Protein AF-A0A9D1KKQ8-F1 (afdb_monomer)

Organism: NCBI:txid2840701

pLDDT: mean 94.86, std 5.89, range [64.44, 98.94]

Mean predicted aligned error: 9.29 Å

InterPro domains:
  IPR003159 Polysaccharide lyase family 8, central domain [PF02278] (30-224)
  IPR003159 Polysaccharide lyase family 8, central domain [PF02278] (348-469)
  IPR004103 Polysaccharide lyase family 8, C-terminal [PF02884] (476-536)
  IPR011013 Galactose mutarotase-like domain superfamily [SSF74650] (29-199)
  IPR011013 Galactose mutarotase-like domain superfamily [SSF74650] (357-481)
  IPR011071 Polysaccharide lyase family 8-like, C-terminal [G3DSA:2.60.220.10] (474-581)
  IPR011071 Polysaccharide lyase family 8-like, C-terminal [SSF49863] (474-580)
  IPR014718 Glycoside hydrolase-type carbohydrate-binding [G3DSA:2.70.98.10] (28-221)
  IPR014718 Glycoside hydrolase-type carbohydrate-binding [G3DSA:2.70.98.10] (343-470)
  IPR038970 Polysaccharide lyase 8 [PTHR38481] (14-179)

Structure (mmCIF, N/CA/C/O backbone):
data_AF-A0A9D1KKQ8-F1
#
_entry.id   AF-A0A9D1KKQ8-F1
#
loop_
_atom_site.group_PDB
_atom_site.id
_atom_site.type_symbol
_atom_site.label_atom_id
_atom_site.label_alt_id
_atom_site.label_comp_id
_atom_site.label_asym_id
_atom_site.label_entity_id
_atom_site.label_seq_id
_atom_site.pdbx_PDB_ins_code
_atom_site.Cartn_x
_atom_site.Cartn_y
_atom_site.Cartn_z
_atom_site.occupancy
_atom_site.B_iso_or_equiv
_atom_site.auth_seq_id
_atom_site.auth_comp_id
_atom_site.auth_asym_id
_atom_site.auth_atom_id
_atom_site.pdbx_PDB_model_num
ATOM 1 N N . ASP A 1 1 ? 33.345 -4.336 -8.951 1.00 66.44 1 ASP A N 1
ATOM 2 C CA . ASP A 1 1 ? 34.019 -5.590 -9.361 1.00 66.44 1 ASP A CA 1
ATOM 3 C C . ASP A 1 1 ? 33.610 -6.671 -8.363 1.00 66.44 1 ASP A C 1
ATOM 5 O O . ASP A 1 1 ? 33.661 -6.398 -7.174 1.00 66.44 1 ASP A O 1
ATOM 9 N N . ILE A 1 2 ? 33.168 -7.856 -8.805 1.00 72.00 2 ILE A N 1
ATOM 10 C CA . ILE A 1 2 ? 32.734 -8.961 -7.917 1.00 72.00 2 ILE A CA 1
ATOM 11 C C . ILE A 1 2 ? 33.847 -9.453 -6.972 1.00 72.00 2 ILE A C 1
ATOM 13 O O . ILE A 1 2 ? 33.576 -10.150 -5.991 1.00 72.00 2 ILE A O 1
ATOM 17 N N . LEU A 1 3 ? 35.102 -9.121 -7.283 1.00 83.00 3 LEU A N 1
ATOM 18 C CA . LEU A 1 3 ? 36.271 -9.447 -6.470 1.00 83.00 3 LEU A CA 1
ATOM 19 C C . LEU A 1 3 ? 36.610 -8.373 -5.431 1.00 83.00 3 LEU A C 1
ATOM 21 O O . LEU A 1 3 ? 37.434 -8.632 -4.551 1.00 83.00 3 LEU A O 1
ATOM 25 N N . ASP A 1 4 ? 35.990 -7.196 -5.507 1.00 81.12 4 ASP A N 1
ATOM 26 C CA . ASP A 1 4 ? 36.211 -6.137 -4.528 1.00 81.12 4 ASP A CA 1
ATOM 27 C C . ASP A 1 4 ? 35.635 -6.545 -3.162 1.00 81.12 4 ASP A C 1
ATOM 29 O O . ASP A 1 4 ? 34.526 -7.071 -3.064 1.00 81.12 4 ASP A O 1
ATOM 33 N N . GLY A 1 5 ? 36.436 -6.411 -2.103 1.00 82.56 5 GLY A N 1
ATOM 34 C CA . GLY A 1 5 ? 36.108 -6.912 -0.761 1.00 82.56 5 GLY A CA 1
ATOM 35 C C . GLY A 1 5 ? 36.030 -8.445 -0.607 1.00 82.56 5 GLY A C 1
ATOM 36 O O . GLY A 1 5 ? 35.746 -8.935 0.490 1.00 82.56 5 GLY A O 1
ATOM 37 N N . ALA A 1 6 ? 36.294 -9.236 -1.656 1.00 88.81 6 ALA A N 1
ATOM 38 C CA . ALA A 1 6 ? 36.223 -10.695 -1.587 1.00 88.81 6 ALA A CA 1
ATOM 39 C C . ALA A 1 6 ? 37.417 -11.310 -0.826 1.00 88.81 6 ALA A C 1
ATOM 41 O O . ALA A 1 6 ? 38.558 -10.852 -0.909 1.00 88.81 6 ALA A O 1
ATOM 42 N N . SER A 1 7 ? 37.174 -12.404 -0.092 1.00 93.44 7 SER A N 1
ATOM 43 C CA . SER A 1 7 ? 38.248 -13.155 0.572 1.00 93.44 7 SER A CA 1
ATOM 44 C C . SER A 1 7 ? 39.168 -13.836 -0.446 1.00 93.44 7 SER A C 1
ATOM 46 O O . SER A 1 7 ? 38.722 -14.217 -1.525 1.00 93.44 7 SER A O 1
ATOM 48 N N . ILE A 1 8 ? 40.429 -14.102 -0.074 1.00 94.31 8 ILE A N 1
ATOM 49 C CA . ILE A 1 8 ? 41.401 -14.805 -0.940 1.00 94.31 8 ILE A CA 1
ATOM 50 C C . ILE A 1 8 ? 40.823 -16.117 -1.495 1.00 94.31 8 ILE A C 1
ATOM 52 O O . ILE A 1 8 ? 41.008 -16.427 -2.669 1.00 94.31 8 ILE A O 1
ATOM 56 N N . VAL A 1 9 ? 40.094 -16.872 -0.664 1.00 95.31 9 VAL A N 1
ATOM 57 C CA . VAL A 1 9 ? 39.457 -18.134 -1.073 1.00 95.31 9 VAL A CA 1
ATOM 58 C C . VAL A 1 9 ? 38.380 -17.885 -2.128 1.00 95.31 9 VAL A C 1
ATOM 60 O O . VAL A 1 9 ? 38.359 -18.569 -3.147 1.00 95.31 9 VAL A O 1
ATOM 63 N N . ARG A 1 10 ? 37.507 -16.890 -1.919 1.00 93.62 10 ARG A N 1
ATOM 64 C CA . ARG A 1 10 ? 36.460 -16.546 -2.889 1.00 93.62 10 ARG A CA 1
ATOM 65 C C . ARG A 1 10 ? 37.068 -16.044 -4.196 1.00 93.62 10 ARG A C 1
ATOM 67 O O . ARG A 1 10 ? 36.639 -16.485 -5.255 1.00 93.62 10 ARG A O 1
ATOM 74 N N . THR A 1 11 ? 38.096 -15.204 -4.125 1.00 93.88 11 THR A N 1
ATOM 75 C CA . THR A 1 11 ? 38.820 -14.709 -5.299 1.00 93.88 11 THR A CA 1
ATOM 76 C C . THR A 1 11 ? 39.447 -15.846 -6.097 1.00 93.88 11 THR A C 1
ATOM 78 O O . THR A 1 11 ? 39.300 -15.875 -7.315 1.00 93.88 11 THR A O 1
ATOM 81 N N . ALA A 1 12 ? 40.084 -16.817 -5.434 1.00 94.62 12 ALA A N 1
ATOM 82 C CA . ALA A 1 12 ? 40.652 -17.985 -6.105 1.00 94.62 12 ALA A CA 1
ATOM 83 C C . ALA A 1 12 ? 39.576 -18.825 -6.816 1.00 94.62 12 ALA A C 1
ATOM 85 O O . ALA A 1 12 ? 39.750 -19.156 -7.986 1.00 94.62 12 ALA A O 1
ATOM 86 N N . LEU A 1 13 ? 38.450 -19.107 -6.147 1.00 95.06 13 LEU A N 1
ATOM 87 C CA . LEU A 1 13 ? 37.343 -19.886 -6.720 1.00 95.06 13 LEU A CA 1
ATOM 88 C C . LEU A 1 13 ? 36.659 -19.168 -7.893 1.00 95.06 13 LEU A C 1
ATOM 90 O O . LEU A 1 13 ? 36.357 -19.792 -8.907 1.00 95.06 13 LEU A O 1
ATOM 94 N N . VAL A 1 14 ? 36.424 -17.857 -7.779 1.00 93.44 14 VAL A N 1
ATOM 95 C CA . VAL A 1 14 ? 35.840 -17.060 -8.871 1.00 93.44 14 VAL A CA 1
ATOM 96 C C . VAL A 1 14 ? 36.805 -16.995 -10.049 1.00 93.44 14 VAL A C 1
ATOM 98 O O . VAL A 1 14 ? 36.381 -17.187 -11.183 1.00 93.44 14 VAL A O 1
ATOM 101 N N . HIS A 1 15 ? 38.100 -16.788 -9.803 1.00 91.81 15 HIS A N 1
ATOM 102 C CA . HIS A 1 15 ? 39.101 -16.801 -10.865 1.00 91.81 15 HIS A CA 1
ATOM 103 C C . HIS A 1 15 ? 39.165 -18.166 -11.563 1.00 91.81 15 HIS A C 1
ATOM 105 O O . HIS A 1 15 ? 39.200 -18.210 -12.788 1.00 91.81 15 HIS A O 1
ATOM 111 N N . GLU A 1 16 ? 39.150 -19.271 -10.811 1.00 94.94 16 GLU A N 1
ATOM 112 C CA . GLU A 1 16 ? 39.101 -20.630 -11.367 1.00 94.94 16 GLU A CA 1
ATOM 113 C C . GLU A 1 16 ? 37.875 -20.827 -12.269 1.00 94.94 16 GLU A C 1
ATOM 115 O O . GLU A 1 16 ? 38.018 -21.325 -13.383 1.00 94.94 16 GLU A O 1
ATOM 120 N N . LEU A 1 17 ? 36.694 -20.366 -11.841 1.00 93.62 17 LEU A N 1
ATOM 121 C CA . LEU A 1 17 ? 35.478 -20.422 -12.654 1.00 93.62 17 LEU A CA 1
ATOM 122 C C . LEU A 1 17 ? 35.586 -19.561 -13.924 1.00 93.62 17 LEU A C 1
ATOM 124 O O . LEU A 1 17 ? 35.238 -20.037 -15.002 1.00 93.62 17 LEU A O 1
ATOM 128 N N . LEU A 1 18 ? 36.096 -18.329 -13.819 1.00 91.06 18 LEU A N 1
ATOM 129 C CA . LEU A 1 18 ? 36.217 -17.391 -14.945 1.00 91.06 18 LEU A CA 1
ATOM 130 C C . LEU A 1 18 ? 37.192 -17.861 -16.034 1.00 91.06 18 LEU A C 1
ATOM 132 O O . LEU A 1 18 ? 37.031 -17.475 -17.189 1.00 91.06 18 LEU A O 1
ATOM 136 N N . VAL A 1 19 ? 38.196 -18.674 -15.685 1.00 93.56 19 VAL A N 1
ATOM 137 C CA . VAL A 1 19 ? 39.138 -19.269 -16.656 1.00 93.56 19 VAL A CA 1
ATOM 138 C C . VAL A 1 19 ? 38.778 -20.704 -17.053 1.00 93.56 19 VAL A C 1
ATOM 140 O O . VAL A 1 19 ? 39.506 -21.319 -17.834 1.00 93.56 19 VAL A O 1
ATOM 143 N N . SER A 1 20 ? 37.694 -21.256 -16.504 1.00 95.56 20 SER A N 1
ATOM 144 C CA . SER A 1 20 ? 37.212 -22.596 -16.841 1.00 95.56 20 SER A CA 1
ATOM 145 C C . SER A 1 20 ? 36.493 -22.624 -18.197 1.00 95.56 20 SER A C 1
ATOM 147 O O . SER A 1 20 ? 36.195 -21.592 -18.790 1.00 95.56 20 SER A O 1
ATOM 149 N N . GLU A 1 21 ? 36.170 -23.826 -18.678 1.00 96.56 21 GLU A N 1
ATOM 150 C CA . GLU A 1 21 ? 35.362 -24.025 -19.892 1.00 96.56 21 GLU A CA 1
ATOM 151 C C . GLU A 1 21 ? 33.842 -23.939 -19.629 1.00 96.56 21 GLU A C 1
ATOM 153 O O . GLU A 1 21 ? 33.043 -24.237 -20.515 1.00 96.56 21 GLU A O 1
ATOM 158 N N . VAL A 1 22 ? 33.416 -23.575 -18.411 1.00 95.81 22 VAL A N 1
ATOM 159 C CA . VAL A 1 22 ? 31.992 -23.492 -18.055 1.00 95.81 22 VAL A CA 1
ATOM 160 C C . VAL A 1 22 ? 31.351 -22.287 -18.739 1.00 95.81 22 VAL A C 1
ATOM 162 O O . VAL A 1 22 ? 31.723 -21.141 -18.495 1.00 95.81 22 VAL A O 1
ATOM 165 N N . GLU A 1 23 ? 30.340 -22.544 -19.566 1.00 94.31 23 GLU A N 1
ATOM 166 C CA . GLU A 1 23 ? 29.600 -21.484 -20.248 1.00 94.31 23 GLU A CA 1
ATOM 167 C C . GLU A 1 23 ? 28.716 -20.685 -19.268 1.00 94.31 23 GLU A C 1
ATOM 169 O O . GLU A 1 23 ? 27.993 -21.281 -18.457 1.00 94.31 23 GLU A O 1
ATOM 174 N N . PRO A 1 24 ? 28.711 -19.339 -19.350 1.00 91.44 24 PRO A N 1
ATOM 175 C CA . PRO A 1 24 ? 27.783 -18.513 -18.589 1.00 91.44 24 PRO A CA 1
ATOM 176 C C . PRO A 1 24 ? 26.331 -18.850 -18.933 1.00 91.44 24 PRO A C 1
ATOM 178 O O . PRO A 1 24 ? 25.929 -18.854 -20.098 1.00 91.44 24 PRO A O 1
ATOM 181 N N . ARG A 1 25 ? 25.515 -19.095 -17.906 1.00 91.44 25 ARG A N 1
ATOM 182 C CA . ARG A 1 25 ? 24.078 -19.311 -18.080 1.00 91.44 25 ARG A CA 1
ATOM 183 C C . ARG A 1 25 ? 23.376 -17.956 -18.244 1.00 91.44 25 ARG A C 1
ATOM 185 O O . ARG A 1 25 ? 23.517 -17.127 -17.348 1.00 91.44 25 ARG A O 1
ATOM 192 N N . PRO A 1 26 ? 22.595 -17.731 -19.317 1.00 87.81 26 PRO A N 1
ATOM 193 C CA . PRO A 1 26 ? 21.811 -16.510 -19.446 1.00 87.81 26 PRO A CA 1
ATOM 194 C C . PRO A 1 26 ? 20.701 -16.464 -18.393 1.00 87.81 26 PRO A C 1
ATOM 196 O O . PRO A 1 26 ? 20.139 -17.499 -18.011 1.00 87.81 26 PRO A O 1
ATOM 199 N N . ASP A 1 27 ? 20.356 -15.253 -17.968 1.00 89.19 27 ASP A N 1
ATOM 200 C CA . ASP A 1 27 ? 19.214 -15.031 -17.093 1.00 89.19 27 ASP A CA 1
ATOM 201 C C . ASP A 1 27 ? 17.912 -15.472 -17.770 1.00 89.19 27 ASP A C 1
ATOM 203 O O . ASP A 1 27 ? 17.694 -15.272 -18.967 1.00 89.19 27 ASP A O 1
ATOM 207 N N . ALA A 1 28 ? 17.036 -16.099 -16.985 1.00 91.75 28 ALA A N 1
ATOM 208 C CA . ALA A 1 28 ? 15.717 -16.495 -17.459 1.00 91.75 28 ALA A CA 1
ATOM 209 C C . ALA A 1 28 ? 14.818 -15.259 -17.589 1.00 91.75 28 ALA A C 1
ATOM 211 O O . ALA A 1 28 ? 14.621 -14.548 -16.604 1.00 91.75 28 ALA A O 1
ATOM 212 N N . THR A 1 29 ? 14.252 -15.045 -18.773 1.00 95.81 29 THR A N 1
ATOM 213 C CA . THR A 1 29 ? 13.292 -13.971 -19.050 1.00 95.81 29 THR A CA 1
ATOM 214 C C . THR A 1 29 ? 11.902 -14.313 -18.504 1.00 95.81 29 THR A C 1
ATOM 216 O O . THR A 1 29 ? 11.617 -15.462 -18.150 1.00 95.81 29 THR A O 1
ATOM 219 N N . GLY A 1 30 ? 11.025 -13.312 -18.437 1.00 96.81 30 GLY A N 1
ATOM 220 C CA . GLY A 1 30 ? 9.648 -13.457 -17.982 1.00 96.81 30 GLY A CA 1
ATOM 221 C C . GLY A 1 30 ? 9.477 -13.332 -16.463 1.00 96.81 30 GLY A C 1
ATOM 222 O O . GLY A 1 30 ? 10.354 -12.812 -15.758 1.00 96.81 30 GLY A O 1
ATOM 223 N N . PRO A 1 31 ? 8.313 -13.759 -15.948 1.00 97.75 31 PRO A N 1
ATOM 224 C CA . PRO A 1 31 ? 7.913 -13.480 -14.580 1.00 97.75 31 PRO A CA 1
ATOM 225 C C . PRO A 1 31 ? 8.389 -14.528 -13.568 1.00 97.75 31 PRO A C 1
ATOM 227 O O . PRO A 1 31 ? 8.478 -15.723 -13.847 1.00 97.75 31 PRO A O 1
ATOM 230 N N . ARG A 1 32 ? 8.608 -14.077 -12.334 1.00 97.69 32 ARG A N 1
ATOM 231 C CA . ARG A 1 32 ? 8.667 -14.897 -11.123 1.00 97.69 32 ARG A CA 1
ATOM 232 C C . ARG A 1 32 ? 7.861 -14.224 -10.025 1.00 97.69 32 ARG A C 1
ATOM 234 O O . ARG A 1 32 ? 8.233 -13.155 -9.544 1.00 97.69 32 ARG A O 1
ATOM 241 N N . LEU A 1 33 ? 6.772 -14.871 -9.632 1.00 98.00 33 LEU A N 1
ATOM 242 C CA . LEU A 1 33 ? 5.944 -14.445 -8.516 1.00 98.00 33 LEU A CA 1
ATOM 243 C C . LEU A 1 33 ? 6.370 -15.192 -7.248 1.00 98.00 33 LEU A C 1
ATOM 245 O O . LEU A 1 33 ? 6.412 -16.421 -7.227 1.00 98.00 33 LEU A O 1
ATOM 249 N N . PHE A 1 34 ? 6.678 -14.443 -6.197 1.00 98.19 34 PHE A N 1
ATOM 250 C CA . PHE A 1 34 ? 7.029 -14.954 -4.878 1.00 98.19 34 PHE A CA 1
ATOM 251 C C . PHE A 1 34 ? 5.902 -14.624 -3.895 1.00 98.19 34 PHE A C 1
ATOM 253 O O . PHE A 1 34 ? 6.041 -13.755 -3.035 1.00 98.19 34 PHE A O 1
ATOM 260 N N . SER A 1 35 ? 4.773 -15.320 -4.041 1.00 96.62 35 SER A N 1
ATOM 261 C CA . SER A 1 35 ? 3.543 -15.076 -3.271 1.00 96.62 35 SER A CA 1
ATOM 262 C C . SER A 1 35 ? 3.711 -15.242 -1.754 1.00 96.62 35 SER A C 1
ATOM 264 O O . SER A 1 35 ? 3.017 -14.588 -0.987 1.00 96.62 35 SER A O 1
ATOM 266 N N . GLY A 1 36 ? 4.665 -16.063 -1.300 1.00 96.62 36 GLY A N 1
ATOM 267 C CA . GLY A 1 36 ? 4.967 -16.230 0.129 1.00 96.62 36 GLY A CA 1
ATOM 268 C C . GLY A 1 36 ? 5.699 -15.047 0.777 1.00 96.62 36 GLY A C 1
ATOM 269 O O . GLY A 1 36 ? 5.887 -15.053 1.987 1.00 96.62 36 GLY A O 1
ATOM 270 N N . MET A 1 37 ? 6.140 -14.059 -0.008 1.00 97.50 37 MET A N 1
ATOM 271 C CA . MET A 1 37 ? 6.803 -12.847 0.494 1.00 97.50 37 MET A CA 1
ATOM 272 C C . MET A 1 37 ? 6.377 -11.575 -0.254 1.00 97.50 37 MET A C 1
ATOM 274 O O . MET A 1 37 ? 7.100 -10.583 -0.251 1.00 97.50 37 MET A O 1
ATOM 278 N N . ASP A 1 38 ? 5.228 -11.612 -0.936 1.00 98.56 38 ASP A N 1
ATOM 279 C CA . ASP A 1 38 ? 4.639 -10.472 -1.646 1.00 98.56 38 ASP A CA 1
ATOM 280 C C . ASP A 1 38 ? 5.627 -9.736 -2.580 1.00 98.56 38 ASP A C 1
ATOM 282 O O . ASP A 1 38 ? 5.761 -8.508 -2.562 1.00 98.56 38 ASP A O 1
ATOM 286 N N . ARG A 1 39 ? 6.366 -10.490 -3.407 1.00 98.75 39 ARG A N 1
ATOM 287 C CA . ARG A 1 39 ? 7.261 -9.933 -4.439 1.00 98.75 39 ARG A CA 1
ATOM 288 C C . ARG A 1 39 ? 6.913 -10.456 -5.826 1.00 98.75 39 ARG A C 1
ATOM 290 O O . ARG A 1 39 ? 6.706 -11.653 -6.014 1.00 98.75 39 ARG A O 1
ATOM 297 N N . LEU A 1 40 ? 6.949 -9.574 -6.820 1.00 98.62 40 LEU A N 1
ATOM 298 C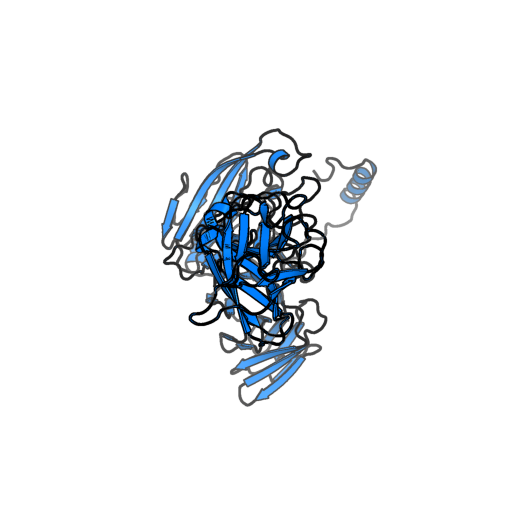 CA . LEU A 1 40 ? 6.977 -9.946 -8.237 1.00 98.62 40 LEU A CA 1
ATOM 299 C C . LEU A 1 40 ? 8.310 -9.499 -8.832 1.00 98.62 40 LEU A C 1
ATOM 301 O O . LEU A 1 40 ? 8.687 -8.348 -8.657 1.00 98.62 40 LEU A O 1
ATOM 305 N N . VAL A 1 41 ? 8.984 -10.374 -9.575 1.00 98.50 41 VAL A N 1
ATOM 306 C CA . VAL A 1 41 ? 10.111 -10.013 -10.446 1.00 98.50 41 VAL A CA 1
ATOM 307 C C . VAL A 1 41 ? 9.722 -10.316 -11.885 1.00 98.50 41 VAL A C 1
ATOM 309 O O . VAL A 1 41 ? 9.305 -11.432 -12.183 1.00 98.50 41 VAL A O 1
ATOM 312 N N . HIS A 1 42 ? 9.895 -9.362 -12.789 1.00 98.50 42 HIS A N 1
ATOM 313 C CA . HIS A 1 42 ? 9.683 -9.551 -14.220 1.00 98.50 42 HIS A CA 1
ATOM 314 C C . HIS A 1 42 ? 10.949 -9.170 -14.982 1.00 98.50 42 HIS A C 1
ATOM 316 O O . HIS A 1 42 ? 11.426 -8.046 -14.849 1.00 98.50 42 HIS A O 1
ATOM 322 N N . ARG A 1 43 ? 11.505 -10.093 -15.771 1.00 98.06 43 ARG A N 1
ATOM 323 C CA . ARG A 1 43 ? 12.643 -9.820 -16.661 1.00 98.06 43 ARG A CA 1
ATOM 324 C C . ARG A 1 43 ? 12.155 -9.669 -18.096 1.00 98.06 43 ARG A C 1
ATOM 326 O O . ARG A 1 43 ? 11.445 -10.542 -18.592 1.00 98.06 43 ARG A O 1
ATOM 333 N N . GLY A 1 44 ? 12.551 -8.583 -18.753 1.00 96.56 44 GLY A N 1
ATOM 334 C CA . GLY A 1 44 ? 12.205 -8.321 -20.148 1.00 96.56 44 GLY A CA 1
ATOM 335 C C . GLY A 1 44 ? 12.733 -9.391 -21.102 1.00 96.56 44 GLY A C 1
ATOM 336 O O . GLY A 1 44 ? 13.672 -10.122 -20.783 1.00 96.56 44 GLY A O 1
ATOM 337 N N . ARG A 1 45 ? 12.156 -9.474 -22.303 1.00 93.69 45 ARG A N 1
ATOM 338 C CA . ARG A 1 45 ? 12.490 -10.514 -23.300 1.00 93.69 45 ARG A CA 1
ATOM 339 C C . ARG A 1 45 ? 13.957 -10.539 -23.726 1.00 93.69 45 ARG A C 1
ATOM 341 O O . ARG A 1 45 ? 14.462 -11.590 -24.111 1.00 93.69 45 ARG A O 1
ATOM 348 N N . ASP A 1 46 ? 14.617 -9.393 -23.738 1.00 90.62 46 ASP A N 1
ATOM 349 C CA . ASP A 1 46 ? 15.995 -9.248 -24.200 1.00 90.62 46 ASP A CA 1
ATOM 350 C C . ASP A 1 46 ? 17.010 -9.202 -23.046 1.00 90.62 46 ASP A C 1
ATOM 352 O O . ASP A 1 46 ? 18.191 -8.968 -23.293 1.00 90.62 46 ASP A O 1
ATOM 356 N N . ASN A 1 47 ? 16.568 -9.450 -21.803 1.00 89.88 47 ASN A N 1
ATOM 357 C CA . ASN A 1 47 ? 17.367 -9.325 -20.577 1.00 89.88 47 ASN A CA 1
ATOM 358 C C . ASN A 1 47 ? 18.020 -7.944 -20.390 1.00 89.88 47 ASN A C 1
ATOM 360 O O . ASN A 1 47 ? 18.956 -7.802 -19.607 1.00 89.88 47 ASN A O 1
ATOM 364 N N . ARG A 1 48 ? 17.515 -6.906 -21.068 1.00 94.12 48 ARG A N 1
ATOM 365 C CA . ARG A 1 48 ? 18.037 -5.543 -20.923 1.00 94.12 48 ARG A CA 1
ATOM 366 C C . ARG A 1 48 ? 17.422 -4.798 -19.746 1.00 94.12 48 ARG A C 1
ATOM 368 O O . ARG A 1 48 ? 17.912 -3.745 -19.345 1.00 94.12 48 ARG A O 1
ATOM 375 N N . TRP A 1 49 ? 16.341 -5.326 -19.186 1.00 96.81 49 TRP A N 1
ATOM 376 C CA . TRP A 1 49 ? 15.706 -4.761 -18.010 1.00 96.81 49 TRP A CA 1
ATOM 377 C C . TRP A 1 49 ? 15.059 -5.832 -17.137 1.00 96.81 49 TRP A C 1
ATOM 379 O O . TRP A 1 49 ? 14.649 -6.898 -17.609 1.00 96.81 49 TRP A O 1
ATOM 389 N N . ALA A 1 50 ? 14.925 -5.505 -15.859 1.00 97.69 50 ALA A N 1
ATOM 390 C CA . ALA A 1 50 ? 14.091 -6.228 -14.918 1.00 97.69 50 ALA A CA 1
ATOM 391 C C . ALA A 1 50 ? 13.326 -5.231 -14.048 1.00 97.69 50 ALA A C 1
ATOM 393 O O . ALA A 1 50 ? 13.863 -4.184 -13.692 1.00 97.69 50 ALA A O 1
ATOM 394 N N . MET A 1 51 ? 12.091 -5.560 -13.684 1.00 98.19 51 MET A N 1
ATOM 395 C CA . MET A 1 51 ? 11.337 -4.806 -12.691 1.00 98.19 51 MET A CA 1
ATOM 396 C C . MET A 1 51 ? 10.942 -5.706 -11.527 1.00 98.19 51 MET A C 1
ATOM 398 O O . MET A 1 51 ? 10.384 -6.784 -11.738 1.00 98.19 51 MET A O 1
ATOM 402 N N . THR A 1 52 ? 11.188 -5.238 -10.308 1.00 98.50 52 THR A N 1
ATOM 403 C CA . THR A 1 52 ? 10.638 -5.837 -9.089 1.00 98.50 52 THR A CA 1
ATOM 404 C C . THR A 1 52 ? 9.505 -4.968 -8.566 1.00 98.50 52 THR A C 1
ATOM 406 O O . THR A 1 52 ? 9.661 -3.754 -8.502 1.00 98.50 52 THR A O 1
ATOM 409 N N . VAL A 1 53 ? 8.394 -5.575 -8.155 1.00 98.81 53 VAL A N 1
ATOM 410 C CA . VAL A 1 53 ? 7.355 -4.914 -7.355 1.00 98.81 53 VAL A CA 1
ATOM 411 C C . VAL A 1 53 ? 7.460 -5.436 -5.926 1.00 98.81 53 VAL A C 1
ATOM 413 O O . VAL A 1 53 ? 7.328 -6.644 -5.696 1.00 98.81 53 VAL A O 1
ATOM 416 N N . ALA A 1 54 ? 7.722 -4.534 -4.982 1.00 98.81 54 ALA A N 1
ATOM 417 C CA . ALA A 1 54 ? 7.736 -4.818 -3.556 1.00 98.81 54 ALA A CA 1
ATOM 418 C C . ALA A 1 54 ? 6.401 -4.422 -2.928 1.00 98.81 54 ALA A C 1
ATOM 420 O O . ALA A 1 54 ? 6.046 -3.244 -2.901 1.00 98.81 54 ALA A O 1
ATOM 421 N N . MET A 1 55 ? 5.661 -5.420 -2.448 1.00 98.75 55 MET A N 1
ATOM 422 C CA . MET A 1 55 ? 4.343 -5.255 -1.839 1.00 98.75 55 MET A CA 1
ATOM 423 C C . MET A 1 55 ? 4.380 -5.715 -0.375 1.00 98.75 55 MET A C 1
ATOM 425 O O . MET A 1 55 ? 5.291 -6.422 0.050 1.00 98.75 55 MET A O 1
ATOM 429 N N . CYS A 1 56 ? 3.385 -5.325 0.404 1.00 98.44 56 CYS A N 1
ATOM 430 C CA . CYS A 1 56 ? 3.162 -5.799 1.766 1.00 98.44 56 CYS A CA 1
ATOM 431 C C . CYS A 1 56 ? 1.732 -6.323 1.904 1.00 98.44 56 CYS A C 1
ATOM 433 O O . CYS A 1 56 ? 0.868 -6.052 1.053 1.00 98.44 56 CYS A O 1
ATOM 435 N N . SER A 1 57 ? 1.490 -7.088 2.962 1.00 98.38 57 SER A N 1
ATOM 436 C CA . SER A 1 57 ? 0.160 -7.580 3.293 1.00 98.38 57 SER A CA 1
ATOM 437 C C . SER A 1 57 ? -0.019 -7.858 4.781 1.00 98.38 57 SER A C 1
ATOM 439 O O . SER A 1 57 ? 0.930 -7.730 5.545 1.00 98.38 57 SER A O 1
ATOM 441 N N . ASN A 1 58 ? -1.178 -8.376 5.182 1.00 96.62 58 ASN A N 1
ATOM 442 C CA . ASN A 1 58 ? -1.402 -8.972 6.499 1.00 96.62 58 ASN A CA 1
ATOM 443 C C . ASN A 1 58 ? -0.444 -10.137 6.848 1.00 96.62 58 ASN A C 1
ATOM 445 O O . ASN A 1 58 ? -0.469 -10.622 7.978 1.00 96.62 58 ASN A O 1
ATOM 449 N N . ARG A 1 59 ? 0.413 -10.573 5.912 1.00 97.31 59 ARG A N 1
ATOM 450 C CA . ARG A 1 59 ? 1.470 -11.579 6.109 1.00 97.31 59 ARG A CA 1
ATOM 451 C C . ARG A 1 59 ? 2.885 -10.994 6.095 1.00 97.31 59 ARG A C 1
ATOM 453 O O . ARG A 1 59 ? 3.800 -11.646 6.589 1.00 97.31 59 ARG A O 1
ATOM 460 N N . ILE A 1 60 ? 3.084 -9.833 5.466 1.00 98.38 60 ILE A N 1
ATOM 461 C CA . ILE A 1 60 ? 4.401 -9.246 5.180 1.00 98.38 60 ILE A CA 1
ATOM 462 C C . ILE A 1 60 ? 4.385 -7.769 5.559 1.00 98.38 60 ILE A C 1
ATOM 464 O O . ILE A 1 60 ? 3.621 -6.994 4.990 1.00 98.38 60 ILE A O 1
ATOM 468 N N . ALA A 1 61 ? 5.269 -7.379 6.477 1.00 98.19 61 ALA A N 1
ATOM 469 C CA . ALA A 1 61 ? 5.386 -6.012 6.971 1.00 98.19 61 ALA A CA 1
ATOM 470 C C . ALA A 1 61 ? 5.687 -4.993 5.856 1.00 98.19 61 ALA A C 1
ATOM 472 O O . ALA A 1 61 ? 6.254 -5.325 4.811 1.00 98.19 61 ALA A O 1
ATOM 473 N N . TRP A 1 62 ? 5.364 -3.718 6.102 1.00 97.94 62 TRP A N 1
ATOM 474 C CA . TRP A 1 62 ? 5.761 -2.613 5.219 1.00 97.94 62 TRP A CA 1
ATOM 475 C C . TRP A 1 62 ? 7.281 -2.552 5.011 1.00 97.94 62 TRP A C 1
ATOM 477 O O . TRP A 1 62 ? 7.756 -2.298 3.902 1.00 97.94 62 TRP A O 1
ATOM 487 N N . TYR A 1 63 ? 8.034 -2.797 6.083 1.00 98.06 63 TYR A N 1
ATOM 488 C CA . TYR A 1 63 ? 9.490 -2.781 6.133 1.00 98.06 63 TYR A CA 1
ATOM 489 C C . TYR A 1 63 ? 9.987 -3.406 7.442 1.00 98.06 63 TYR A C 1
ATOM 491 O O . TYR A 1 63 ? 9.213 -3.644 8.369 1.00 98.06 63 TYR A O 1
ATOM 499 N N . GLU A 1 64 ? 11.295 -3.628 7.524 1.00 98.06 64 GLU A N 1
ATOM 500 C CA . GLU A 1 64 ? 11.982 -3.933 8.774 1.00 98.06 64 GLU A CA 1
ATOM 501 C C . GLU A 1 64 ? 12.947 -2.791 9.110 1.00 98.06 64 GLU A C 1
ATOM 503 O O . GLU A 1 64 ? 13.746 -2.385 8.265 1.00 98.06 64 GLU A O 1
ATOM 508 N N . CYS A 1 65 ? 12.880 -2.293 10.345 1.00 97.31 65 CYS A N 1
ATOM 509 C CA . CYS A 1 65 ? 13.907 -1.450 10.951 1.00 97.31 65 CYS A CA 1
ATOM 510 C C . CYS A 1 65 ? 14.286 -2.007 12.325 1.00 97.31 65 CYS A C 1
ATOM 512 O O . CYS A 1 65 ? 13.517 -2.751 12.940 1.00 97.31 65 CYS A O 1
ATOM 514 N N . GLY A 1 66 ? 15.475 -1.674 12.809 1.00 94.88 66 GLY A N 1
ATOM 515 C CA . GLY A 1 66 ? 15.993 -2.227 14.057 1.00 94.88 66 GLY A CA 1
ATOM 516 C C . GLY A 1 66 ? 17.463 -1.902 14.248 1.00 94.88 66 GLY A C 1
ATOM 517 O O . GLY A 1 66 ? 18.162 -1.620 13.285 1.00 94.88 66 GLY A O 1
ATOM 518 N N . ASN A 1 67 ? 17.945 -1.896 15.493 1.00 96.31 67 ASN A N 1
ATOM 519 C CA . ASN A 1 67 ? 19.340 -1.551 15.824 1.00 96.31 67 ASN A CA 1
ATOM 520 C C . ASN A 1 67 ? 19.815 -0.186 15.273 1.00 96.31 67 ASN A C 1
ATOM 522 O O . ASN A 1 67 ? 21.014 0.042 15.116 1.00 96.31 67 ASN A O 1
ATOM 526 N N . GLY A 1 68 ? 18.883 0.736 15.016 1.00 95.62 68 GLY A N 1
ATOM 527 C CA . GLY A 1 68 ? 19.173 2.026 14.391 1.00 95.62 68 GLY A CA 1
ATOM 528 C C . GLY A 1 68 ? 19.416 1.951 12.882 1.00 95.62 68 GLY A C 1
ATOM 529 O O . GLY A 1 68 ? 20.017 2.873 12.343 1.00 95.62 68 GLY A O 1
ATOM 530 N N . GLU A 1 69 ? 18.992 0.878 12.213 1.00 97.88 69 GLU A N 1
ATOM 531 C CA . GLU A 1 69 ? 19.075 0.677 10.766 1.00 97.88 69 GLU A CA 1
ATOM 532 C C . GLU A 1 69 ? 17.687 0.781 10.114 1.00 97.88 69 GLU A C 1
ATOM 534 O O . GLU A 1 69 ? 16.703 0.262 10.645 1.00 97.88 69 GLU A O 1
ATOM 539 N N . ASN A 1 70 ? 17.629 1.403 8.930 1.00 97.19 70 ASN A N 1
ATOM 540 C CA . ASN A 1 70 ? 16.445 1.513 8.069 1.00 97.19 70 ASN A CA 1
ATOM 541 C C . ASN A 1 70 ? 15.244 2.236 8.710 1.00 97.19 70 ASN A C 1
ATOM 543 O O . ASN A 1 70 ? 14.090 1.959 8.386 1.00 97.19 70 ASN A O 1
ATOM 547 N N . ASP A 1 71 ? 15.503 3.193 9.605 1.00 94.00 71 ASP A N 1
ATOM 548 C CA . ASP A 1 71 ? 14.464 3.872 10.392 1.00 94.00 71 ASP A CA 1
ATOM 549 C C . ASP A 1 71 ? 13.432 4.641 9.531 1.00 94.00 71 ASP A C 1
ATOM 551 O O . ASP A 1 71 ? 12.310 4.867 9.986 1.00 94.00 71 ASP A O 1
ATOM 555 N N . LEU A 1 72 ? 13.779 4.993 8.284 1.00 95.38 72 LEU A N 1
ATOM 556 C CA . LEU A 1 72 ? 12.936 5.734 7.329 1.00 95.38 72 LEU A CA 1
ATOM 557 C C . LEU A 1 72 ? 12.365 4.865 6.187 1.00 95.38 72 LEU A C 1
ATOM 559 O O . LEU A 1 72 ? 11.784 5.386 5.238 1.00 95.38 72 LEU A O 1
ATOM 563 N N . GLY A 1 73 ? 12.518 3.538 6.250 1.00 96.50 73 GLY A N 1
ATOM 564 C CA . GLY A 1 73 ? 12.185 2.618 5.152 1.00 96.50 73 GLY A CA 1
ATOM 565 C C . GLY A 1 73 ? 10.699 2.288 4.957 1.00 96.50 73 GLY A C 1
ATOM 566 O O . GLY A 1 73 ? 10.390 1.383 4.179 1.00 96.50 73 GLY A O 1
ATOM 567 N N . ALA A 1 74 ? 9.777 2.977 5.638 1.00 96.06 74 ALA A N 1
ATOM 568 C CA . ALA A 1 74 ? 8.371 2.573 5.775 1.00 96.06 74 ALA A CA 1
ATOM 569 C C . ALA A 1 74 ? 7.604 2.398 4.452 1.00 96.06 74 ALA A C 1
ATOM 571 O O . ALA A 1 74 ? 6.647 1.634 4.392 1.00 96.06 74 ALA A O 1
ATOM 572 N N . GLN A 1 75 ? 8.029 3.061 3.375 1.00 97.44 75 GLN A N 1
ATOM 573 C CA . GLN A 1 75 ? 7.356 2.991 2.073 1.00 97.44 75 GLN A CA 1
ATOM 574 C C . GLN A 1 75 ? 7.942 1.939 1.115 1.00 97.44 75 GLN A C 1
ATOM 576 O O . GLN A 1 75 ? 7.431 1.761 0.008 1.00 97.44 75 GLN A O 1
ATOM 581 N N . THR A 1 76 ? 8.998 1.219 1.507 1.00 97.81 76 THR A N 1
ATOM 582 C CA . THR A 1 76 ? 9.744 0.314 0.605 1.00 97.81 76 THR A CA 1
ATOM 583 C C . THR A 1 76 ? 8.950 -0.905 0.124 1.00 97.81 76 THR A C 1
ATOM 585 O O . THR A 1 76 ? 9.301 -1.483 -0.904 1.00 97.81 76 THR A O 1
ATOM 588 N N . SER A 1 77 ? 7.849 -1.264 0.794 1.00 97.69 77 SER A N 1
ATOM 589 C CA . SER A 1 77 ? 6.903 -2.292 0.323 1.00 97.69 77 SER A CA 1
ATOM 590 C C . SER A 1 77 ? 5.494 -1.753 0.030 1.00 97.69 77 SER A C 1
ATOM 592 O O . SER A 1 77 ? 4.559 -2.530 -0.161 1.00 97.69 77 SER A O 1
ATOM 594 N N . SER A 1 78 ? 5.314 -0.433 -0.071 1.00 97.50 78 SER A N 1
ATOM 595 C CA . SER A 1 78 ? 4.031 0.209 -0.425 1.00 97.50 78 SER A CA 1
ATOM 596 C C . SER A 1 78 ? 3.764 0.195 -1.942 1.00 97.50 78 SER A C 1
ATOM 598 O O . SER A 1 78 ? 3.293 1.175 -2.532 1.00 97.50 78 SER A O 1
ATOM 600 N N . GLY A 1 79 ? 4.121 -0.908 -2.605 1.00 98.38 79 GLY A N 1
ATOM 601 C CA . GLY A 1 79 ? 4.072 -1.054 -4.058 1.00 98.38 79 GLY A CA 1
ATOM 602 C C . GLY A 1 79 ? 5.255 -0.389 -4.757 1.00 98.38 79 GLY A C 1
ATOM 603 O O . GLY A 1 79 ? 5.101 0.099 -5.878 1.00 98.38 79 GLY A O 1
ATOM 604 N N . MET A 1 80 ? 6.415 -0.322 -4.095 1.00 98.75 80 MET A N 1
ATOM 605 C CA . MET A 1 80 ? 7.625 0.250 -4.682 1.00 98.75 80 MET A CA 1
ATOM 606 C C . MET A 1 80 ? 8.075 -0.594 -5.879 1.00 98.75 80 MET A C 1
ATOM 608 O O . MET A 1 80 ? 8.145 -1.825 -5.804 1.00 98.75 80 MET A O 1
ATOM 612 N N . THR A 1 81 ? 8.394 0.064 -6.990 1.00 98.62 81 THR A N 1
ATOM 613 C CA . THR A 1 81 ? 8.886 -0.576 -8.211 1.00 98.62 81 THR A CA 1
ATOM 614 C C . THR A 1 81 ? 10.370 -0.300 -8.402 1.00 98.62 81 THR A C 1
ATOM 616 O O . THR A 1 81 ? 10.778 0.853 -8.516 1.00 98.62 81 THR A O 1
ATOM 619 N N . TYR A 1 82 ? 11.170 -1.357 -8.509 1.00 98.44 82 TYR A N 1
ATOM 620 C CA . TYR A 1 82 ? 12.607 -1.275 -8.755 1.00 98.44 82 TYR A CA 1
ATOM 621 C C . TYR A 1 82 ? 12.891 -1.602 -10.216 1.00 98.44 82 TYR A C 1
ATOM 623 O O . TYR A 1 82 ? 12.712 -2.752 -10.615 1.00 98.44 82 TYR A O 1
ATOM 631 N N . LEU A 1 83 ? 13.327 -0.619 -11.007 1.00 98.25 83 LEU A N 1
ATOM 632 C CA . LEU A 1 83 ? 13.672 -0.805 -12.418 1.00 98.25 83 LEU A CA 1
ATOM 633 C C . LEU A 1 83 ? 15.191 -0.931 -12.603 1.00 98.25 83 LEU A C 1
ATOM 635 O O . LEU A 1 83 ? 15.923 0.061 -12.563 1.00 98.25 83 LEU A O 1
ATOM 639 N N . TYR A 1 84 ? 15.645 -2.154 -12.860 1.00 97.69 84 TYR A N 1
ATOM 640 C CA . TYR A 1 84 ? 17.029 -2.481 -13.195 1.00 97.69 84 TYR A CA 1
ATOM 641 C C . TYR A 1 84 ? 17.223 -2.449 -14.705 1.00 97.69 84 TYR A C 1
ATOM 643 O O . TYR A 1 84 ? 16.406 -3.013 -15.437 1.00 97.69 84 TYR A O 1
ATOM 651 N N . LEU A 1 85 ? 18.310 -1.831 -15.166 1.00 97.00 85 LEU A N 1
ATOM 652 C CA . LEU A 1 85 ? 18.650 -1.728 -16.583 1.00 97.00 85 LEU A CA 1
ATOM 653 C C . LEU A 1 85 ? 20.084 -2.210 -16.822 1.00 97.00 85 LEU A C 1
ATOM 655 O O . LEU A 1 85 ? 20.965 -1.962 -16.007 1.00 97.00 85 LEU A O 1
ATOM 659 N N . ASP A 1 86 ? 20.329 -2.862 -17.959 1.00 93.62 86 ASP A N 1
ATOM 660 C CA . ASP A 1 86 ? 21.664 -3.362 -18.335 1.00 93.62 86 ASP A CA 1
ATOM 661 C C . ASP A 1 86 ? 22.720 -2.257 -18.515 1.00 93.62 86 ASP A C 1
ATOM 663 O O . ASP A 1 86 ? 23.919 -2.520 -18.459 1.00 93.62 86 ASP A O 1
ATOM 667 N N . ASN A 1 87 ? 22.274 -1.026 -18.751 1.00 93.56 87 ASN A N 1
ATOM 668 C CA . ASN A 1 87 ? 23.100 0.147 -18.993 1.00 93.56 87 ASN A CA 1
ATOM 669 C C . ASN A 1 87 ? 23.263 1.037 -17.750 1.00 93.56 87 ASN A C 1
ATOM 671 O O . ASN A 1 87 ? 23.861 2.107 -17.866 1.00 93.56 87 ASN A O 1
ATOM 675 N N . ASP A 1 88 ? 22.707 0.620 -16.611 1.00 92.69 88 ASP A N 1
ATOM 676 C CA . ASP A 1 88 ? 22.723 1.337 -15.336 1.00 92.69 88 ASP A CA 1
ATOM 677 C C . ASP A 1 88 ? 22.606 0.328 -14.178 1.00 92.69 88 ASP A C 1
ATOM 679 O O . ASP A 1 88 ? 21.557 0.173 -13.545 1.00 92.69 88 ASP A O 1
ATOM 683 N N . ASP A 1 89 ? 23.689 -0.417 -13.958 1.00 84.75 89 ASP A N 1
ATOM 684 C CA . ASP A 1 89 ? 23.792 -1.455 -12.929 1.00 84.75 89 ASP A CA 1
ATOM 685 C C . ASP A 1 89 ? 24.010 -0.884 -11.519 1.00 84.75 89 ASP A C 1
ATOM 687 O O . ASP A 1 89 ? 23.682 -1.548 -10.539 1.00 84.75 89 ASP A O 1
ATOM 691 N N . ALA A 1 90 ? 24.482 0.360 -11.414 1.00 88.56 90 ALA A N 1
ATOM 692 C CA . ALA A 1 90 ? 24.746 1.047 -10.152 1.00 88.56 90 ALA A CA 1
ATOM 693 C C . ALA A 1 90 ? 23.561 1.880 -9.627 1.00 88.56 90 ALA A C 1
ATOM 695 O O . ALA A 1 90 ? 23.696 2.520 -8.590 1.00 88.56 90 ALA A O 1
ATOM 696 N N . HIS A 1 91 ? 22.402 1.888 -10.297 1.00 94.00 91 HIS A N 1
ATOM 697 C CA . HIS A 1 91 ? 21.284 2.787 -9.974 1.00 94.00 91 HIS A CA 1
ATOM 698 C C . HIS A 1 91 ? 20.909 2.853 -8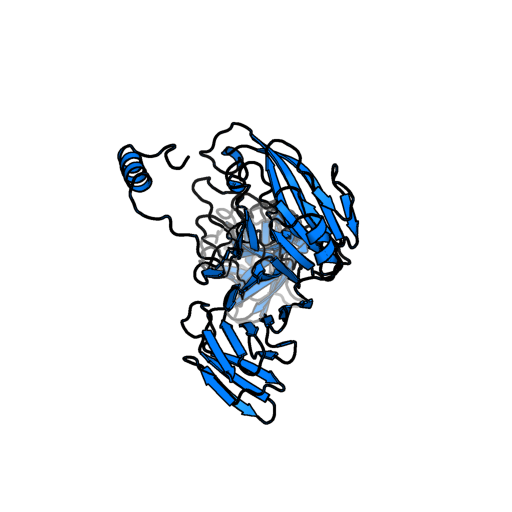.477 1.00 94.00 91 HIS A C 1
ATOM 700 O O . HIS A 1 91 ? 20.702 3.943 -7.942 1.00 94.00 91 HIS A O 1
ATOM 706 N N . PHE A 1 92 ? 20.828 1.696 -7.807 1.00 96.69 92 PHE A N 1
ATOM 707 C CA . PHE A 1 92 ? 20.497 1.590 -6.378 1.00 96.69 92 PHE A CA 1
ATOM 708 C C . PHE A 1 92 ? 21.729 1.538 -5.454 1.00 96.69 92 PHE A C 1
ATOM 710 O O . PHE A 1 92 ? 21.568 1.616 -4.236 1.00 96.69 92 PHE A O 1
ATOM 717 N N . ASP A 1 93 ? 22.935 1.439 -6.019 1.00 93.38 93 ASP A N 1
ATOM 718 C CA . ASP A 1 93 ? 24.207 1.351 -5.288 1.00 93.38 93 ASP A CA 1
ATOM 719 C C . ASP A 1 93 ? 24.937 2.705 -5.230 1.00 93.38 93 ASP A C 1
ATOM 721 O O . ASP A 1 93 ? 25.677 2.970 -4.284 1.00 93.38 93 ASP A O 1
ATOM 725 N N . ASP A 1 94 ? 24.717 3.587 -6.211 1.00 96.25 94 ASP A N 1
ATOM 726 C CA . ASP A 1 94 ? 25.341 4.911 -6.321 1.00 96.25 94 ASP A CA 1
ATOM 727 C C . ASP A 1 94 ? 24.694 5.931 -5.371 1.00 96.25 94 ASP A C 1
ATOM 729 O O . ASP A 1 94 ? 24.040 6.887 -5.792 1.00 96.25 94 ASP A O 1
ATOM 733 N N . GLU A 1 95 ? 24.857 5.702 -4.068 1.00 97.62 95 GLU A N 1
ATOM 734 C CA . GLU A 1 95 ? 24.368 6.567 -2.986 1.00 97.62 95 GLU A CA 1
ATOM 735 C C . GLU A 1 95 ? 22.856 6.840 -3.056 1.00 97.62 95 GLU A C 1
ATOM 737 O O . GLU A 1 95 ? 22.373 7.867 -2.577 1.00 97.62 95 GLU A O 1
ATOM 742 N N . PHE A 1 96 ? 22.088 5.913 -3.644 1.00 98.25 96 PHE A N 1
ATOM 743 C CA . PHE A 1 96 ? 20.636 6.030 -3.778 1.00 98.25 96 PHE A CA 1
ATOM 744 C C . PHE A 1 96 ? 19.965 6.153 -2.408 1.00 98.25 96 PHE A C 1
ATOM 746 O O . PHE A 1 96 ? 19.293 7.137 -2.128 1.00 98.25 96 PHE A O 1
ATOM 753 N N . TRP A 1 97 ? 20.177 5.176 -1.526 1.00 98.06 97 TRP A N 1
ATOM 754 C CA . TRP A 1 97 ? 19.495 5.104 -0.233 1.00 98.06 97 TRP A CA 1
ATOM 755 C C . TRP A 1 97 ? 19.696 6.327 0.673 1.00 98.06 97 TRP A C 1
ATOM 757 O O . TRP A 1 97 ? 18.690 6.822 1.179 1.00 98.06 97 TRP A O 1
ATOM 767 N N . PRO A 1 98 ? 20.921 6.855 0.870 1.00 97.75 98 PRO A N 1
ATOM 768 C CA . PRO A 1 98 ? 21.115 8.033 1.714 1.00 97.75 98 PRO A CA 1
ATOM 769 C C . PRO A 1 98 ? 20.643 9.348 1.077 1.00 97.75 98 PRO A C 1
ATOM 771 O O . PRO A 1 98 ? 20.466 10.321 1.798 1.00 97.75 98 PRO A O 1
ATOM 774 N N . THR A 1 99 ? 20.439 9.418 -0.247 1.00 98.44 99 THR A N 1
ATOM 775 C CA . THR A 1 99 ? 20.082 10.682 -0.931 1.00 98.44 99 THR A CA 1
ATOM 776 C C . THR A 1 99 ? 18.659 10.713 -1.507 1.00 98.44 99 THR A C 1
ATOM 778 O O . THR A 1 99 ? 18.132 11.790 -1.804 1.00 98.44 99 THR A O 1
ATOM 781 N N . SER A 1 100 ? 18.010 9.559 -1.671 1.00 97.75 100 SER A N 1
ATOM 782 C CA . SER A 1 100 ? 16.674 9.429 -2.264 1.00 97.75 100 SER A CA 1
ATOM 783 C C . SER A 1 100 ? 15.576 9.985 -1.352 1.00 97.75 100 SER A C 1
ATOM 785 O O . SER A 1 100 ? 15.729 10.114 -0.137 1.00 97.75 100 SER A O 1
ATOM 787 N N . ASP A 1 101 ? 14.440 10.356 -1.943 1.00 96.12 101 ASP A N 1
ATOM 788 C CA . ASP A 1 101 ? 13.227 10.644 -1.185 1.00 96.12 101 ASP A CA 1
ATOM 789 C C . ASP A 1 101 ? 12.514 9.344 -0.778 1.00 96.12 101 ASP A C 1
ATOM 791 O O . ASP A 1 101 ? 11.632 8.843 -1.479 1.00 96.12 101 ASP A O 1
ATOM 795 N N . LEU A 1 102 ? 12.881 8.803 0.386 1.00 95.81 102 LEU A N 1
ATOM 796 C CA . LEU A 1 102 ? 12.275 7.578 0.922 1.00 95.81 102 LEU A CA 1
ATOM 797 C C . LEU A 1 102 ? 10.819 7.763 1.385 1.00 95.81 102 LEU A C 1
ATOM 799 O O . LEU A 1 102 ? 10.137 6.772 1.646 1.00 95.81 102 LEU A O 1
ATOM 803 N N . THR A 1 103 ? 10.314 9.001 1.449 1.00 95.00 103 THR A N 1
ATOM 804 C CA . THR A 1 103 ? 8.904 9.266 1.784 1.00 95.00 103 THR A CA 1
ATOM 805 C C . THR A 1 103 ? 7.963 8.974 0.616 1.00 95.00 103 THR A C 1
ATOM 807 O O . THR A 1 103 ? 6.772 8.756 0.828 1.00 95.00 103 THR A O 1
ATOM 810 N N . ALA A 1 104 ? 8.486 8.944 -0.614 1.00 96.12 104 ALA A N 1
ATOM 811 C CA . ALA A 1 104 ? 7.718 8.704 -1.830 1.00 96.12 104 ALA A CA 1
ATOM 812 C C . ALA A 1 104 ? 8.571 7.983 -2.900 1.00 96.12 104 ALA A C 1
ATOM 814 O O . ALA A 1 104 ? 8.886 8.565 -3.942 1.00 96.12 104 ALA A O 1
ATOM 815 N N . PRO A 1 105 ? 8.975 6.719 -2.672 1.00 97.12 105 PRO A N 1
ATOM 816 C CA . PRO A 1 105 ? 9.807 5.986 -3.620 1.00 97.12 105 PRO A CA 1
ATOM 817 C C . PRO A 1 105 ? 9.028 5.593 -4.896 1.00 97.12 105 PRO A C 1
ATOM 819 O O . PRO A 1 105 ? 7.791 5.594 -4.901 1.00 97.12 105 PRO A O 1
ATOM 822 N N . PRO A 1 106 ? 9.717 5.241 -6.002 1.00 98.12 106 PRO A N 1
ATOM 823 C CA . PRO A 1 106 ? 9.078 4.965 -7.291 1.00 98.12 106 PRO A CA 1
ATOM 824 C C . PRO A 1 106 ? 8.039 3.844 -7.194 1.00 98.12 106 PRO A C 1
ATOM 826 O O . PRO A 1 106 ? 8.255 2.841 -6.523 1.00 98.12 106 PRO A O 1
ATOM 829 N N . GLY A 1 107 ? 6.906 4.005 -7.873 1.00 98.38 107 GLY A N 1
ATOM 830 C CA . GLY A 1 107 ? 5.798 3.049 -7.901 1.00 98.38 107 GLY A CA 1
ATOM 831 C C . GLY A 1 107 ? 4.791 3.199 -6.758 1.00 98.38 107 GLY A C 1
ATOM 832 O O . GLY A 1 107 ? 3.650 2.747 -6.892 1.00 98.38 107 GLY A O 1
ATOM 833 N N . THR A 1 108 ? 5.156 3.859 -5.656 1.00 98.56 108 THR A N 1
ATOM 834 C CA . THR A 1 108 ? 4.285 3.982 -4.478 1.00 98.56 108 THR A CA 1
ATOM 835 C C . THR A 1 108 ? 3.117 4.944 -4.686 1.00 98.56 108 THR A C 1
ATOM 837 O O . THR A 1 108 ? 3.114 5.797 -5.575 1.00 98.56 108 THR A O 1
ATOM 840 N N . THR A 1 109 ? 2.089 4.775 -3.858 1.00 98.44 109 THR A N 1
ATOM 841 C CA . THR A 1 109 ? 1.047 5.779 -3.615 1.00 98.44 109 THR A CA 1
ATOM 842 C C . THR A 1 109 ? 1.182 6.185 -2.154 1.00 98.44 109 THR A C 1
ATOM 844 O O . THR A 1 109 ? 1.273 5.296 -1.314 1.00 98.44 109 THR A O 1
ATOM 847 N N . VAL A 1 110 ? 1.252 7.482 -1.853 1.00 96.50 110 VAL A N 1
ATOM 848 C CA . VAL A 1 110 ? 1.552 7.979 -0.499 1.00 96.50 110 VAL A CA 1
ATOM 849 C C . VAL A 1 110 ? 0.654 9.151 -0.116 1.00 96.50 110 VAL A C 1
ATOM 851 O O . VAL A 1 110 ? 0.256 9.938 -0.980 1.00 96.50 110 VAL A O 1
ATOM 854 N N . ASP A 1 111 ? 0.376 9.262 1.181 1.00 92.81 111 ASP A N 1
ATOM 855 C CA . ASP A 1 111 ? -0.029 10.503 1.840 1.00 92.81 111 ASP A CA 1
ATOM 856 C C . ASP A 1 111 ? 1.206 11.412 1.923 1.00 92.81 111 ASP A C 1
ATOM 858 O O . ASP A 1 111 ? 2.330 10.919 2.062 1.00 92.81 111 ASP A O 1
ATOM 862 N N . THR A 1 112 ? 1.035 12.723 1.755 1.00 90.44 112 THR A N 1
ATOM 863 C CA . THR A 1 112 ? 2.167 13.658 1.782 1.00 90.44 112 THR A CA 1
ATOM 864 C C . THR A 1 112 ? 2.613 14.072 3.183 1.00 90.44 112 THR A C 1
ATOM 866 O O . THR A 1 112 ? 3.620 14.777 3.304 1.00 90.44 112 THR A O 1
ATOM 869 N N . VAL A 1 113 ? 1.929 13.612 4.232 1.00 86.00 113 VAL A N 1
ATOM 870 C CA . VAL A 1 113 ? 2.392 13.755 5.612 1.00 86.00 113 VAL A CA 1
ATOM 871 C C . VAL A 1 113 ? 3.693 12.987 5.827 1.00 86.00 113 VAL A C 1
ATOM 873 O O . VAL A 1 113 ? 3.840 11.817 5.472 1.00 86.00 113 VAL A O 1
ATOM 876 N N . ALA A 1 114 ? 4.662 13.676 6.429 1.00 86.06 114 ALA A N 1
ATOM 877 C CA . ALA A 1 114 ? 5.936 13.085 6.793 1.00 86.06 114 ALA A CA 1
ATOM 878 C C . ALA A 1 114 ? 5.741 12.055 7.911 1.00 86.06 114 ALA A C 1
ATOM 880 O O . ALA A 1 114 ? 5.148 12.350 8.947 1.00 86.06 114 ALA A O 1
ATOM 881 N N . LEU A 1 115 ? 6.282 10.858 7.707 1.00 89.56 115 LEU A N 1
ATOM 882 C CA . LEU A 1 115 ? 6.242 9.792 8.698 1.00 89.56 115 LEU A CA 1
ATOM 883 C C . LEU A 1 115 ? 7.427 9.931 9.662 1.00 89.56 115 LEU A C 1
ATOM 885 O O . LEU A 1 115 ? 8.549 10.173 9.202 1.00 89.56 115 LEU A O 1
ATOM 889 N N . PRO A 1 116 ? 7.221 9.758 10.979 1.00 90.06 116 PRO A N 1
ATOM 890 C CA . PRO A 1 116 ? 8.329 9.726 11.919 1.00 90.06 116 PRO A CA 1
ATOM 891 C C . PRO A 1 116 ? 9.223 8.493 11.676 1.00 90.06 116 PRO A C 1
ATOM 893 O O . PRO A 1 116 ? 8.775 7.488 11.115 1.00 90.06 116 PRO A O 1
ATOM 896 N N . PRO A 1 117 ? 10.490 8.520 12.124 1.00 91.25 117 PRO A N 1
ATOM 897 C CA . PRO A 1 117 ? 11.328 7.327 12.141 1.00 91.25 117 PRO A CA 1
ATOM 898 C C . PRO A 1 117 ? 10.646 6.182 12.904 1.00 91.25 117 PRO A C 1
ATOM 900 O O . PRO A 1 117 ? 10.082 6.406 13.974 1.00 91.25 117 PRO A O 1
ATOM 903 N N . ARG A 1 118 ? 10.747 4.946 12.395 1.00 92.50 118 ARG A N 1
ATOM 904 C CA . ARG A 1 118 ? 10.193 3.729 13.035 1.00 92.50 118 ARG A CA 1
ATOM 905 C C . ARG A 1 118 ? 8.665 3.739 13.204 1.00 92.50 118 ARG A C 1
ATOM 907 O O . ARG A 1 118 ? 8.163 3.138 14.150 1.00 92.50 118 ARG A O 1
ATOM 914 N N . VAL A 1 119 ? 7.938 4.410 12.307 1.00 89.62 119 VAL A N 1
ATOM 915 C CA . VAL A 1 119 ? 6.487 4.657 12.415 1.00 89.62 119 VAL A CA 1
ATOM 916 C C . VAL A 1 119 ? 5.622 3.405 12.656 1.00 89.62 119 VAL A C 1
ATOM 918 O O . VAL A 1 119 ? 4.612 3.507 13.339 1.00 89.62 119 VAL A O 1
ATOM 921 N N . GLU A 1 120 ? 6.037 2.222 12.185 1.00 91.31 120 GLU A N 1
ATOM 922 C CA . GLU A 1 120 ? 5.312 0.950 12.402 1.00 91.31 120 GLU A CA 1
ATOM 923 C C . GLU A 1 120 ? 5.950 0.038 13.465 1.00 91.31 120 GLU A C 1
ATOM 925 O O . GLU A 1 120 ? 5.598 -1.137 13.598 1.00 91.31 120 GLU A O 1
ATOM 930 N N . GLY A 1 121 ? 6.918 0.554 14.223 1.00 91.06 121 GLY A N 1
ATOM 931 C CA . GLY A 1 121 ? 7.752 -0.234 15.124 1.00 91.06 121 GLY A CA 1
ATOM 932 C C . GLY A 1 121 ? 8.930 -0.916 14.418 1.00 91.06 121 GLY A C 1
ATOM 933 O O . GLY A 1 121 ? 9.293 -0.590 13.290 1.00 91.06 121 GLY A O 1
ATOM 934 N N . GLN A 1 122 ? 9.578 -1.843 15.125 1.00 94.50 122 GLN A N 1
ATOM 935 C CA . GLN A 1 122 ? 10.821 -2.506 14.702 1.00 94.50 122 GLN A CA 1
ATOM 936 C C . GLN A 1 122 ? 10.598 -3.995 14.390 1.00 94.50 122 GLN A C 1
ATOM 938 O O . GLN A 1 122 ? 9.579 -4.573 14.771 1.00 94.50 122 GLN A O 1
ATOM 943 N N . TRP A 1 123 ? 11.579 -4.623 13.733 1.00 96.25 123 TRP A N 1
ATOM 944 C CA . TRP A 1 123 ? 11.649 -6.071 13.465 1.00 96.25 123 TRP A CA 1
ATOM 945 C C . TRP A 1 123 ? 10.511 -6.633 12.608 1.00 96.25 123 TRP A C 1
ATOM 947 O O . TRP A 1 123 ? 10.169 -7.806 12.733 1.00 96.25 123 TRP A O 1
ATOM 957 N N . GLY A 1 124 ? 9.866 -5.780 11.802 1.00 94.25 124 GLY A N 1
ATOM 958 C CA . GLY A 1 124 ? 8.680 -6.168 11.038 1.00 94.25 124 GLY A CA 1
ATOM 959 C C . GLY A 1 124 ? 7.544 -6.682 11.933 1.00 94.25 124 GLY A C 1
ATOM 960 O O . GLY A 1 124 ? 6.783 -7.551 11.518 1.00 94.25 124 GLY A O 1
ATOM 961 N N . GLY A 1 125 ? 7.460 -6.193 13.179 1.00 90.56 125 GLY A N 1
ATOM 962 C CA . GLY A 1 125 ? 6.533 -6.701 14.195 1.00 90.56 125 GLY A CA 1
ATOM 963 C C . GLY A 1 125 ? 5.052 -6.428 13.914 1.00 90.56 125 GLY A C 1
ATOM 964 O O . GLY A 1 125 ? 4.195 -6.982 14.601 1.00 90.56 125 GLY A O 1
ATOM 965 N N . SER A 1 126 ? 4.750 -5.599 12.916 1.00 91.06 126 SER A N 1
ATOM 966 C CA . SER A 1 126 ? 3.403 -5.250 12.474 1.00 91.06 126 SER A CA 1
ATOM 967 C C . SER A 1 126 ? 3.267 -5.440 10.960 1.00 91.06 126 SER A C 1
ATOM 969 O O . SER A 1 126 ? 4.223 -5.314 10.191 1.00 91.06 126 SER A O 1
ATOM 971 N N . CYS A 1 127 ? 2.057 -5.780 10.531 1.00 95.88 127 CYS A N 1
ATOM 972 C CA . CYS A 1 127 ? 1.698 -5.965 9.131 1.00 95.88 127 CYS A CA 1
ATOM 973 C C . CYS A 1 127 ? 0.447 -5.133 8.821 1.00 95.88 127 CYS A C 1
ATOM 975 O O . CYS A 1 127 ? -0.423 -5.024 9.692 1.00 95.88 127 CYS A O 1
ATOM 977 N N . PRO A 1 128 ? 0.317 -4.576 7.603 1.00 94.94 128 PRO A N 1
ATOM 978 C CA . PRO A 1 128 ? -0.901 -3.884 7.205 1.00 94.94 128 PRO A CA 1
ATOM 979 C C . PRO A 1 128 ? -2.113 -4.813 7.300 1.00 94.94 128 PRO A C 1
ATOM 981 O O . PRO A 1 128 ? -2.043 -5.946 6.829 1.00 94.94 128 PRO A O 1
ATOM 984 N N . PRO A 1 129 ? -3.262 -4.345 7.813 1.00 92.94 129 PRO A N 1
ATOM 985 C CA . PRO A 1 129 ? -4.493 -5.129 7.864 1.00 92.94 129 PRO A CA 1
ATOM 986 C C . PRO A 1 129 ? -5.224 -5.118 6.510 1.00 92.94 129 PRO A C 1
ATOM 988 O O . PRO A 1 129 ? -6.436 -4.923 6.435 1.00 92.94 129 PRO A O 1
ATOM 991 N N . ASN A 1 130 ? -4.491 -5.267 5.409 1.00 93.19 130 ASN A N 1
ATOM 992 C CA . ASN A 1 130 ? -5.074 -5.269 4.078 1.00 93.19 130 ASN A CA 1
ATOM 993 C C . ASN A 1 130 ? -5.595 -6.670 3.709 1.00 93.19 130 ASN A C 1
ATOM 995 O O . ASN A 1 130 ? -5.072 -7.704 4.108 1.00 93.19 130 ASN A O 1
ATOM 999 N N . GLU A 1 131 ? -6.647 -6.697 2.905 1.00 92.06 131 GLU A N 1
ATOM 1000 C CA . GLU A 1 131 ? -7.351 -7.943 2.570 1.00 92.06 131 GLU A CA 1
ATOM 1001 C C . GLU A 1 131 ? -6.769 -8.738 1.382 1.00 92.06 131 GLU A C 1
ATOM 1003 O O . GLU A 1 131 ? -7.218 -9.849 1.123 1.00 92.06 131 GLU A O 1
ATOM 1008 N N . TRP A 1 132 ? -5.853 -8.166 0.586 1.00 96.75 132 TRP A N 1
ATOM 1009 C CA . TRP A 1 132 ? -5.472 -8.740 -0.715 1.00 96.75 132 TRP A CA 1
ATOM 1010 C C . TRP A 1 132 ? -4.109 -8.231 -1.203 1.00 96.75 132 TRP A C 1
ATOM 1012 O O . TRP A 1 132 ? -3.961 -7.038 -1.469 1.00 96.75 132 TRP A O 1
ATOM 1022 N N . THR A 1 133 ? -3.145 -9.135 -1.413 1.00 98.62 133 THR A N 1
ATOM 1023 C CA . THR A 1 133 ? -1.862 -8.853 -2.095 1.00 98.62 133 THR A CA 1
ATOM 1024 C C . THR A 1 133 ? -1.348 -10.118 -2.769 1.00 98.62 133 THR A C 1
ATOM 1026 O O . THR A 1 133 ? -1.284 -11.168 -2.134 1.00 98.62 133 THR A O 1
ATOM 1029 N N . GLY A 1 134 ? -0.944 -10.032 -4.036 1.00 98.62 134 GLY A N 1
ATOM 1030 C CA . GLY A 1 134 ? -0.403 -11.167 -4.788 1.00 98.62 134 GLY A CA 1
ATOM 1031 C C . GLY A 1 134 ? -0.622 -11.005 -6.286 1.00 98.62 134 GLY A C 1
ATOM 1032 O O . GLY A 1 134 ? -0.583 -9.886 -6.794 1.00 98.62 134 GLY A O 1
ATOM 1033 N N . GLY A 1 135 ? -0.811 -12.103 -7.021 1.00 98.44 135 GLY A N 1
ATOM 1034 C CA . GLY A 1 135 ? -0.904 -12.026 -8.478 1.00 98.44 135 GLY A CA 1
ATOM 1035 C C . GLY A 1 135 ? -1.014 -13.361 -9.205 1.00 98.44 135 GLY A C 1
ATOM 1036 O O . GLY A 1 135 ? -1.131 -14.415 -8.586 1.00 98.44 135 GLY A O 1
ATOM 1037 N N . SER A 1 136 ? -0.928 -13.303 -10.530 1.00 98.56 136 SER A N 1
ATOM 1038 C CA . SER A 1 136 ? -0.970 -14.433 -11.462 1.00 98.56 136 SER A CA 1
ATOM 1039 C C . SER A 1 136 ? 0.102 -14.287 -12.543 1.00 98.56 136 SER A C 1
ATOM 1041 O O . SER A 1 136 ? 0.568 -13.189 -12.849 1.00 98.56 136 SER A O 1
ATOM 1043 N N . THR A 1 137 ? 0.497 -15.399 -13.160 1.00 98.50 137 THR A N 1
ATOM 1044 C CA . THR A 1 137 ? 1.502 -15.418 -14.236 1.00 98.50 137 THR A CA 1
ATOM 1045 C C . THR A 1 137 ? 1.079 -16.376 -15.339 1.00 98.50 137 THR A C 1
ATOM 1047 O O . THR A 1 137 ? 0.627 -17.475 -15.039 1.00 98.50 137 THR A O 1
ATOM 1050 N N . LEU A 1 138 ? 1.273 -16.003 -16.605 1.00 97.69 138 LEU A N 1
ATOM 1051 C CA . LEU A 1 138 ? 0.968 -16.857 -17.752 1.00 97.69 138 LEU A CA 1
ATOM 1052 C C . LEU A 1 138 ? 1.993 -16.642 -18.872 1.00 97.69 138 LEU A C 1
ATOM 1054 O O . LEU A 1 138 ? 2.016 -15.591 -19.512 1.00 97.69 138 LEU A O 1
ATOM 1058 N N . GLY A 1 139 ? 2.846 -17.639 -19.124 1.00 95.50 139 GLY A N 1
ATOM 1059 C CA . GLY A 1 139 ? 3.924 -17.523 -20.111 1.00 95.50 139 GLY A CA 1
ATOM 1060 C C . GLY A 1 139 ? 4.886 -16.373 -19.780 1.00 95.50 139 GLY A C 1
ATOM 1061 O O . GLY A 1 139 ? 5.435 -16.321 -18.684 1.00 95.50 139 GLY A O 1
ATOM 1062 N N . GLU A 1 140 ? 5.074 -15.440 -20.720 1.00 96.44 140 GLU A N 1
ATOM 1063 C CA . GLU A 1 140 ? 5.895 -14.228 -20.534 1.00 96.44 140 GLU A CA 1
ATOM 1064 C C . GLU A 1 140 ? 5.132 -13.074 -19.849 1.00 96.44 140 GLU A C 1
ATOM 1066 O O . GLU A 1 140 ? 5.619 -11.948 -19.844 1.00 96.44 140 GLU A O 1
ATOM 1071 N N . LEU A 1 141 ? 3.929 -13.309 -19.312 1.00 98.38 141 LEU A N 1
ATOM 1072 C CA . LEU A 1 141 ? 3.079 -12.273 -18.720 1.00 98.38 141 LEU A CA 1
ATOM 1073 C C . LEU A 1 141 ? 2.966 -12.439 -17.208 1.00 98.38 141 LEU A C 1
ATOM 1075 O O . LEU A 1 141 ? 2.797 -13.550 -16.703 1.00 98.38 141 LEU A O 1
ATOM 1079 N N . SER A 1 142 ? 2.960 -11.322 -16.487 1.00 98.56 142 SER A N 1
ATOM 1080 C CA . SER A 1 142 ? 2.584 -11.294 -15.072 1.00 98.56 142 SER A CA 1
ATOM 1081 C C . SER A 1 142 ? 1.566 -10.221 -14.776 1.00 98.56 142 SER A C 1
ATOM 1083 O O . SER A 1 142 ? 1.582 -9.144 -15.367 1.00 98.56 142 SER A O 1
ATOM 1085 N N . LEU A 1 143 ? 0.758 -10.512 -13.773 1.00 98.88 143 LEU A N 1
ATOM 1086 C CA . LEU A 1 143 ? -0.155 -9.603 -13.127 1.00 98.88 143 LEU A CA 1
ATOM 1087 C C . LEU A 1 143 ? 0.123 -9.669 -11.628 1.00 98.88 143 LEU A C 1
ATOM 1089 O O . LEU A 1 143 ? 0.158 -10.756 -11.063 1.00 98.88 143 LEU A O 1
ATOM 1093 N N . ALA A 1 144 ? 0.319 -8.527 -10.989 1.00 98.81 144 ALA A N 1
ATOM 1094 C CA . ALA A 1 144 ? 0.342 -8.409 -9.538 1.00 98.81 144 ALA A CA 1
ATOM 1095 C C . ALA A 1 144 ? -0.597 -7.294 -9.097 1.00 98.81 144 ALA A C 1
ATOM 1097 O O . ALA A 1 144 ? -0.963 -6.432 -9.899 1.00 98.81 144 ALA A O 1
ATOM 1098 N N . GLY A 1 145 ? -0.972 -7.298 -7.828 1.00 98.81 145 GLY A N 1
ATOM 1099 C CA . GLY A 1 145 ? -1.663 -6.188 -7.209 1.00 98.81 145 GLY A CA 1
ATOM 1100 C C . GLY A 1 145 ? -1.498 -6.162 -5.696 1.00 98.81 145 GLY A C 1
ATOM 1101 O O . GLY A 1 145 ? -1.102 -7.144 -5.062 1.00 98.81 145 GLY A O 1
ATOM 1102 N N . GLN A 1 146 ? -1.831 -5.016 -5.130 1.00 98.88 146 GLN A N 1
ATOM 1103 C CA . GLN A 1 146 ? -1.815 -4.757 -3.704 1.00 98.88 146 GLN A CA 1
ATOM 1104 C C . GLN A 1 146 ? -3.024 -3.897 -3.341 1.00 98.88 146 GLN A C 1
ATOM 1106 O O . GLN A 1 146 ? -3.221 -2.817 -3.906 1.00 98.88 146 GLN A O 1
ATOM 1111 N N . HIS A 1 147 ? -3.809 -4.359 -2.373 1.00 98.56 147 HIS A N 1
ATOM 1112 C CA . HIS A 1 147 ? -4.627 -3.465 -1.570 1.00 98.56 147 HIS A CA 1
ATOM 1113 C C . HIS A 1 147 ? -3.676 -2.728 -0.633 1.00 98.56 147 HIS A C 1
ATOM 1115 O O . HIS A 1 147 ? -3.171 -3.302 0.329 1.00 98.56 147 HIS A O 1
ATOM 1121 N N . LEU A 1 148 ? -3.350 -1.489 -0.968 1.00 98.19 148 LEU A N 1
ATOM 1122 C CA . LEU A 1 148 ? -2.472 -0.671 -0.157 1.00 98.19 148 LEU A CA 1
ATOM 1123 C C . LEU A 1 148 ? -3.233 -0.195 1.077 1.00 98.19 148 LEU A C 1
ATOM 1125 O O . LEU A 1 148 ? -4.316 0.364 0.949 1.00 98.19 148 LEU A O 1
ATOM 1129 N N . ILE A 1 149 ? -2.614 -0.368 2.239 1.00 95.62 149 ILE A N 1
ATOM 1130 C CA . ILE A 1 149 ? -2.889 0.406 3.446 1.00 95.62 149 ILE A CA 1
ATOM 1131 C C . ILE A 1 149 ? -1.585 1.132 3.765 1.00 95.62 149 ILE A C 1
ATOM 1133 O O . ILE A 1 149 ? -0.546 0.486 3.918 1.00 95.62 149 ILE A O 1
ATOM 1137 N N . GLY A 1 150 ? -1.609 2.463 3.757 1.00 94.38 150 GLY A N 1
ATOM 1138 C CA . GLY A 1 150 ? -0.419 3.274 3.994 1.00 94.38 150 GLY A CA 1
ATOM 1139 C C . GLY A 1 150 ? 0.069 3.166 5.445 1.00 94.38 150 GLY A C 1
ATOM 1140 O O . GLY A 1 150 ? -0.757 3.011 6.346 1.00 94.38 150 GLY A O 1
ATOM 1141 N N . PRO A 1 151 ? 1.388 3.256 5.686 1.00 92.81 151 PRO A N 1
ATOM 1142 C CA . PRO A 1 151 ? 1.934 3.347 7.038 1.00 92.81 151 PRO A CA 1
ATOM 1143 C C . PRO A 1 151 ? 1.578 4.693 7.704 1.00 92.81 151 PRO A C 1
ATOM 1145 O O . PRO A 1 151 ? 1.084 5.626 7.061 1.00 92.81 151 PRO A O 1
ATOM 1148 N N . GLY A 1 152 ? 1.835 4.802 9.005 1.00 87.81 152 GLY A N 1
ATOM 1149 C CA . GLY A 1 152 ? 1.561 5.970 9.842 1.00 87.81 152 GLY A CA 1
ATOM 1150 C C . GLY A 1 152 ? 0.127 6.103 10.298 1.00 87.81 152 GLY A C 1
ATOM 1151 O O . GLY A 1 152 ? -0.240 7.160 10.800 1.00 87.81 152 GLY A O 1
ATOM 1152 N N . SER A 1 153 ? -0.699 5.077 10.081 1.00 84.38 153 SER A N 1
ATOM 1153 C CA . SER A 1 153 ? -2.146 5.142 10.312 1.00 84.38 153 SER A CA 1
ATOM 1154 C C . SER A 1 153 ? -2.823 6.341 9.633 1.00 84.38 153 SER A C 1
ATOM 1156 O O . SER A 1 153 ? -3.941 6.682 9.993 1.00 84.38 153 SER A O 1
ATOM 1158 N N . THR A 1 154 ? -2.195 6.951 8.616 1.00 85.31 154 THR A N 1
ATOM 1159 C CA . THR A 1 154 ? -2.692 8.151 7.909 1.00 85.31 154 THR A CA 1
ATOM 1160 C C . THR A 1 154 ? -4.103 7.967 7.360 1.00 85.31 154 THR A C 1
ATOM 1162 O O . THR A 1 154 ? -4.829 8.934 7.168 1.00 85.31 154 THR A O 1
ATOM 1165 N N . GLY A 1 155 ? -4.505 6.713 7.134 1.00 86.19 155 GLY A N 1
ATOM 1166 C CA . GLY A 1 155 ? -5.781 6.353 6.539 1.00 86.19 155 GLY A CA 1
ATOM 1167 C C . GLY A 1 155 ? -5.717 6.160 5.038 1.00 86.19 155 GLY A C 1
ATOM 1168 O O . GLY A 1 155 ? -6.738 5.850 4.426 1.00 86.19 155 GLY A O 1
ATOM 1169 N N . LEU A 1 156 ? -4.535 6.322 4.441 1.00 93.12 156 LEU A N 1
ATOM 1170 C CA . LEU A 1 156 ? -4.328 6.066 3.028 1.00 93.12 156 LEU A CA 1
ATOM 1171 C C . LEU A 1 156 ? -4.696 4.620 2.678 1.00 93.12 156 LEU A C 1
ATOM 1173 O O . LEU A 1 156 ? -4.117 3.671 3.210 1.00 93.12 156 LEU A O 1
ATOM 1177 N N . THR A 1 157 ? -5.578 4.467 1.700 1.00 94.75 157 THR A N 1
ATOM 1178 C CA . THR A 1 157 ? -5.850 3.202 1.023 1.00 94.75 157 THR A CA 1
ATOM 1179 C C . THR A 1 157 ? -5.827 3.386 -0.492 1.00 94.75 157 THR A C 1
ATOM 1181 O O . THR A 1 157 ? -6.014 4.496 -0.993 1.00 94.75 157 THR A O 1
ATOM 1184 N N . ALA A 1 158 ? -5.519 2.313 -1.223 1.00 97.56 158 ALA A N 1
ATOM 1185 C CA . ALA A 1 158 ? -5.614 2.267 -2.679 1.00 97.56 158 ALA A CA 1
ATOM 1186 C C . ALA A 1 158 ? -5.656 0.827 -3.208 1.00 97.56 158 ALA A C 1
ATOM 1188 O O . ALA A 1 158 ? -5.159 -0.112 -2.581 1.00 97.56 158 ALA A O 1
ATOM 1189 N N . ARG A 1 159 ? -6.136 0.659 -4.440 1.00 98.50 159 ARG A N 1
ATOM 1190 C CA . ARG A 1 159 ? -5.993 -0.566 -5.236 1.00 98.50 159 ARG A CA 1
ATOM 1191 C C . ARG A 1 159 ? -4.953 -0.366 -6.316 1.00 98.50 159 ARG A C 1
ATOM 1193 O O . ARG A 1 159 ? -5.139 0.453 -7.213 1.00 98.50 159 ARG A O 1
ATOM 1200 N N . LYS A 1 160 ? -3.849 -1.102 -6.233 1.00 98.81 160 LYS A N 1
ATOM 1201 C CA . LYS A 1 160 ? -2.711 -0.972 -7.151 1.00 98.81 160 LYS A CA 1
ATOM 1202 C C . LYS A 1 160 ? -2.541 -2.266 -7.928 1.00 98.81 160 LYS A C 1
ATOM 1204 O O . LYS A 1 160 ? -2.530 -3.332 -7.319 1.00 98.81 160 LYS A O 1
ATOM 1209 N N . SER A 1 161 ? -2.370 -2.176 -9.243 1.00 98.94 161 SER A N 1
ATOM 1210 C CA . SER A 1 161 ? -2.122 -3.327 -10.115 1.00 98.94 161 SER A CA 1
ATOM 1211 C C . SER A 1 161 ? -0.974 -3.072 -11.082 1.00 98.94 161 SER A C 1
ATOM 1213 O O . SER A 1 161 ? -0.825 -1.971 -11.611 1.00 98.94 161 SER A O 1
ATOM 1215 N N . TRP A 1 162 ? -0.202 -4.121 -11.363 1.00 98.94 162 TRP A N 1
ATOM 1216 C CA . TRP A 1 162 ? 0.909 -4.114 -12.313 1.00 98.94 162 TRP A CA 1
ATOM 1217 C C . TRP A 1 162 ? 0.762 -5.277 -13.289 1.00 98.94 162 TRP A C 1
ATOM 1219 O O . TRP A 1 162 ? 0.898 -6.438 -12.903 1.00 98.94 162 TRP A O 1
ATOM 1229 N N . PHE A 1 163 ? 0.514 -4.972 -14.559 1.00 98.88 163 PHE A N 1
ATOM 1230 C CA . PHE A 1 163 ? 0.530 -5.944 -15.649 1.00 98.88 163 PHE A CA 1
ATOM 1231 C C . PHE A 1 163 ? 1.804 -5.765 -16.472 1.00 98.88 163 PHE A C 1
ATOM 1233 O O . PHE A 1 163 ? 1.984 -4.740 -17.125 1.00 98.88 163 PHE A O 1
ATOM 1240 N N . ALA A 1 164 ? 2.686 -6.758 -16.458 1.00 98.62 164 ALA A N 1
ATOM 1241 C CA . ALA A 1 164 ? 3.940 -6.724 -17.199 1.00 98.62 164 ALA A CA 1
ATOM 1242 C C . ALA A 1 164 ? 3.928 -7.736 -18.344 1.00 98.62 164 ALA A C 1
ATOM 1244 O O . ALA A 1 164 ? 3.566 -8.904 -18.164 1.00 98.62 164 ALA A O 1
ATOM 1245 N N . GLY A 1 165 ? 4.350 -7.261 -19.511 1.00 97.62 165 GLY A N 1
ATOM 1246 C CA . GLY A 1 165 ? 4.676 -8.079 -20.667 1.00 97.62 165 GLY A CA 1
ATOM 1247 C C . GLY A 1 165 ? 6.136 -7.887 -21.087 1.00 97.62 165 GLY A C 1
ATOM 1248 O O . GLY A 1 165 ? 6.870 -7.129 -20.453 1.00 97.62 165 GLY A O 1
ATOM 1249 N N . PRO A 1 166 ? 6.551 -8.504 -22.206 1.00 96.44 166 PRO A N 1
ATOM 1250 C CA . PRO A 1 166 ? 7.958 -8.583 -22.610 1.00 96.44 166 PRO A CA 1
ATOM 1251 C C . PRO A 1 166 ? 8.728 -7.253 -22.671 1.00 96.44 166 PRO A C 1
ATOM 1253 O O . PRO A 1 166 ? 9.925 -7.232 -22.384 1.00 96.44 166 PRO A O 1
ATOM 1256 N N . ASP A 1 167 ? 8.042 -6.163 -23.037 1.00 97.00 167 ASP A N 1
ATOM 1257 C CA . ASP A 1 167 ? 8.647 -4.859 -23.346 1.00 97.00 167 ASP A CA 1
ATOM 1258 C C . ASP A 1 167 ? 7.979 -3.681 -22.600 1.00 97.00 167 ASP A C 1
ATOM 1260 O O . ASP A 1 167 ? 8.235 -2.517 -22.921 1.00 97.00 167 ASP A O 1
ATOM 1264 N N . PHE A 1 168 ? 7.047 -3.946 -21.678 1.00 98.25 168 PHE A N 1
ATOM 1265 C CA . PHE A 1 168 ? 6.285 -2.896 -20.994 1.00 98.25 168 PHE A CA 1
ATOM 1266 C C . PHE A 1 168 ? 5.734 -3.357 -19.645 1.00 98.25 168 PHE A C 1
ATOM 1268 O O . PHE A 1 168 ? 5.511 -4.546 -19.416 1.00 98.25 168 PHE A O 1
ATOM 1275 N N . VAL A 1 169 ? 5.403 -2.383 -18.802 1.00 98.81 169 VAL A N 1
ATOM 1276 C CA . VAL A 1 169 ? 4.621 -2.578 -17.579 1.00 98.81 169 VAL A CA 1
ATOM 1277 C C . VAL A 1 169 ? 3.490 -1.560 -17.563 1.00 98.81 169 VAL A C 1
ATOM 1279 O O . VAL A 1 169 ? 3.747 -0.368 -17.674 1.00 98.81 169 VAL A O 1
ATOM 1282 N N . ALA A 1 170 ? 2.246 -2.011 -17.445 1.00 98.88 170 ALA A N 1
ATOM 1283 C CA . ALA A 1 170 ? 1.087 -1.171 -17.180 1.00 98.88 170 ALA A CA 1
ATOM 1284 C C . ALA A 1 170 ? 0.814 -1.128 -15.675 1.00 98.88 170 ALA A C 1
ATOM 1286 O O . ALA A 1 170 ? 0.647 -2.174 -15.049 1.00 98.88 170 ALA A O 1
ATOM 1287 N N . CYS A 1 171 ? 0.761 0.075 -15.117 1.00 98.88 171 CYS A N 1
ATOM 1288 C CA . CYS A 1 171 ? 0.528 0.344 -13.705 1.00 98.88 171 CYS A CA 1
ATOM 1289 C C . CYS A 1 171 ? -0.816 1.055 -13.558 1.00 98.88 171 CYS A C 1
ATOM 1291 O O . CYS A 1 171 ? -1.009 2.131 -14.130 1.00 98.88 171 CYS A O 1
ATOM 1293 N N . LEU A 1 172 ? -1.739 0.452 -12.817 1.00 98.88 172 LEU A N 1
ATOM 1294 C CA . LEU A 1 172 ? -3.077 0.976 -12.558 1.00 98.88 172 LEU A CA 1
ATOM 1295 C C . LEU A 1 172 ? -3.235 1.255 -11.063 1.00 98.88 172 LEU A C 1
ATOM 1297 O O . LEU A 1 172 ? -2.730 0.508 -10.222 1.00 98.88 172 LEU A O 1
ATOM 1301 N N . GLY A 1 173 ? -3.958 2.321 -10.755 1.00 98.62 173 GLY A N 1
ATOM 1302 C CA . GLY A 1 173 ? -4.391 2.691 -9.421 1.00 98.62 173 GLY A CA 1
ATOM 1303 C C . GLY A 1 173 ? -5.844 3.139 -9.433 1.00 98.62 173 GLY A C 1
ATOM 1304 O O . GLY A 1 173 ? -6.258 3.841 -10.354 1.00 98.62 173 GLY A O 1
ATOM 1305 N N . SER A 1 174 ? -6.604 2.750 -8.422 1.00 97.69 174 SER A N 1
ATOM 1306 C CA . SER A 1 174 ? -7.980 3.188 -8.169 1.00 97.69 174 SER A CA 1
ATOM 1307 C C . SER A 1 174 ? -8.230 3.220 -6.663 1.00 97.69 174 SER A C 1
ATOM 1309 O O . SER A 1 174 ? -7.396 2.736 -5.891 1.00 97.69 174 SER A O 1
ATOM 1311 N N . ASP A 1 175 ? -9.369 3.782 -6.249 1.00 94.75 175 ASP A N 1
ATOM 1312 C CA . ASP A 1 175 ? -9.778 3.837 -4.837 1.00 94.75 175 ASP A CA 1
ATOM 1313 C C . ASP A 1 175 ? -8.737 4.532 -3.939 1.00 94.75 175 ASP A C 1
ATOM 1315 O O . ASP A 1 175 ? -8.594 4.211 -2.761 1.00 94.75 175 ASP A O 1
ATOM 1319 N N . VAL A 1 176 ? -7.955 5.458 -4.512 1.00 95.31 176 VAL A N 1
ATOM 1320 C CA . VAL A 1 176 ? -6.975 6.230 -3.750 1.00 95.31 176 VAL A CA 1
ATOM 1321 C C . VAL A 1 176 ? -7.734 7.220 -2.883 1.00 95.31 176 VAL A C 1
ATOM 1323 O O . VAL A 1 176 ? -8.319 8.182 -3.380 1.00 95.31 176 VAL A O 1
ATOM 1326 N N . SER A 1 177 ? -7.719 6.981 -1.581 1.00 89.12 177 SER A N 1
ATOM 1327 C CA . SER A 1 177 ? -8.395 7.828 -0.608 1.00 89.12 177 SER A CA 1
ATOM 1328 C C . SER A 1 177 ? -7.644 7.833 0.713 1.00 89.12 177 SER A C 1
ATOM 1330 O O . SER A 1 177 ? -6.837 6.947 0.991 1.00 89.12 177 SER A O 1
ATOM 1332 N N . VAL A 1 178 ? -7.909 8.852 1.525 1.00 85.75 178 VAL A N 1
ATOM 1333 C CA . VAL A 1 178 ? -7.484 8.886 2.920 1.00 85.75 178 VAL A CA 1
ATOM 1334 C C . VAL A 1 178 ? -8.734 8.819 3.781 1.00 85.75 178 VAL A C 1
ATOM 1336 O O . VAL A 1 178 ? -9.565 9.726 3.750 1.00 85.75 178 VAL A O 1
ATOM 1339 N N . ILE A 1 179 ? -8.885 7.726 4.521 1.00 70.75 179 ILE A N 1
ATOM 1340 C CA . ILE A 1 179 ? -9.972 7.521 5.475 1.00 70.75 179 ILE A CA 1
ATOM 1341 C C . ILE A 1 179 ? -9.390 7.771 6.866 1.00 70.75 179 ILE A C 1
ATOM 1343 O O . ILE A 1 179 ? -8.681 6.888 7.349 1.00 70.75 179 ILE A O 1
ATOM 1347 N N . PRO A 1 180 ? -9.665 8.919 7.519 1.00 64.44 180 PRO A N 1
ATOM 1348 C CA . PRO A 1 180 ? -9.079 9.249 8.816 1.00 64.44 180 PRO A CA 1
ATOM 1349 C C . PRO A 1 180 ? -9.223 8.083 9.796 1.00 64.44 180 PRO A C 1
ATOM 1351 O O . PRO A 1 180 ? -10.342 7.684 10.124 1.00 64.44 180 PRO A O 1
ATOM 1354 N N . GLN A 1 181 ? -8.099 7.508 10.220 1.00 64.94 181 GLN A N 1
ATOM 1355 C CA . GLN A 1 181 ? -8.095 6.449 11.226 1.00 64.94 181 GLN A CA 1
ATOM 1356 C C . GLN A 1 181 ? -7.960 7.079 12.603 1.00 64.94 181 GLN A C 1
ATOM 1358 O O . GLN A 1 181 ? -7.215 8.044 12.789 1.00 64.94 181 GLN A O 1
ATOM 1363 N N . THR A 1 182 ? -8.678 6.518 13.566 1.00 66.94 182 THR A N 1
ATOM 1364 C CA . THR A 1 182 ? -8.503 6.831 14.979 1.00 66.94 182 THR A CA 1
ATOM 1365 C C . THR A 1 182 ? -7.631 5.756 15.607 1.00 66.94 182 THR A C 1
ATOM 1367 O O . THR A 1 182 ? -8.003 4.585 15.610 1.00 66.94 182 THR A O 1
ATOM 1370 N N . SER A 1 183 ? -6.461 6.138 16.113 1.00 71.88 183 SER A N 1
ATOM 1371 C CA . SER A 1 183 ? -5.698 5.294 17.027 1.00 71.88 183 SER A CA 1
ATOM 1372 C C . SER A 1 183 ? -6.229 5.498 18.436 1.00 71.88 183 SER A C 1
ATOM 1374 O O . SER A 1 183 ? -6.331 6.637 18.891 1.00 71.88 183 SER A O 1
ATOM 1376 N N . ASP A 1 184 ? -6.516 4.405 19.125 1.00 78.31 184 ASP A N 1
ATOM 1377 C CA . ASP A 1 184 ? -7.060 4.433 20.473 1.00 78.31 184 ASP A CA 1
ATOM 1378 C C . ASP A 1 184 ? -5.983 4.072 21.500 1.00 78.31 184 ASP A C 1
ATOM 1380 O O . ASP A 1 184 ? -5.255 3.088 21.341 1.00 78.31 184 ASP A O 1
ATOM 1384 N N . SER A 1 185 ? -5.882 4.859 22.569 1.00 86.44 185 SER A N 1
ATOM 1385 C CA . SER A 1 185 ? -5.004 4.596 23.706 1.00 86.44 185 SER A CA 1
ATOM 1386 C C . SER A 1 185 ? -5.798 4.532 25.009 1.00 86.44 185 SER A C 1
ATOM 1388 O O . SER A 1 185 ? -6.790 5.233 25.215 1.00 86.44 185 SER A O 1
ATOM 1390 N N . ARG A 1 186 ? -5.364 3.642 25.905 1.00 93.12 186 ARG A N 1
ATOM 1391 C CA . ARG A 1 186 ? -5.915 3.490 27.253 1.00 93.12 186 ARG A CA 1
ATOM 1392 C C . ARG A 1 186 ? -4.958 4.131 28.253 1.00 93.12 186 ARG A C 1
ATOM 1394 O O . ARG A 1 186 ? -3.805 3.719 28.342 1.00 93.12 186 ARG A O 1
ATOM 1401 N N . VAL A 1 187 ? -5.452 5.105 29.012 1.00 96.12 187 VAL A N 1
ATOM 1402 C CA . VAL A 1 187 ? -4.726 5.795 30.084 1.00 96.12 187 VAL A CA 1
ATOM 1403 C C . VAL A 1 187 ? -5.341 5.390 31.422 1.00 96.12 187 VAL A C 1
ATOM 1405 O O . VAL A 1 187 ? -6.524 5.630 31.671 1.00 96.12 187 VAL A O 1
ATOM 1408 N N . GLU A 1 188 ? -4.554 4.742 32.277 1.00 97.38 188 GLU A N 1
ATOM 1409 C CA . GLU A 1 188 ? -5.026 4.283 33.586 1.00 97.38 188 GLU A CA 1
ATOM 1410 C C . GLU A 1 188 ? -5.228 5.451 34.563 1.00 97.38 188 GLU A C 1
ATOM 1412 O O . GLU A 1 188 ? -4.534 6.468 34.507 1.00 97.38 188 GLU A O 1
ATOM 1417 N N . VAL A 1 189 ? -6.157 5.277 35.504 1.00 97.62 189 VAL A N 1
ATOM 1418 C CA . VAL A 1 189 ? -6.291 6.165 36.666 1.00 97.62 189 VAL A CA 1
ATOM 1419 C C . VAL A 1 189 ? -5.046 6.036 37.548 1.00 97.62 189 VAL A C 1
ATOM 1421 O O . VAL A 1 189 ? -4.680 4.938 37.972 1.00 97.62 189 VAL A O 1
ATOM 1424 N N . SER A 1 190 ? -4.391 7.162 37.827 1.00 97.44 190 SER A N 1
ATOM 1425 C CA . SER A 1 190 ? -3.148 7.221 38.601 1.00 97.44 190 SER A CA 1
ATOM 1426 C C . SER A 1 190 ? -3.384 7.318 40.108 1.00 97.44 190 SER A C 1
ATOM 1428 O O . SER A 1 190 ? -2.551 6.845 40.881 1.00 97.44 190 SER A O 1
ATOM 1430 N N . ALA A 1 191 ? -4.521 7.880 40.522 1.00 98.06 191 ALA A N 1
ATOM 1431 C CA . ALA A 1 191 ? -4.963 7.945 41.912 1.00 98.06 191 ALA A CA 1
ATOM 1432 C C . ALA A 1 191 ? -6.494 7.967 41.995 1.00 98.06 191 ALA A C 1
ATOM 1434 O O . AL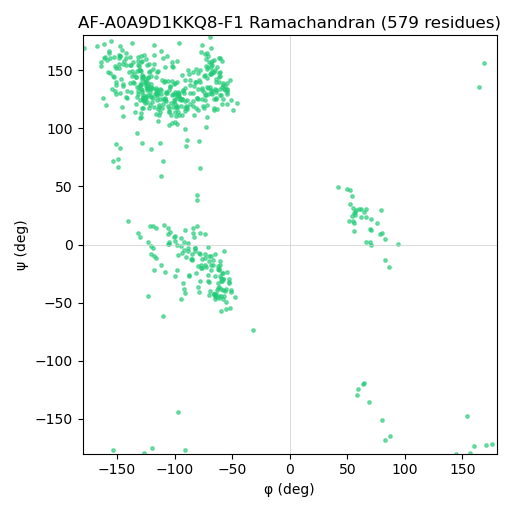A A 1 191 ? -7.152 8.656 41.213 1.00 98.06 191 ALA A O 1
ATOM 1435 N N . ASP A 1 192 ? -7.067 7.254 42.961 1.00 98.25 192 ASP A N 1
ATOM 1436 C CA . ASP A 1 192 ? -8.480 7.327 43.286 1.00 98.25 192 ASP A CA 1
ATOM 1437 C C . ASP A 1 192 ? -8.797 7.083 44.767 1.00 98.25 192 ASP A C 1
ATOM 1439 O O . ASP A 1 192 ? -8.077 6.446 45.530 1.00 98.25 192 ASP A O 1
ATOM 1443 N N . ALA A 1 193 ? -9.897 7.674 45.220 1.00 97.88 193 ALA A N 1
ATOM 1444 C CA . ALA A 1 193 ? -10.421 7.428 46.553 1.00 97.88 193 ALA A CA 1
ATOM 1445 C C . ALA A 1 193 ? -11.861 7.920 46.650 1.00 97.88 193 ALA A C 1
ATOM 1447 O O . ALA A 1 193 ? -12.268 8.872 45.985 1.00 97.88 193 ALA A O 1
ATOM 1448 N N . HIS A 1 194 ? -12.630 7.309 47.548 1.00 98.38 194 HIS A N 1
ATOM 1449 C CA . HIS A 1 194 ? -13.904 7.875 47.976 1.00 98.38 194 HIS A CA 1
ATOM 1450 C C . HIS A 1 194 ? -13.808 8.447 49.384 1.00 98.38 194 HIS A C 1
ATOM 1452 O O . HIS A 1 194 ? -12.896 8.121 50.141 1.00 98.38 194 HIS A O 1
ATOM 1458 N N . VAL A 1 195 ? -14.762 9.302 49.735 1.00 98.38 195 VAL A N 1
ATOM 1459 C CA . VAL A 1 195 ? -14.850 9.970 51.035 1.00 98.38 195 VAL A CA 1
ATOM 1460 C C . VAL A 1 195 ? -16.245 9.832 51.623 1.00 98.38 195 VAL A C 1
ATOM 1462 O O . VAL A 1 195 ? -17.235 9.778 50.893 1.00 98.38 195 VAL A O 1
ATOM 1465 N N . ASN A 1 196 ? -16.325 9.809 52.955 1.00 97.69 196 ASN A N 1
ATOM 1466 C CA . ASN A 1 196 ? -17.546 9.502 53.699 1.00 97.69 196 ASN A CA 1
ATOM 1467 C C . ASN A 1 196 ? -17.845 10.589 54.726 1.00 97.69 196 ASN A C 1
ATOM 1469 O O . ASN A 1 196 ? -17.007 10.839 55.580 1.00 97.69 196 ASN A O 1
ATOM 1473 N N . ASP A 1 197 ? -19.041 11.172 54.718 1.00 96.25 197 ASP A N 1
ATOM 1474 C CA . ASP A 1 197 ? -19.438 12.136 55.751 1.00 96.25 197 ASP A CA 1
ATOM 1475 C C . ASP A 1 197 ? -19.654 11.495 57.140 1.00 96.25 197 ASP A C 1
ATOM 1477 O O . ASP A 1 197 ? -19.539 10.277 57.341 1.00 96.25 197 ASP A O 1
ATOM 1481 N N . GLY A 1 198 ? -19.987 12.329 58.130 1.00 95.31 198 GLY A N 1
ATOM 1482 C CA . GLY A 1 198 ? -20.352 11.886 59.474 1.00 95.31 198 GLY A CA 1
ATOM 1483 C C . GLY A 1 198 ? -19.179 11.282 60.252 1.00 95.31 198 GLY A C 1
ATOM 1484 O O . GLY A 1 198 ? -18.074 11.816 60.269 1.00 95.31 198 GLY A O 1
ATOM 1485 N N . SER A 1 199 ? -19.401 10.152 60.933 1.00 95.88 199 SER A N 1
ATOM 1486 C CA . SER A 1 199 ? -18.398 9.571 61.844 1.00 95.88 199 SER A CA 1
ATOM 1487 C C . SER A 1 199 ? -17.131 9.055 61.154 1.00 95.88 199 SER A C 1
ATOM 1489 O O . SER A 1 199 ? -16.161 8.755 61.842 1.00 95.88 199 SER A O 1
ATOM 1491 N N . ARG A 1 200 ? -17.151 8.919 59.822 1.00 95.81 200 ARG A N 1
ATOM 1492 C CA . ARG A 1 200 ? -16.031 8.430 59.003 1.00 95.81 200 ARG A CA 1
ATOM 1493 C C . ARG A 1 200 ? -15.341 9.556 58.228 1.00 95.81 200 ARG A C 1
ATOM 1495 O O . ARG A 1 200 ? -14.563 9.273 57.325 1.00 95.81 200 ARG A O 1
ATOM 1502 N N . ALA A 1 201 ? -15.608 10.813 58.590 1.00 96.94 201 ALA A N 1
ATOM 1503 C CA . ALA A 1 201 ? -15.122 11.984 57.866 1.00 96.94 201 ALA A CA 1
ATOM 1504 C C . ALA A 1 201 ? -13.595 12.138 57.824 1.00 96.94 201 ALA A C 1
ATOM 1506 O O . ALA A 1 201 ? -13.087 12.841 56.957 1.00 96.94 201 ALA A O 1
ATOM 1507 N N . GLU A 1 202 ? -12.879 11.461 58.723 1.00 97.44 202 GLU A N 1
ATOM 1508 C CA . GLU A 1 202 ? -11.411 11.447 58.796 1.00 97.44 202 GLU A CA 1
ATOM 1509 C C . GLU A 1 202 ? -10.790 10.135 58.280 1.00 97.44 202 GLU A C 1
ATOM 1511 O O . GLU A 1 202 ? -9.575 9.962 58.336 1.00 97.44 202 GLU A O 1
ATOM 1516 N N . GLU A 1 203 ? -11.597 9.174 57.821 1.00 97.75 203 GLU A N 1
ATOM 1517 C CA . GLU A 1 203 ? -11.085 7.919 57.263 1.00 97.75 203 GLU A CA 1
ATOM 1518 C C . GLU A 1 203 ? -10.683 8.105 55.791 1.00 97.75 203 GLU A C 1
ATOM 1520 O O . GLU A 1 203 ? -11.395 8.746 55.017 1.00 97.75 203 GLU A O 1
ATOM 1525 N N . ASN A 1 204 ? -9.559 7.497 55.409 1.00 97.62 204 ASN A N 1
ATOM 1526 C CA . ASN A 1 204 ? -9.102 7.392 54.025 1.00 97.62 204 ASN A CA 1
ATOM 1527 C C . ASN A 1 204 ? -9.461 6.009 53.455 1.00 97.62 204 ASN A C 1
ATOM 1529 O O . ASN A 1 204 ? -9.322 4.994 54.144 1.00 97.62 204 ASN A O 1
ATOM 1533 N N . PHE A 1 205 ? -9.909 5.973 52.197 1.00 97.44 205 PHE A N 1
ATOM 1534 C CA . PHE A 1 205 ? -10.401 4.757 51.535 1.00 97.44 205 PHE A CA 1
ATOM 1535 C C . PHE A 1 205 ? -9.640 4.366 50.263 1.00 97.44 205 PHE A C 1
ATOM 1537 O O . PHE A 1 205 ? -10.126 3.521 49.515 1.00 97.44 205 PHE A O 1
ATOM 1544 N N . ALA A 1 206 ? -8.450 4.924 50.037 1.00 94.81 206 ALA A N 1
ATOM 1545 C CA . ALA A 1 206 ? -7.671 4.759 48.805 1.00 94.81 206 ALA A CA 1
ATOM 1546 C C . ALA A 1 206 ? -7.162 3.333 48.519 1.00 94.81 206 ALA A C 1
ATOM 1548 O O . ALA A 1 206 ? -6.576 3.082 47.483 1.00 94.81 206 ALA A O 1
ATOM 1549 N N . SER A 1 207 ? -7.308 2.390 49.454 1.00 96.44 207 SER A N 1
ATOM 1550 C CA . SER A 1 207 ? -6.865 0.994 49.267 1.00 96.44 207 SER A CA 1
ATOM 1551 C C . SER A 1 207 ? -8.018 0.020 49.022 1.00 96.44 207 SER A C 1
ATOM 1553 O O . SER A 1 207 ? -7.808 -1.191 48.905 1.00 96.44 207 SER A O 1
ATOM 1555 N N . ASN A 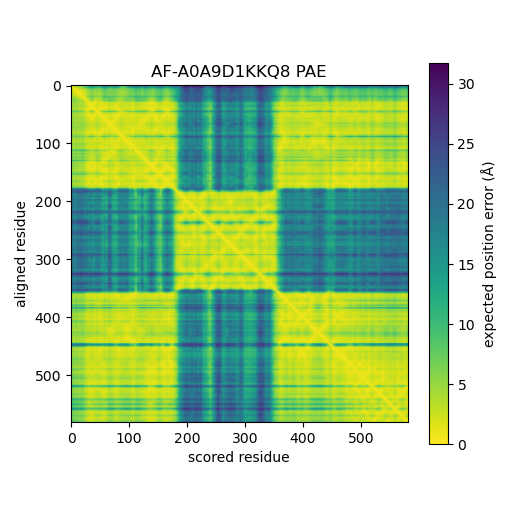1 208 ? -9.253 0.523 48.989 1.00 97.50 208 ASN A N 1
ATOM 1556 C CA . ASN A 1 208 ? -10.423 -0.304 48.748 1.00 97.50 208 ASN A CA 1
ATOM 1557 C C . ASN A 1 208 ? -10.541 -0.612 47.264 1.00 97.50 208 ASN A C 1
ATOM 1559 O O . ASN A 1 208 ? -10.464 0.294 46.458 1.00 97.50 208 ASN A O 1
ATOM 1563 N N . THR A 1 209 ? -10.921 -1.841 46.916 1.00 97.69 209 THR A N 1
ATOM 1564 C CA . THR A 1 209 ? -11.220 -2.253 45.529 1.00 97.69 209 THR A CA 1
ATOM 1565 C C . THR A 1 209 ? -12.555 -1.711 44.994 1.00 97.69 209 THR A C 1
ATOM 1567 O O . THR A 1 209 ? -13.089 -2.175 43.986 1.00 97.69 209 THR A O 1
ATOM 1570 N N . THR A 1 210 ? -13.201 -0.800 45.717 1.00 97.44 210 THR A N 1
ATOM 1571 C CA . THR A 1 210 ? -14.481 -0.198 45.337 1.00 97.44 210 THR A CA 1
ATOM 1572 C C . THR A 1 210 ? -14.612 1.167 45.998 1.00 97.44 210 THR A C 1
ATOM 1574 O O . THR A 1 210 ? -14.381 1.327 47.201 1.00 97.44 210 THR A O 1
ATOM 1577 N N . MET A 1 211 ? -15.023 2.134 45.194 1.00 98.50 211 MET A N 1
ATOM 1578 C CA . MET A 1 211 ? -15.376 3.488 45.573 1.00 98.50 211 MET A CA 1
ATOM 1579 C C . MET A 1 211 ? -16.893 3.658 45.624 1.00 98.50 211 MET A C 1
ATOM 1581 O O . MET A 1 211 ? -17.635 2.939 44.952 1.00 98.50 211 MET A O 1
ATOM 1585 N N . LEU A 1 212 ? -17.361 4.605 46.436 1.00 98.38 212 LEU A N 1
ATOM 1586 C CA . LEU A 1 212 ? -18.783 4.826 46.678 1.00 98.38 212 LEU A CA 1
ATOM 1587 C C . LEU A 1 212 ? -19.209 6.235 46.272 1.00 98.38 212 LEU A C 1
ATOM 1589 O O . LEU A 1 212 ? -18.550 7.222 46.606 1.00 98.38 212 LEU A O 1
ATOM 1593 N N . VAL A 1 213 ? -20.372 6.329 45.634 1.00 98.44 213 VAL A N 1
ATOM 1594 C CA . VAL A 1 213 ? -21.051 7.595 45.340 1.00 98.44 213 VAL A CA 1
ATOM 1595 C C . VAL A 1 213 ? -22.483 7.507 45.856 1.00 98.44 213 VAL A C 1
ATOM 1597 O O . VAL A 1 213 ? -23.205 6.561 45.549 1.00 98.44 213 VAL A O 1
ATOM 1600 N N . LYS A 1 214 ? -22.887 8.470 46.687 1.00 97.56 214 LYS A N 1
ATOM 1601 C CA . LYS A 1 214 ? -24.236 8.557 47.252 1.00 97.56 214 LYS A CA 1
ATOM 1602 C C . LYS A 1 214 ? -24.477 9.962 47.773 1.00 97.56 214 LYS A C 1
ATOM 1604 O O . LYS A 1 214 ? -23.711 10.452 48.597 1.00 97.56 214 LYS A O 1
ATOM 1609 N N . ALA A 1 215 ? -25.547 10.603 47.339 1.00 96.00 215 ALA A N 1
ATOM 1610 C CA . ALA A 1 215 ? -25.939 11.903 47.854 1.00 96.00 215 ALA A CA 1
ATOM 1611 C C . ALA A 1 215 ? -27.071 11.754 48.871 1.00 96.00 215 ALA A C 1
ATOM 1613 O O . ALA A 1 215 ? -28.023 10.997 48.663 1.00 96.00 215 ALA A O 1
ATOM 1614 N N . VAL A 1 216 ? -26.976 12.502 49.968 1.00 95.38 216 VAL A N 1
ATOM 1615 C CA . VAL A 1 216 ? -28.037 12.648 50.968 1.00 95.38 216 VAL A CA 1
ATOM 1616 C C . VAL A 1 216 ? -28.212 14.134 51.252 1.00 95.38 216 VAL A C 1
ATOM 1618 O O . VAL A 1 216 ? -27.233 14.847 51.444 1.00 95.38 216 VAL A O 1
ATOM 1621 N N . GLU A 1 217 ? -29.460 14.605 51.241 1.00 90.81 217 GLU A N 1
ATOM 1622 C CA . GLU A 1 217 ? -29.798 16.026 51.409 1.00 90.81 217 GLU A CA 1
ATOM 1623 C C . GLU A 1 217 ? -29.375 16.549 52.789 1.00 90.81 217 GLU A C 1
ATOM 1625 O O . GLU A 1 217 ? -28.884 17.668 52.930 1.00 90.81 217 GLU A O 1
ATOM 1630 N N . ALA A 1 218 ? -29.551 15.723 53.822 1.00 89.56 218 ALA A N 1
ATOM 1631 C CA . ALA A 1 218 ? -29.119 16.050 55.170 1.00 89.56 218 ALA A CA 1
ATOM 1632 C C . ALA A 1 218 ? -27.597 15.886 55.320 1.00 89.56 218 ALA A C 1
ATOM 1634 O O . ALA A 1 218 ? -27.020 14.872 54.924 1.00 89.56 218 ALA A O 1
ATOM 1635 N N . ALA A 1 219 ? -26.964 16.878 55.947 1.00 86.31 219 ALA A N 1
ATOM 1636 C CA . ALA A 1 219 ? -25.545 16.846 56.282 1.00 86.31 219 ALA A CA 1
ATOM 1637 C C . ALA A 1 219 ? -25.245 15.873 57.436 1.00 86.31 219 ALA A C 1
ATOM 1639 O O . ALA A 1 219 ? -26.099 15.624 58.291 1.00 86.31 219 ALA A O 1
ATOM 1640 N N . ASP A 1 220 ? -24.010 15.368 57.463 1.00 86.88 220 ASP A N 1
ATOM 1641 C CA . ASP A 1 220 ? -23.435 14.546 58.537 1.00 86.88 220 ASP A CA 1
ATOM 1642 C C . ASP A 1 220 ? -24.253 13.295 58.886 1.00 86.88 220 ASP A C 1
ATOM 1644 O O . ASP A 1 220 ? -24.275 12.824 60.027 1.00 86.88 220 ASP A O 1
ATOM 1648 N N . THR A 1 221 ? -24.929 12.725 57.888 1.00 89.94 221 THR A N 1
ATOM 1649 C CA . THR A 1 221 ? -25.759 11.526 58.069 1.00 89.94 221 THR A CA 1
ATOM 1650 C C . THR A 1 221 ? -24.925 10.258 58.173 1.00 89.94 221 THR A C 1
ATOM 1652 O O . THR A 1 221 ? -25.420 9.230 58.641 1.00 89.94 221 THR A O 1
ATOM 1655 N N . GLY A 1 222 ? -23.667 10.317 57.737 1.00 91.69 222 GLY A N 1
ATOM 1656 C CA . GLY A 1 222 ? -22.809 9.151 57.605 1.00 91.69 222 GLY A CA 1
ATOM 1657 C C . GLY A 1 222 ? -23.103 8.336 56.349 1.00 91.69 222 GLY A C 1
ATOM 1658 O O . GLY A 1 222 ? -22.552 7.243 56.229 1.00 91.69 222 GLY A O 1
ATOM 1659 N N . TYR A 1 223 ? -23.938 8.825 55.427 1.00 92.31 223 TYR A N 1
ATOM 1660 C CA . TYR A 1 223 ? -24.321 8.149 54.184 1.00 92.31 223 TYR A CA 1
ATOM 1661 C C . TYR A 1 223 ? -23.919 8.893 52.908 1.00 92.31 223 TYR A C 1
ATOM 1663 O O . TYR A 1 223 ? -24.011 8.291 51.839 1.00 92.31 223 TYR A O 1
ATOM 1671 N N . SER A 1 224 ? -23.463 10.144 52.989 1.00 96.31 224 SER A N 1
ATOM 1672 C CA . SER A 1 224 ? -22.995 10.878 51.812 1.00 96.31 224 SER A CA 1
ATOM 1673 C C . SER A 1 224 ? -21.604 10.395 51.407 1.00 96.31 224 SER A C 1
ATOM 1675 O O . SER A 1 224 ? -20.721 10.211 52.253 1.00 96.31 224 SER A O 1
ATOM 1677 N N . ARG A 1 225 ? -21.428 10.140 50.110 1.00 97.00 225 ARG A N 1
ATOM 1678 C CA . ARG A 1 225 ? -20.236 9.560 49.492 1.00 97.00 225 ARG A CA 1
ATOM 1679 C C . ARG A 1 225 ? -19.916 10.282 48.192 1.00 97.00 225 ARG A C 1
ATOM 1681 O O . ARG A 1 225 ? -20.800 10.458 47.352 1.00 97.00 225 ARG A O 1
ATOM 1688 N N . GLN A 1 226 ? -18.660 10.667 48.030 1.00 98.19 226 GLN A N 1
ATOM 1689 C CA . GLN A 1 226 ? -18.120 11.225 46.789 1.00 98.19 226 GLN A CA 1
ATOM 1690 C C . GLN A 1 226 ? -16.863 10.441 46.436 1.00 98.19 226 GLN A C 1
ATOM 1692 O O . GLN A 1 226 ? -16.129 10.045 47.341 1.00 98.19 226 GLN A O 1
ATOM 1697 N N . SER A 1 227 ? -16.636 10.195 45.150 1.00 98.69 227 SER A N 1
ATOM 1698 C CA . SER A 1 227 ? -15.416 9.536 44.669 1.00 98.69 227 SER A CA 1
ATOM 1699 C C . SER A 1 227 ? -14.608 10.494 43.812 1.00 98.69 227 SER A C 1
ATOM 1701 O O . SER A 1 227 ? -15.188 11.343 43.143 1.00 98.69 227 SER A O 1
ATOM 1703 N N . TYR A 1 228 ? -13.290 10.360 43.834 1.00 98.75 228 TYR A N 1
ATOM 1704 C CA . TYR A 1 228 ? -12.359 11.234 43.136 1.00 98.75 228 TYR A CA 1
ATOM 1705 C C . TYR A 1 228 ? -11.383 10.398 42.321 1.00 98.75 228 TYR A C 1
ATOM 1707 O O . TYR A 1 228 ? -10.927 9.359 42.795 1.00 98.75 228 TYR A O 1
ATOM 1715 N N . LEU A 1 229 ? -11.092 10.852 41.105 1.00 98.62 229 LEU A N 1
ATOM 1716 C CA . LEU A 1 229 ? -10.168 1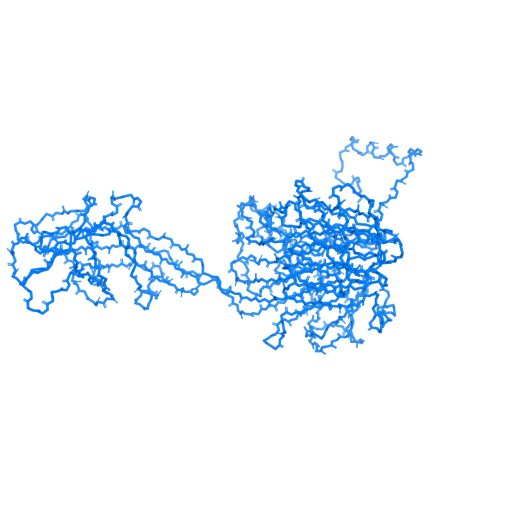0.224 40.168 1.00 98.62 229 LEU A CA 1
ATOM 1717 C C . LEU A 1 229 ? -9.113 11.243 39.746 1.00 98.62 229 LEU A C 1
ATOM 1719 O O . LEU A 1 229 ? -9.443 12.399 39.475 1.00 98.62 229 LEU A O 1
ATOM 1723 N N . ARG A 1 230 ? -7.873 10.792 39.611 1.00 98.31 230 ARG A N 1
ATOM 1724 C CA . ARG A 1 230 ? -6.794 11.503 38.935 1.00 98.31 230 ARG A CA 1
ATOM 1725 C C . ARG A 1 230 ? -6.267 10.646 37.792 1.00 98.31 230 ARG A C 1
ATOM 1727 O O . ARG A 1 230 ? -6.075 9.442 37.950 1.00 98.31 230 ARG A O 1
ATOM 1734 N N . ILE A 1 231 ? -6.063 11.269 36.640 1.00 98.00 231 ILE A N 1
ATOM 1735 C CA . ILE A 1 231 ? -5.520 10.644 35.433 1.00 98.00 231 ILE A CA 1
ATOM 1736 C C . ILE A 1 231 ? -4.416 11.562 34.912 1.00 98.00 231 ILE A C 1
ATOM 1738 O O . ILE A 1 231 ? -4.643 12.760 34.755 1.00 98.00 231 ILE A O 1
ATOM 1742 N N . ASP A 1 232 ? -3.235 11.016 34.642 1.00 96.56 232 ASP A N 1
ATOM 1743 C CA . ASP A 1 232 ? -2.091 11.770 34.120 1.00 96.56 232 ASP A CA 1
ATOM 1744 C C . ASP A 1 232 ? -1.805 11.302 32.673 1.00 96.56 232 ASP A C 1
ATOM 1746 O O . ASP A 1 232 ? -1.053 10.342 32.485 1.00 96.56 232 ASP A O 1
ATOM 1750 N N . PRO A 1 233 ? -2.448 11.896 31.644 1.00 93.94 233 PRO A N 1
ATOM 1751 C CA . PRO A 1 233 ? -2.206 11.525 30.251 1.00 93.94 233 PRO A CA 1
ATOM 1752 C C . PRO A 1 233 ? -0.828 11.998 29.769 1.00 93.94 233 PRO A C 1
ATOM 1754 O O . PRO A 1 233 ? -0.302 13.011 30.228 1.00 93.94 233 PRO A O 1
ATOM 1757 N N . GLU A 1 234 ? -0.261 11.296 28.789 1.00 90.25 234 GLU A N 1
ATOM 1758 C CA . GLU A 1 234 ? 0.858 11.824 28.004 1.00 90.25 234 GLU A CA 1
ATOM 1759 C C . GLU A 1 234 ? 0.337 12.815 26.952 1.00 90.25 234 GLU A C 1
ATOM 1761 O O . GLU A 1 234 ? -0.792 12.684 26.474 1.00 90.25 234 GLU A O 1
ATOM 1766 N N . ALA A 1 235 ? 1.155 13.808 26.588 1.00 87.25 235 ALA A N 1
ATOM 1767 C CA . ALA A 1 235 ? 0.796 14.764 25.546 1.00 87.25 235 ALA A CA 1
ATOM 1768 C C . ALA A 1 235 ? 0.566 14.044 24.211 1.00 87.25 235 ALA A C 1
ATOM 1770 O O . ALA A 1 235 ? 1.371 13.206 23.795 1.00 87.25 235 ALA A O 1
ATOM 1771 N N . VAL A 1 236 ? -0.529 14.391 23.541 1.00 81.62 236 VAL A N 1
ATOM 1772 C CA . VAL A 1 236 ? -0.924 13.773 22.276 1.00 81.62 236 VAL A CA 1
ATOM 1773 C C . VAL A 1 236 ? -0.403 14.608 21.114 1.00 81.62 236 VAL A C 1
ATOM 1775 O O . VAL A 1 236 ? -0.720 15.790 20.998 1.00 81.62 236 VAL A O 1
ATOM 1778 N N . ASP A 1 237 ? 0.355 13.973 20.222 1.00 69.12 237 ASP A N 1
ATOM 1779 C CA . ASP A 1 237 ? 0.745 14.555 18.939 1.00 69.12 237 ASP A CA 1
ATOM 1780 C C . ASP A 1 237 ? -0.297 14.168 17.876 1.00 69.12 237 ASP A C 1
ATOM 1782 O O . ASP A 1 237 ? -0.325 13.032 17.400 1.00 69.12 237 ASP A O 1
ATOM 1786 N N . GLY A 1 238 ? -1.227 15.077 17.570 1.00 70.25 238 GLY A N 1
ATOM 1787 C CA . GLY A 1 238 ? -2.306 14.841 16.604 1.00 70.25 238 GLY A CA 1
ATOM 1788 C C . GLY A 1 238 ? -3.635 15.502 16.974 1.00 70.25 238 GLY A C 1
ATOM 1789 O O . GLY A 1 238 ? -3.762 16.179 17.992 1.00 70.25 238 GLY A O 1
ATOM 1790 N N . GLU A 1 239 ? -4.648 15.315 16.127 1.00 77.62 239 GLU A N 1
ATOM 1791 C CA . GLU A 1 239 ? -6.006 15.806 16.387 1.00 77.62 239 GLU A CA 1
ATOM 1792 C C . GLU A 1 239 ? -6.749 14.799 17.275 1.00 77.62 239 GLU A C 1
ATOM 1794 O O . GLU A 1 239 ? -6.957 13.653 16.885 1.00 77.62 239 GLU A O 1
ATOM 1799 N N . LEU A 1 240 ? -7.184 15.207 18.469 1.00 83.81 240 LEU A N 1
ATOM 1800 C CA . LEU A 1 240 ? -7.998 14.348 19.333 1.00 83.81 240 LEU A CA 1
ATOM 1801 C C . LEU A 1 240 ? -9.352 14.034 18.682 1.00 83.81 240 LEU A C 1
ATOM 1803 O O . LEU A 1 240 ? -10.110 14.928 18.315 1.00 83.81 240 LEU A O 1
ATOM 1807 N N . ALA A 1 241 ? -9.665 12.744 18.573 1.00 84.50 241 ALA A N 1
ATOM 1808 C CA . ALA A 1 241 ? -10.931 12.232 18.059 1.00 84.50 241 ALA A CA 1
ATOM 1809 C C . ALA A 1 241 ? -11.968 12.036 19.168 1.00 84.50 241 ALA A C 1
ATOM 1811 O O . ALA A 1 241 ? -13.148 12.319 18.964 1.00 84.50 241 ALA A O 1
ATOM 1812 N N . SER A 1 242 ? -11.537 11.505 20.316 1.00 89.56 242 SER A N 1
ATOM 1813 C CA . SER A 1 242 ? -12.418 11.239 21.453 1.00 89.56 242 SER A CA 1
ATOM 1814 C C . SER A 1 242 ? -11.655 11.157 22.770 1.00 89.56 242 SER A C 1
ATOM 1816 O O . SER A 1 242 ? -10.530 10.666 22.798 1.00 89.56 242 SER A O 1
ATOM 1818 N N . VAL A 1 243 ? -12.293 11.562 23.863 1.00 95.38 243 VAL A N 1
ATOM 1819 C CA . VAL A 1 243 ? -11.839 11.337 25.239 1.00 95.38 243 VAL A CA 1
ATOM 1820 C C . VAL A 1 243 ? -13.016 10.762 26.018 1.00 95.38 243 VAL A C 1
ATOM 1822 O O . VAL A 1 243 ? -13.990 11.465 26.273 1.00 95.38 243 VAL A O 1
ATOM 1825 N N . GLN A 1 244 ? -12.956 9.481 26.379 1.00 97.25 244 GLN A N 1
ATOM 1826 C CA . GLN A 1 244 ? -14.049 8.783 27.058 1.00 97.25 244 GLN A CA 1
ATOM 1827 C C . GLN A 1 244 ? -13.598 8.233 28.409 1.00 97.25 244 GLN A C 1
ATOM 1829 O O . GLN A 1 244 ? -12.616 7.500 28.489 1.00 97.25 244 GLN A O 1
ATOM 1834 N N . LEU A 1 245 ? -14.325 8.544 29.482 1.00 98.25 245 LEU A N 1
ATOM 1835 C CA . LEU A 1 245 ? -14.112 7.921 30.787 1.00 98.25 245 LEU A CA 1
ATOM 1836 C C . LEU A 1 245 ? -14.918 6.624 30.868 1.00 98.25 245 LEU A C 1
ATOM 1838 O O . LEU A 1 245 ? -16.146 6.641 30.773 1.00 98.25 245 LEU A O 1
ATOM 1842 N N . HIS A 1 246 ? -14.232 5.510 31.096 1.00 98.31 246 HIS A N 1
ATOM 1843 C CA . HIS A 1 246 ? -14.852 4.207 31.293 1.00 98.31 246 HIS A CA 1
ATOM 1844 C C . HIS A 1 246 ? -14.926 3.870 32.782 1.00 98.31 246 HIS A C 1
ATOM 1846 O O . HIS A 1 246 ? -13.909 3.773 33.468 1.00 98.31 246 HIS A O 1
ATOM 1852 N N . LEU A 1 247 ? -16.144 3.644 33.273 1.00 98.31 247 LEU A N 1
ATOM 1853 C CA . LEU A 1 247 ? -16.434 3.271 34.655 1.00 98.31 247 LEU A CA 1
ATOM 1854 C C . LEU A 1 247 ? -17.040 1.869 34.700 1.00 98.31 247 LEU A C 1
ATOM 1856 O O . LEU A 1 247 ? -18.012 1.588 34.000 1.00 98.31 247 LEU A O 1
ATOM 1860 N N . HIS A 1 248 ? -16.517 0.998 35.563 1.00 98.38 248 HIS A N 1
ATOM 1861 C CA . HIS A 1 248 ? -17.161 -0.275 35.878 1.00 98.38 248 HIS A CA 1
ATOM 1862 C C . HIS A 1 248 ? -17.940 -0.126 37.185 1.00 98.38 248 HIS A C 1
ATOM 1864 O O . HIS A 1 248 ? -17.349 -0.074 38.266 1.00 98.38 248 HIS A O 1
ATOM 1870 N N . ALA A 1 249 ? -19.262 -0.004 37.096 1.00 98.50 249 ALA A N 1
ATOM 1871 C CA . ALA A 1 249 ? -20.083 0.446 38.218 1.00 98.50 249 ALA A CA 1
ATOM 1872 C C . ALA A 1 249 ? -21.394 -0.334 38.360 1.00 98.50 249 ALA A C 1
ATOM 1874 O O . ALA A 1 249 ? -21.839 -1.001 37.425 1.00 98.50 249 ALA A O 1
ATOM 1875 N N . GLN A 1 250 ? -22.002 -0.262 39.541 1.00 98.31 250 GLN A N 1
ATOM 1876 C CA . GLN A 1 250 ? -23.282 -0.893 39.852 1.00 98.31 250 GLN A CA 1
ATOM 1877 C C . GLN A 1 250 ? -24.089 -0.101 40.884 1.00 98.31 250 GLN A C 1
ATOM 1879 O O . GLN A 1 250 ? -23.531 0.695 41.640 1.00 98.31 250 GLN A O 1
ATOM 1884 N N . ILE A 1 251 ? -25.391 -0.378 40.979 1.00 97.94 251 ILE A N 1
ATOM 1885 C CA . ILE A 1 251 ? -26.227 0.082 42.094 1.00 97.94 251 ILE A CA 1
ATOM 1886 C C . ILE A 1 251 ? -26.195 -0.961 43.217 1.00 97.94 251 ILE A C 1
ATOM 1888 O O . ILE A 1 251 ? -26.675 -2.081 43.062 1.00 97.94 251 ILE A O 1
ATOM 1892 N N . SER A 1 252 ? -25.669 -0.571 44.375 1.00 96.12 252 SER A N 1
ATOM 1893 C CA . SER A 1 252 ? -25.559 -1.400 45.581 1.00 96.12 252 SER A CA 1
ATOM 1894 C C . SER A 1 252 ? -26.481 -0.862 46.680 1.00 96.12 252 SER A C 1
ATOM 1896 O O . SER A 1 252 ? -26.054 -0.451 47.759 1.00 96.12 252 SER A O 1
ATOM 1898 N N . ASP A 1 253 ? -27.782 -0.798 46.389 1.00 93.75 253 ASP A N 1
ATOM 1899 C CA . ASP A 1 253 ? -28.786 -0.286 47.322 1.00 93.75 253 ASP A CA 1
ATOM 1900 C C . ASP A 1 253 ? -30.107 -1.051 47.191 1.00 93.75 253 ASP A C 1
ATOM 1902 O O . ASP A 1 253 ? -30.581 -1.337 46.096 1.00 93.75 253 ASP A O 1
ATOM 1906 N N . SER A 1 254 ? -30.741 -1.367 48.319 1.00 92.44 254 SER A N 1
ATOM 1907 C CA . SER A 1 254 ? -32.051 -2.031 48.325 1.00 92.44 254 SER A CA 1
ATOM 1908 C C . SER A 1 254 ? -33.204 -1.135 47.847 1.00 92.44 254 SER A C 1
ATOM 1910 O O . SER A 1 254 ? -34.298 -1.638 47.593 1.00 92.44 254 SER A O 1
ATOM 1912 N N . GLY A 1 255 ? -32.981 0.182 47.755 1.00 90.06 255 GLY A N 1
ATOM 1913 C CA . GLY A 1 255 ? -33.987 1.173 47.368 1.00 90.06 255 GLY A CA 1
ATOM 1914 C C . GLY A 1 255 ? -34.308 1.230 45.871 1.00 90.06 255 GLY A C 1
ATOM 1915 O O . GLY A 1 255 ? -35.303 1.852 45.502 1.00 90.06 255 GLY A O 1
ATOM 1916 N N . GLY A 1 256 ? -33.516 0.590 45.006 1.00 93.38 256 GLY A N 1
ATOM 1917 C CA . GLY A 1 256 ? -33.747 0.589 43.561 1.00 93.38 256 GLY A CA 1
ATOM 1918 C C . GLY A 1 256 ? -32.591 -0.015 42.767 1.00 93.38 256 GLY A C 1
ATOM 1919 O O . GLY A 1 256 ? -31.671 -0.588 43.333 1.00 93.38 256 GLY A O 1
ATOM 1920 N N . THR A 1 257 ? -32.655 0.090 41.439 1.00 95.50 257 THR A N 1
ATOM 1921 C CA . THR A 1 257 ? -31.662 -0.521 40.530 1.00 95.50 257 THR A CA 1
ATOM 1922 C C . THR A 1 257 ? -31.146 0.439 39.463 1.00 95.50 257 THR A C 1
ATOM 1924 O O . THR A 1 257 ? -30.466 -0.002 38.542 1.00 95.50 257 THR A O 1
ATOM 1927 N N . GLU A 1 258 ? -31.464 1.729 39.569 1.00 95.44 258 GLU A N 1
ATOM 1928 C CA . GLU A 1 258 ? -31.031 2.760 38.626 1.00 95.44 258 GLU A CA 1
ATOM 1929 C C . GLU A 1 258 ? -30.912 4.108 39.345 1.00 95.44 258 GLU A C 1
ATOM 1931 O O . GLU A 1 258 ? -31.837 4.517 40.055 1.00 95.44 258 GLU A O 1
ATOM 1936 N N . ASP A 1 259 ? -29.770 4.772 39.178 1.00 95.88 259 ASP A N 1
ATOM 1937 C CA . ASP A 1 259 ? -29.529 6.150 39.612 1.00 95.88 259 ASP A CA 1
ATOM 1938 C C . ASP A 1 259 ? -28.389 6.768 38.788 1.00 95.88 259 ASP A C 1
ATOM 1940 O O . ASP A 1 259 ? -27.660 6.054 38.098 1.00 95.88 259 ASP A O 1
ATOM 1944 N N . SER A 1 260 ? -28.222 8.083 38.860 1.00 96.62 260 SER A N 1
ATOM 1945 C CA . SER A 1 260 ? -27.253 8.805 38.030 1.00 96.62 260 SER A CA 1
ATOM 1946 C C . SER A 1 260 ? -25.980 9.160 38.806 1.00 96.62 260 SER A C 1
ATOM 1948 O O . SER A 1 260 ? -25.998 9.366 40.022 1.00 96.62 260 SER A O 1
ATOM 1950 N N . VAL A 1 261 ? -24.865 9.285 38.089 1.00 98.25 261 VAL A N 1
ATOM 1951 C CA . VAL A 1 261 ? -23.610 9.873 38.573 1.00 98.25 261 VAL A CA 1
ATOM 1952 C C . VAL A 1 261 ? -23.211 10.992 37.621 1.00 98.25 261 VAL A C 1
ATOM 1954 O O . VAL A 1 261 ? -23.138 10.787 36.412 1.00 98.25 261 VAL A O 1
ATOM 1957 N N . THR A 1 262 ? -22.946 12.175 38.161 1.00 98.56 262 THR A N 1
ATOM 1958 C CA . THR A 1 262 ? -22.382 13.308 37.430 1.00 98.56 262 THR A CA 1
ATOM 1959 C C . THR A 1 262 ? -20.874 13.351 37.652 1.00 98.56 262 THR A C 1
ATOM 1961 O O . THR A 1 262 ? -20.390 13.251 38.781 1.00 98.56 262 THR A O 1
ATOM 1964 N N . ILE A 1 263 ? -20.138 13.482 36.554 1.00 98.69 263 ILE A N 1
ATOM 1965 C CA . ILE A 1 263 ? -18.693 13.657 36.507 1.00 98.69 263 ILE A CA 1
ATOM 1966 C C . ILE A 1 263 ? -18.441 15.162 36.530 1.00 98.69 263 ILE A C 1
ATOM 1968 O O . ILE A 1 263 ? -18.937 15.885 35.667 1.00 98.69 263 ILE A O 1
ATOM 1972 N N . HIS A 1 264 ? -17.672 15.628 37.502 1.00 98.62 264 HIS A N 1
ATOM 1973 C CA . HIS A 1 264 ? -17.280 17.023 37.659 1.00 98.62 264 HIS A CA 1
ATOM 1974 C C . HIS A 1 264 ? -15.766 17.174 37.565 1.00 98.62 264 HIS A C 1
ATOM 1976 O O . HIS A 1 264 ? -15.042 16.247 37.916 1.00 98.62 264 HIS A O 1
ATOM 1982 N N . ARG A 1 265 ? -15.280 18.360 37.191 1.00 97.88 265 ARG A N 1
ATOM 1983 C CA . ARG A 1 265 ? -13.906 18.775 37.519 1.00 97.88 265 ARG A CA 1
ATOM 1984 C C . ARG A 1 265 ? -13.777 19.006 39.026 1.00 97.88 265 ARG A C 1
ATOM 1986 O O . ARG A 1 265 ? -14.751 19.385 39.679 1.00 97.88 265 ARG A O 1
ATOM 1993 N N . CYS A 1 266 ? -12.584 18.835 39.574 1.00 97.44 266 CYS A N 1
ATOM 1994 C CA . CYS A 1 266 ? -12.255 19.273 40.931 1.00 97.44 266 CYS A CA 1
ATOM 1995 C C . CYS A 1 266 ? -10.801 19.739 41.021 1.00 97.44 266 CYS A C 1
ATOM 1997 O O . CYS A 1 266 ? -10.007 19.468 40.119 1.00 97.44 266 CYS A O 1
ATOM 1999 N N . ASP A 1 267 ? -10.452 20.404 42.119 1.00 95.50 267 ASP A N 1
ATOM 2000 C CA . ASP A 1 267 ? -9.051 20.697 42.435 1.00 95.50 267 ASP A CA 1
ATOM 2001 C C . ASP A 1 267 ? -8.231 19.403 42.624 1.00 95.50 267 ASP A C 1
ATOM 2003 O O . ASP A 1 267 ? -8.787 18.326 42.870 1.00 95.50 267 ASP A O 1
ATOM 2007 N N . ASP A 1 268 ? -6.903 19.511 42.510 1.00 94.94 268 ASP A N 1
ATOM 2008 C CA . ASP A 1 268 ? -5.983 18.387 42.732 1.00 94.94 268 ASP A CA 1
ATOM 2009 C C . ASP A 1 268 ? -6.044 17.874 44.178 1.00 94.94 268 ASP A C 1
ATOM 2011 O O . ASP A 1 268 ? -6.364 18.613 45.116 1.00 94.94 268 ASP A O 1
ATOM 2015 N N . PHE A 1 269 ? -5.728 16.593 44.362 1.00 96.62 269 PHE A N 1
ATOM 2016 C CA . PHE A 1 269 ? -5.786 15.926 45.656 1.00 96.62 269 PHE A CA 1
ATOM 2017 C C . PHE A 1 269 ? -4.645 14.925 45.854 1.00 96.62 269 PHE A C 1
ATOM 2019 O O . PHE A 1 269 ? -4.104 14.356 44.909 1.00 96.62 269 PHE A O 1
ATOM 2026 N N . ASP A 1 270 ? -4.308 14.681 47.120 1.00 96.31 270 ASP A N 1
ATOM 2027 C CA . ASP A 1 270 ? -3.392 13.618 47.528 1.00 96.31 270 ASP A CA 1
ATOM 2028 C C . ASP A 1 270 ? -4.198 12.400 47.992 1.00 96.31 270 ASP A C 1
ATOM 2030 O O . ASP A 1 270 ? -4.848 12.418 49.041 1.00 96.31 270 ASP A O 1
ATOM 2034 N N . GLU A 1 271 ? -4.144 11.330 47.200 1.00 96.94 271 GLU A N 1
ATOM 2035 C CA . GLU A 1 271 ? -4.824 10.062 47.462 1.00 96.94 271 GLU A CA 1
ATOM 2036 C C . GLU A 1 271 ? -4.544 9.518 48.872 1.00 96.94 271 GLU A C 1
ATOM 2038 O O . GLU A 1 271 ? -5.457 9.027 49.541 1.00 96.94 271 GLU A O 1
ATOM 2043 N N . ALA A 1 272 ? -3.307 9.644 49.363 1.00 96.31 272 ALA A N 1
ATOM 2044 C CA . ALA A 1 272 ? -2.892 9.052 50.633 1.00 96.31 272 ALA A CA 1
ATOM 2045 C C . ALA A 1 272 ? -3.484 9.770 51.856 1.00 96.31 272 ALA A C 1
ATOM 2047 O O . ALA A 1 272 ? -3.510 9.207 52.955 1.00 96.31 272 ALA A O 1
ATOM 2048 N N . THR A 1 273 ? -3.936 11.015 51.686 1.00 96.88 273 THR A N 1
ATOM 2049 C CA . THR A 1 273 ? -4.434 11.870 52.774 1.00 96.88 273 THR A CA 1
ATOM 2050 C C . THR A 1 273 ? -5.865 12.364 52.557 1.00 96.88 273 THR A C 1
ATOM 2052 O O . THR A 1 273 ? -6.401 13.088 53.402 1.00 96.88 273 THR A O 1
ATOM 2055 N N . LEU A 1 274 ? -6.517 11.945 51.468 1.00 98.19 274 LEU A N 1
ATOM 2056 C CA . LEU A 1 274 ? -7.889 12.324 51.158 1.00 98.19 274 LEU A CA 1
ATOM 2057 C C . LEU A 1 274 ? -8.870 11.781 52.209 1.00 98.19 274 LEU A C 1
ATOM 2059 O O . LEU A 1 274 ? -8.931 10.577 52.465 1.00 98.19 274 LEU A O 1
ATOM 2063 N N . THR A 1 275 ? -9.663 12.676 52.787 1.00 98.31 275 THR A N 1
ATOM 2064 C CA . THR A 1 275 ? -10.773 12.385 53.699 1.00 98.31 275 THR A CA 1
ATOM 2065 C C . THR A 1 275 ? -11.958 13.277 53.335 1.00 98.31 275 THR A C 1
ATOM 2067 O O . THR A 1 275 ? -11.844 14.176 52.500 1.00 98.31 275 THR A O 1
ATOM 2070 N N . TRP A 1 276 ? -13.120 13.078 53.961 1.00 97.81 276 TRP A N 1
ATOM 2071 C CA . TRP A 1 276 ? -14.266 13.964 53.725 1.00 97.81 276 TRP A CA 1
ATOM 2072 C C . TRP A 1 276 ? -13.933 15.417 54.050 1.00 97.81 276 TRP A C 1
ATOM 2074 O O . TRP A 1 276 ? -14.340 16.311 53.314 1.00 97.81 276 TRP A O 1
ATOM 2084 N N . ASN A 1 277 ? -13.173 15.663 55.115 1.00 95.94 277 ASN A N 1
ATOM 2085 C CA . ASN A 1 277 ? -12.853 17.017 55.562 1.00 95.94 277 ASN A CA 1
ATOM 2086 C C . ASN A 1 277 ? -11.726 17.687 54.757 1.00 95.94 277 ASN A C 1
ATOM 2088 O O . ASN A 1 277 ? -11.631 18.913 54.791 1.00 95.94 277 ASN A O 1
ATOM 2092 N N . SER A 1 278 ? -10.906 16.918 54.030 1.00 96.38 278 SER A N 1
ATOM 2093 C CA . SER A 1 278 ? -9.837 17.432 53.156 1.00 96.38 278 SER A CA 1
ATOM 2094 C C . SER A 1 278 ? -10.164 17.371 51.660 1.00 96.38 278 SER A C 1
ATOM 2096 O O . SER A 1 278 ? -9.321 17.739 50.845 1.00 96.38 278 SER A O 1
ATOM 2098 N N . ARG A 1 279 ? -11.365 16.910 51.286 1.00 96.75 279 ARG A N 1
ATOM 2099 C CA . ARG A 1 279 ? -11.747 16.701 49.884 1.00 96.75 279 ARG A CA 1
ATOM 2100 C C . ARG A 1 279 ? -11.706 17.991 49.050 1.00 96.75 279 ARG A C 1
ATOM 2102 O O . ARG A 1 279 ? -12.071 19.048 49.573 1.00 96.75 279 ARG A O 1
ATOM 2109 N N . PRO A 1 280 ? -11.325 17.909 47.763 1.00 96.50 280 PRO A N 1
ATOM 2110 C CA . PRO A 1 280 ? -11.288 19.077 46.895 1.00 96.50 280 PRO A CA 1
ATOM 2111 C C . PRO A 1 280 ? -12.699 19.596 46.593 1.00 96.50 280 PRO A C 1
ATOM 2113 O O . PRO A 1 280 ? -13.694 18.860 46.666 1.00 96.50 280 PRO A O 1
ATOM 2116 N N . GLU A 1 281 ? -12.781 20.882 46.248 1.00 94.94 281 GLU A N 1
ATOM 2117 C CA . GLU A 1 281 ? -14.033 21.512 45.836 1.00 94.94 281 GLU A CA 1
ATOM 2118 C C . GLU A 1 281 ? -14.529 20.891 44.521 1.00 94.94 281 GLU A C 1
ATOM 2120 O O . GLU A 1 281 ? -13.764 20.674 43.580 1.00 94.94 281 GLU A O 1
ATOM 2125 N N . VAL A 1 282 ? -15.824 20.568 44.470 1.00 96.44 282 VAL A N 1
ATOM 2126 C CA . VAL A 1 282 ? -16.471 20.038 43.264 1.00 96.44 282 VAL A CA 1
ATOM 2127 C C . VAL A 1 282 ? -16.805 21.212 42.350 1.00 96.44 282 VAL A C 1
ATOM 2129 O O . VAL A 1 282 ? -17.591 22.082 42.719 1.00 96.44 282 VAL A O 1
ATOM 2132 N N . GLY A 1 283 ? -16.209 21.223 41.163 1.00 96.38 283 GLY A N 1
ATOM 2133 C CA . GLY A 1 283 ? -16.359 22.271 40.164 1.00 96.38 283 GLY A CA 1
ATOM 2134 C C . GLY A 1 283 ? -17.402 21.952 39.092 1.00 96.38 283 GLY A C 1
ATOM 2135 O O . GLY A 1 283 ? -18.455 21.356 39.342 1.00 96.38 283 GLY A O 1
ATOM 2136 N N . GLU A 1 284 ? -17.104 22.395 37.871 1.00 96.44 284 GLU A N 1
ATOM 2137 C CA . GLU A 1 284 ? -17.966 22.266 36.694 1.00 96.44 284 GLU A CA 1
ATOM 2138 C C . GLU A 1 284 ? -18.395 20.816 36.434 1.00 96.44 284 GLU A C 1
ATOM 2140 O O . GLU A 1 284 ? -17.567 19.907 36.447 1.00 96.44 284 GLU A O 1
ATOM 2145 N N . ALA A 1 285 ? -19.689 20.611 36.172 1.00 97.69 285 ALA A N 1
ATOM 2146 C CA . ALA A 1 285 ? -20.223 19.334 35.712 1.00 97.69 285 ALA A CA 1
ATOM 2147 C C . ALA A 1 285 ? -19.882 19.130 34.231 1.00 97.69 285 ALA A C 1
ATOM 2149 O O . ALA A 1 285 ? -20.232 19.966 33.404 1.00 97.69 285 ALA A O 1
ATOM 2150 N N . LEU A 1 286 ? -19.243 18.009 33.905 1.00 97.81 286 LEU A N 1
ATOM 2151 C CA . LEU A 1 286 ? -18.834 17.670 32.544 1.00 97.81 286 LEU A CA 1
ATOM 2152 C C . LEU A 1 286 ? -19.873 16.802 31.833 1.00 97.81 286 LEU A C 1
ATOM 2154 O O . LEU A 1 286 ? -20.231 17.063 30.690 1.00 97.81 286 LEU A O 1
ATOM 2158 N N . ALA A 1 287 ? -20.361 15.764 32.514 1.00 97.69 287 ALA A N 1
ATOM 2159 C CA . ALA A 1 287 ? -21.312 14.807 31.958 1.00 97.69 287 ALA A CA 1
ATOM 2160 C C . ALA A 1 287 ? -22.038 14.040 33.069 1.00 97.69 287 ALA A C 1
ATOM 2162 O O . ALA A 1 287 ? -21.555 13.954 34.198 1.00 97.69 287 ALA A O 1
ATOM 2163 N N . THR A 1 288 ? -23.178 13.434 32.741 1.00 97.12 288 THR A N 1
ATOM 2164 C CA . THR A 1 288 ? -23.940 12.566 33.649 1.00 97.12 288 THR A CA 1
ATOM 2165 C C . THR A 1 288 ? -24.169 11.213 32.992 1.00 97.12 288 THR A C 1
ATOM 2167 O O . THR A 1 288 ? -24.459 11.139 31.799 1.00 97.12 288 THR A O 1
ATOM 2170 N N . VAL A 1 289 ? -24.058 10.145 33.778 1.00 97.06 289 VAL A N 1
ATOM 2171 C CA . VAL A 1 289 ? -24.261 8.765 33.341 1.00 97.06 289 VAL A CA 1
ATOM 2172 C C . VAL A 1 289 ? -25.223 8.035 34.272 1.00 97.06 289 VAL A C 1
ATOM 2174 O O . VAL A 1 289 ? -25.134 8.163 35.492 1.00 97.06 289 VAL A O 1
ATOM 2177 N N . ASP A 1 290 ? -26.142 7.262 33.696 1.00 97.31 290 ASP A N 1
ATOM 2178 C CA . ASP A 1 290 ? -27.096 6.447 34.449 1.00 97.31 290 ASP A CA 1
ATOM 2179 C C . ASP A 1 290 ? -26.514 5.058 34.724 1.00 97.31 290 ASP A C 1
ATOM 2181 O O . ASP A 1 290 ? -26.233 4.291 33.799 1.00 97.31 290 ASP A O 1
ATOM 2185 N N . ILE A 1 291 ? -26.354 4.725 36.004 1.00 97.50 291 ILE A N 1
ATOM 2186 C CA . ILE A 1 291 ? -25.811 3.454 36.483 1.00 97.50 291 ILE A CA 1
ATOM 2187 C C . ILE A 1 291 ? -26.950 2.517 36.870 1.00 97.50 291 ILE A C 1
ATOM 2189 O O . ILE A 1 291 ? -27.936 2.926 37.482 1.00 97.50 291 ILE A O 1
ATOM 2193 N N . ARG A 1 292 ? -26.806 1.232 36.535 1.00 95.12 292 ARG A N 1
ATOM 2194 C CA . ARG A 1 292 ? -27.812 0.189 36.763 1.00 95.12 292 ARG A CA 1
ATOM 2195 C C . ARG A 1 292 ? -27.348 -0.923 37.702 1.00 95.12 292 ARG A C 1
ATOM 2197 O O . ARG A 1 292 ? -26.187 -1.001 38.086 1.00 95.12 292 ARG A O 1
ATOM 2204 N N . GLY A 1 293 ? -28.306 -1.778 38.059 1.00 92.56 293 GLY A N 1
ATOM 2205 C CA . GLY A 1 293 ? -28.249 -2.835 39.072 1.00 92.56 293 GLY A CA 1
ATOM 2206 C C . GLY A 1 293 ? -26.895 -3.507 39.293 1.00 92.56 293 GLY A C 1
ATOM 2207 O O . GLY A 1 293 ? -26.295 -3.283 40.332 1.00 92.56 293 GLY A O 1
ATOM 2208 N N . SER A 1 294 ? -26.438 -4.360 38.372 1.00 94.19 294 SER A N 1
ATOM 2209 C CA . SER A 1 294 ? -25.185 -5.122 38.516 1.00 94.19 294 SER A CA 1
ATOM 2210 C C . SER A 1 294 ? -24.016 -4.475 37.779 1.00 94.19 294 SER A C 1
ATOM 2212 O O . SER A 1 294 ? -24.235 -3.777 36.791 1.00 94.19 294 SER A O 1
ATOM 2214 N N . PHE A 1 295 ? -22.787 -4.798 38.201 1.00 97.44 295 PHE A N 1
ATOM 2215 C CA . PHE A 1 295 ? -21.556 -4.324 37.561 1.00 97.44 295 PHE A CA 1
ATOM 2216 C C . PHE A 1 295 ? -21.592 -4.449 36.034 1.00 97.44 295 PHE A C 1
ATOM 2218 O O . PHE A 1 295 ? -21.773 -5.541 35.489 1.00 97.44 295 PHE A O 1
ATOM 2225 N N . ALA A 1 296 ? -21.413 -3.311 35.371 1.00 97.06 296 ALA A N 1
ATOM 2226 C CA . ALA A 1 296 ? -21.281 -3.188 33.929 1.00 97.06 296 ALA A CA 1
ATOM 2227 C C . ALA A 1 296 ? -20.351 -2.017 33.594 1.00 97.06 296 ALA A C 1
ATOM 2229 O O . ALA A 1 296 ? -20.093 -1.153 34.436 1.00 97.06 296 ALA A O 1
ATOM 2230 N N . TRP A 1 297 ? -19.849 -1.999 32.360 1.00 97.56 297 TRP A N 1
ATOM 2231 C CA . TRP A 1 297 ? -19.100 -0.867 31.827 1.00 97.56 297 TRP A CA 1
ATOM 2232 C C . TRP A 1 297 ? -20.045 0.238 31.368 1.00 97.56 297 TRP A C 1
ATOM 2234 O O . TRP A 1 297 ? -21.002 -0.016 30.636 1.00 97.56 297 TRP A O 1
ATOM 2244 N N . TYR A 1 298 ? -19.717 1.462 31.754 1.00 97.50 298 TYR A N 1
ATOM 2245 C CA . TYR A 1 298 ? -20.350 2.691 31.305 1.00 97.50 298 TYR A CA 1
ATOM 2246 C C . TYR A 1 298 ? -19.265 3.577 30.705 1.00 97.50 298 TYR A C 1
ATOM 2248 O O . TYR A 1 298 ? -18.234 3.786 31.340 1.00 97.50 298 TYR A O 1
ATOM 2256 N N . SER A 1 299 ? -19.487 4.061 29.485 1.00 96.31 299 SER A N 1
ATOM 2257 C CA . SER A 1 299 ? -18.606 5.032 28.837 1.00 96.31 299 SER A CA 1
ATOM 2258 C C . SER A 1 299 ? -19.254 6.409 28.879 1.00 96.31 299 SER A C 1
ATOM 2260 O O . SER A 1 299 ? -20.455 6.540 28.627 1.00 96.31 299 SER A O 1
ATOM 2262 N N . VAL A 1 300 ? -18.460 7.416 29.224 1.00 96.75 300 VAL A N 1
ATOM 2263 C CA . VAL A 1 300 ? -18.874 8.813 29.324 1.00 96.75 300 VAL A CA 1
ATOM 2264 C C . VAL A 1 300 ? -17.996 9.637 28.401 1.00 96.75 300 VAL A C 1
ATOM 2266 O O . VAL A 1 300 ? -16.786 9.698 28.598 1.00 96.75 300 VAL A O 1
ATOM 2269 N N . ASP A 1 301 ? -18.605 10.269 27.403 1.00 95.62 301 ASP A N 1
ATOM 2270 C CA . ASP A 1 301 ? -17.900 11.153 26.479 1.00 95.62 301 ASP A CA 1
ATOM 2271 C C . ASP A 1 301 ? -17.566 12.484 27.169 1.00 95.62 301 ASP A C 1
ATOM 2273 O O . ASP A 1 301 ? -18.457 13.214 27.605 1.00 95.62 301 ASP A O 1
ATOM 2277 N N . LEU A 1 302 ? -16.271 12.770 27.290 1.00 97.56 302 LEU A N 1
ATOM 2278 C CA . LEU A 1 302 ? -15.707 13.985 27.874 1.00 97.56 302 LEU A CA 1
ATOM 2279 C C . LEU A 1 302 ? -14.868 14.764 26.846 1.00 97.56 302 LEU A C 1
ATOM 2281 O O . LEU A 1 302 ? -14.087 15.635 27.231 1.00 97.56 302 LEU A O 1
ATOM 2285 N N . THR A 1 303 ? -15.017 14.462 25.551 1.00 94.50 303 THR A N 1
ATOM 2286 C CA . THR A 1 303 ? -14.166 14.987 24.472 1.00 94.50 303 THR A CA 1
ATOM 2287 C C . THR A 1 303 ? -14.134 16.510 24.458 1.00 94.50 303 THR A C 1
ATOM 2289 O O . THR A 1 303 ? -13.062 17.093 24.583 1.00 94.50 303 THR A O 1
ATOM 2292 N N . GLU A 1 304 ? -15.295 17.165 24.382 1.00 93.94 304 GLU A N 1
ATOM 2293 C CA . GLU A 1 304 ? -15.377 18.633 24.338 1.00 93.94 304 GLU A CA 1
ATOM 2294 C C . GLU A 1 304 ? -14.788 19.282 25.600 1.00 93.94 304 GLU A C 1
ATOM 2296 O O . GLU A 1 304 ? -14.125 20.313 25.527 1.00 93.94 304 GLU A O 1
ATOM 2301 N N . ALA A 1 305 ? -14.989 18.650 26.757 1.00 95.50 305 ALA A N 1
ATOM 2302 C CA . ALA A 1 305 ? -14.573 19.195 28.039 1.00 95.50 305 ALA A CA 1
ATOM 2303 C C . ALA A 1 305 ? -13.073 19.042 28.319 1.00 95.50 305 ALA A C 1
ATOM 2305 O O . ALA A 1 305 ? -12.524 19.857 29.059 1.00 95.50 305 ALA A O 1
ATOM 2306 N N . LEU A 1 306 ? -12.423 17.989 27.816 1.00 95.88 306 LEU A N 1
ATOM 2307 C CA . LEU A 1 306 ? -11.059 17.613 28.210 1.00 95.88 306 LEU A CA 1
ATOM 2308 C C . LEU A 1 306 ? -10.043 17.628 27.060 1.00 95.88 306 LEU A C 1
ATOM 2310 O O . LEU A 1 306 ? -8.865 17.402 27.328 1.00 95.88 306 LEU A O 1
ATOM 2314 N N . ALA A 1 307 ? -10.451 17.916 25.817 1.00 92.50 307 ALA A N 1
ATOM 2315 C CA . ALA A 1 307 ? -9.565 17.861 24.649 1.00 92.50 307 ALA A CA 1
ATOM 2316 C C . ALA A 1 307 ? -8.258 18.651 24.835 1.00 92.50 307 ALA A C 1
ATOM 2318 O O . ALA A 1 307 ? -7.182 18.071 24.730 1.00 92.50 307 ALA A O 1
ATOM 2319 N N . ASP A 1 308 ? -8.331 19.940 25.177 1.00 91.50 308 ASP A N 1
ATOM 2320 C CA . ASP A 1 308 ? -7.132 20.784 25.314 1.00 91.50 308 ASP A CA 1
ATOM 2321 C C . ASP A 1 308 ? -6.186 20.283 26.419 1.00 91.50 308 ASP A C 1
ATOM 2323 O O . ASP A 1 308 ? -4.966 20.301 26.263 1.00 91.50 308 ASP A O 1
ATOM 2327 N N . GLN A 1 309 ? -6.755 19.790 27.523 1.00 93.81 309 GLN A N 1
ATOM 2328 C CA . GLN A 1 309 ? -6.001 19.296 28.674 1.00 93.81 309 GLN A CA 1
ATOM 2329 C C . GLN A 1 309 ? -5.281 17.979 28.347 1.00 93.81 309 GLN A C 1
ATOM 2331 O O . GLN A 1 309 ? -4.097 17.824 28.645 1.00 93.81 309 GLN A O 1
ATOM 2336 N N . VAL A 1 310 ? -5.973 17.054 27.669 1.00 93.69 310 VAL A N 1
ATOM 2337 C CA . VAL A 1 310 ? -5.387 15.793 27.188 1.00 93.69 310 VAL A CA 1
ATOM 2338 C C . VAL A 1 310 ? -4.316 16.062 26.132 1.00 93.69 310 VAL A C 1
ATOM 2340 O O . VAL A 1 310 ? -3.236 15.482 26.209 1.00 93.69 310 VAL A O 1
ATOM 2343 N N . ALA A 1 311 ? -4.565 16.969 25.183 1.00 89.94 311 ALA A N 1
ATOM 2344 C CA . ALA A 1 311 ? -3.592 17.324 24.149 1.00 89.94 311 ALA A CA 1
ATOM 2345 C C . ALA A 1 311 ? -2.289 17.870 24.755 1.00 89.94 311 ALA A C 1
ATOM 2347 O O . ALA A 1 311 ? -1.200 17.533 24.295 1.00 89.94 311 ALA A O 1
ATOM 2348 N N . ALA A 1 312 ? -2.392 18.660 25.827 1.00 92.50 312 ALA A N 1
A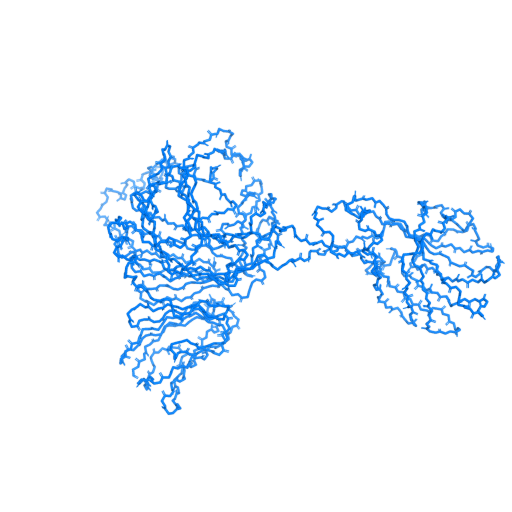TOM 2349 C CA . ALA A 1 312 ? -1.246 19.210 26.544 1.00 92.50 312 ALA A CA 1
ATOM 2350 C C . ALA A 1 312 ? -0.538 18.209 27.485 1.00 92.50 312 ALA A C 1
ATOM 2352 O O . ALA A 1 312 ? 0.528 18.535 28.010 1.00 92.50 312 ALA A O 1
ATOM 2353 N N . GLY A 1 313 ? -1.095 17.010 27.706 1.00 94.12 313 GLY A N 1
ATOM 2354 C CA . GLY A 1 313 ? -0.582 16.055 28.697 1.00 94.12 313 GLY A CA 1
ATOM 2355 C C . GLY A 1 313 ? -0.722 16.561 30.137 1.00 94.12 313 GLY A C 1
ATOM 2356 O O . GLY A 1 313 ? 0.129 16.295 30.986 1.00 94.12 313 GLY A O 1
ATOM 2357 N N . GLU A 1 314 ? -1.747 17.371 30.406 1.00 96.00 314 GLU A N 1
ATOM 2358 C CA . GLU A 1 314 ? -1.991 17.940 31.729 1.00 96.00 314 GLU A CA 1
ATOM 2359 C C . GLU A 1 314 ? -2.816 16.977 32.606 1.00 96.00 314 GLU A C 1
ATOM 2361 O O . GLU A 1 314 ? -3.757 16.350 32.109 1.00 96.00 314 GLU A O 1
ATOM 2366 N N . PRO A 1 315 ? -2.527 16.874 33.922 1.00 96.62 315 PRO A N 1
ATOM 2367 C CA . PRO A 1 315 ? -3.303 16.045 34.844 1.00 96.62 315 PRO A CA 1
ATOM 2368 C C . PRO A 1 315 ? -4.788 16.407 34.863 1.00 96.62 315 PRO A C 1
ATOM 2370 O O . PRO A 1 315 ? -5.147 17.581 34.961 1.00 96.62 315 PRO A O 1
ATOM 2373 N N . ILE A 1 316 ? -5.647 15.391 34.849 1.00 97.69 316 ILE A N 1
ATOM 2374 C CA . ILE A 1 316 ? -7.104 15.513 34.917 1.00 97.69 316 ILE A CA 1
ATOM 2375 C C . ILE A 1 316 ? -7.571 15.027 36.287 1.00 97.69 316 ILE A C 1
ATOM 2377 O O . ILE A 1 316 ? -7.296 13.891 36.674 1.00 97.69 316 ILE A O 1
ATOM 2381 N N . THR A 1 317 ? -8.322 15.862 37.000 1.00 98.19 317 THR A N 1
ATOM 2382 C CA . THR A 1 317 ? -8.882 15.561 38.324 1.00 98.19 317 THR A CA 1
ATOM 2383 C C . THR A 1 317 ? -10.400 15.673 38.289 1.00 98.19 317 THR A C 1
ATOM 2385 O O . THR A 1 317 ? -10.966 16.715 37.941 1.00 98.19 317 THR A O 1
ATOM 2388 N N . LEU A 1 318 ? -11.070 14.565 38.609 1.00 98.62 318 LEU A N 1
ATOM 2389 C CA . LEU A 1 318 ? -12.515 14.415 38.485 1.00 98.62 318 LEU A CA 1
ATOM 2390 C C . LEU A 1 318 ? -13.155 14.038 39.818 1.00 98.62 318 LEU A C 1
ATOM 2392 O O . LEU A 1 318 ? -12.622 13.216 40.560 1.00 98.62 318 LEU A O 1
ATOM 2396 N N . ALA A 1 319 ? -14.351 14.564 40.068 1.00 98.69 319 ALA A N 1
ATOM 2397 C CA . ALA A 1 319 ? -15.229 14.144 41.150 1.00 98.69 319 ALA A CA 1
ATOM 2398 C C . ALA A 1 319 ? -16.478 13.455 40.586 1.00 98.69 319 ALA A C 1
ATOM 2400 O O . ALA A 1 319 ? -17.171 13.984 39.719 1.00 98.69 319 ALA A O 1
ATOM 2401 N N . LEU A 1 320 ? -16.791 12.277 41.110 1.00 98.69 320 LEU A N 1
ATOM 2402 C CA . LEU A 1 320 ? -18.005 11.518 40.841 1.00 98.69 320 LEU A CA 1
ATOM 2403 C C . LEU A 1 320 ? -19.009 11.820 41.954 1.00 98.69 320 LEU A C 1
ATOM 2405 O O . LEU A 1 320 ? -18.816 11.436 43.115 1.00 98.69 320 LEU A O 1
ATOM 2409 N N . VAL A 1 321 ? -20.085 12.514 41.597 1.00 98.12 321 VAL A N 1
ATOM 2410 C CA . VAL A 1 321 ? -21.104 12.985 42.539 1.00 98.12 321 VAL A CA 1
ATOM 2411 C C . VAL A 1 321 ? -22.482 12.606 42.025 1.00 98.12 321 VAL A C 1
ATOM 2413 O O . VAL A 1 321 ? -22.794 12.773 40.854 1.00 98.12 321 VAL A O 1
ATOM 2416 N N . GLN A 1 322 ? -23.338 12.099 42.904 1.00 96.62 322 GLN A N 1
ATOM 2417 C CA . GLN A 1 322 ? -24.714 11.787 42.541 1.00 96.62 322 GLN A CA 1
ATOM 2418 C C . GLN A 1 322 ? -25.572 13.062 42.560 1.00 96.62 322 GLN A C 1
ATOM 2420 O O . GLN A 1 322 ? -25.618 13.737 43.595 1.00 96.62 322 GLN A O 1
ATOM 2425 N N . PRO A 1 323 ? -26.283 13.400 41.470 1.00 93.44 323 PRO A N 1
ATOM 2426 C CA . PRO A 1 323 ? -27.279 14.458 41.507 1.00 93.44 323 PRO A CA 1
ATOM 2427 C C . PRO A 1 323 ? -28.497 13.990 42.318 1.00 93.44 323 PRO A C 1
ATOM 2429 O O . PRO A 1 323 ? -29.056 12.922 42.068 1.00 93.44 323 PRO A O 1
ATOM 2432 N N . LEU A 1 324 ? -28.945 14.792 43.287 1.00 88.81 324 LEU A N 1
ATOM 2433 C CA . LEU A 1 324 ? -30.221 14.538 43.957 1.00 88.81 324 LEU A CA 1
ATOM 2434 C C . LEU A 1 324 ? -31.369 14.940 43.029 1.00 88.81 324 LEU A C 1
ATOM 2436 O O . LEU A 1 324 ? -31.485 16.101 42.645 1.00 88.81 324 LEU A O 1
ATOM 2440 N N . GLN A 1 325 ? -32.219 13.977 42.674 1.00 80.75 325 GLN A N 1
ATOM 2441 C CA . GLN A 1 325 ? -33.424 14.238 41.886 1.00 80.75 325 GLN A CA 1
ATOM 2442 C C . GLN A 1 325 ? -34.460 15.019 42.706 1.00 80.75 325 GLN A C 1
ATOM 2444 O O . GLN A 1 325 ? -34.611 14.785 43.908 1.00 80.75 325 GLN A O 1
ATOM 2449 N N . ASP A 1 326 ? -35.227 15.886 42.039 1.00 81.12 326 ASP A N 1
ATOM 2450 C CA . ASP A 1 326 ? -36.288 16.675 42.669 1.00 81.12 326 ASP A CA 1
ATOM 2451 C C . ASP A 1 326 ? -37.240 15.796 43.496 1.00 81.12 326 ASP A C 1
ATOM 2453 O O . ASP A 1 326 ? -37.842 14.836 43.006 1.00 81.12 326 ASP A O 1
ATOM 2457 N N . GLY A 1 327 ? -37.389 16.141 44.777 1.00 81.12 327 GLY A N 1
ATOM 2458 C CA . GLY A 1 327 ? -38.259 15.430 45.715 1.00 81.12 327 GLY A CA 1
ATOM 2459 C C . GLY A 1 327 ? -37.658 14.172 46.355 1.00 81.12 327 GLY A C 1
ATOM 2460 O O . GLY A 1 327 ? -38.373 13.503 47.104 1.00 81.12 327 GLY A O 1
ATOM 2461 N N . ARG A 1 328 ? -36.377 13.846 46.115 1.00 86.06 328 ARG A N 1
ATOM 2462 C CA . ARG A 1 328 ? -35.645 12.791 46.843 1.00 86.06 328 ARG A CA 1
ATOM 2463 C C . ARG A 1 328 ? -34.752 13.386 47.935 1.00 86.06 328 ARG A C 1
ATOM 2465 O O . ARG A 1 328 ? -33.947 14.266 47.666 1.00 86.06 328 ARG A O 1
ATOM 2472 N N . SER A 1 329 ? -34.832 12.834 49.147 1.00 90.25 329 SER A N 1
ATOM 2473 C CA . SER A 1 329 ? -33.944 13.196 50.267 1.00 90.25 329 SER A CA 1
ATOM 2474 C C . SER A 1 329 ? -32.613 12.428 50.275 1.00 90.25 329 SER A C 1
ATOM 2476 O O . SER A 1 329 ? -31.696 12.777 51.018 1.00 90.25 329 SER A O 1
ATOM 2478 N N . ALA A 1 330 ? -32.503 11.370 49.469 1.00 93.81 330 ALA A N 1
ATOM 2479 C CA . ALA A 1 330 ? -31.287 10.594 49.251 1.00 93.81 330 ALA A CA 1
ATOM 2480 C C . ALA A 1 330 ? -31.347 9.884 47.891 1.00 93.81 330 ALA A C 1
ATOM 2482 O O . ALA A 1 330 ? -32.430 9.479 47.454 1.00 93.81 330 ALA A O 1
ATOM 2483 N N . GLY A 1 331 ? -30.195 9.708 47.249 1.00 95.12 331 GLY A N 1
ATOM 2484 C CA . GLY A 1 331 ? -30.050 8.804 46.111 1.00 95.12 331 GLY A CA 1
ATOM 2485 C C . GLY A 1 331 ? -29.637 7.393 46.537 1.00 95.12 331 GLY A C 1
ATOM 2486 O O . GLY A 1 331 ? -29.554 7.071 47.730 1.00 95.12 331 GLY A O 1
ATOM 2487 N N . LEU A 1 332 ? -29.420 6.523 45.556 1.00 96.25 332 LEU A N 1
ATOM 2488 C CA . LEU A 1 332 ? -28.996 5.138 45.766 1.00 96.25 332 LEU A CA 1
ATOM 2489 C C . LEU A 1 332 ? -27.471 5.033 45.853 1.00 96.25 332 LEU A C 1
ATOM 2491 O O . LEU A 1 332 ? -26.754 5.774 45.187 1.00 96.25 332 LEU A O 1
ATOM 2495 N N . SER A 1 333 ? -26.966 4.098 46.660 1.00 96.62 333 SER A N 1
ATOM 2496 C CA . SER A 1 333 ? -25.525 3.829 46.721 1.00 96.62 333 SER A CA 1
ATOM 2497 C C . SER A 1 333 ? -25.022 3.262 45.396 1.00 96.62 333 SER A C 1
ATOM 2499 O O . SER A 1 333 ? -25.419 2.167 44.995 1.00 96.62 333 SER A O 1
ATOM 2501 N N . VAL A 1 334 ? -24.119 3.986 44.746 1.00 98.38 334 VAL A N 1
ATOM 2502 C CA . VAL A 1 334 ? -23.405 3.535 43.554 1.00 98.38 334 VAL A CA 1
ATOM 2503 C C . VAL A 1 334 ? -22.034 3.020 43.973 1.00 98.38 334 VAL A C 1
ATOM 2505 O O . VAL A 1 334 ? -21.291 3.714 44.667 1.00 98.38 334 VAL A O 1
ATOM 2508 N N . GLU A 1 335 ? -21.703 1.805 43.556 1.00 98.44 335 GLU A N 1
ATOM 2509 C CA . GLU A 1 335 ? -20.366 1.228 43.680 1.00 98.44 335 GLU A CA 1
ATOM 2510 C C . GLU A 1 335 ? -19.637 1.364 42.346 1.00 98.44 335 GLU A C 1
ATOM 2512 O O . GLU A 1 335 ? -20.130 0.897 41.320 1.00 98.44 335 GLU A O 1
ATOM 2517 N N . VAL A 1 336 ? -18.455 1.970 42.362 1.00 98.56 336 VAL A N 1
ATOM 2518 C CA . VAL A 1 336 ? -17.559 2.097 41.205 1.00 98.56 336 VAL A CA 1
ATOM 2519 C C . VAL A 1 336 ? -16.286 1.324 41.524 1.00 98.56 336 VAL A C 1
ATOM 2521 O O . VAL A 1 336 ? -15.772 1.418 42.637 1.00 98.56 336 VAL A O 1
ATOM 2524 N N . ARG A 1 337 ? -15.764 0.523 40.594 1.00 98.50 337 ARG A N 1
ATOM 2525 C CA . ARG A 1 337 ? -14.456 -0.117 40.789 1.00 98.50 337 ARG A CA 1
ATOM 2526 C C . ARG A 1 337 ? -13.366 0.939 40.938 1.00 98.50 337 ARG A C 1
ATOM 2528 O O . ARG A 1 337 ? -13.439 1.983 40.302 1.00 98.50 337 ARG A O 1
ATOM 2535 N N . SER A 1 338 ? -12.393 0.655 41.794 1.00 98.25 338 SER A N 1
ATOM 2536 C CA . SER A 1 338 ? -11.197 1.484 41.953 1.00 98.25 338 SER A CA 1
ATOM 2537 C C . SER A 1 338 ? -10.032 0.943 41.122 1.00 98.25 338 SER A C 1
ATOM 2539 O O . SER A 1 338 ? -10.109 -0.179 40.598 1.00 98.25 338 SER A O 1
ATOM 2541 N N . ARG A 1 339 ? -8.925 1.680 41.070 1.00 97.44 339 ARG A N 1
ATOM 2542 C CA . ARG A 1 339 ? -7.667 1.273 40.433 1.00 97.44 339 ARG A CA 1
ATOM 2543 C C . ARG A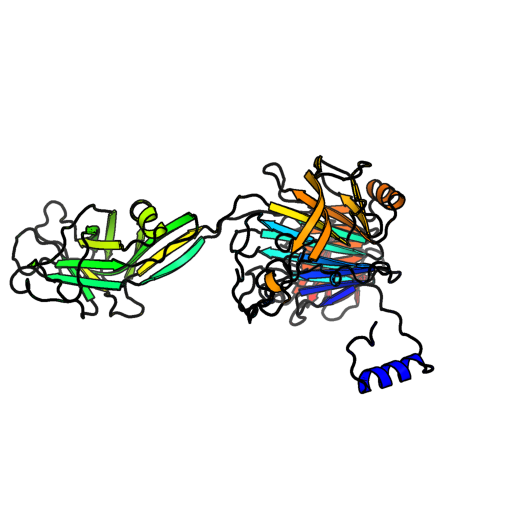 1 339 ? -7.076 -0.010 41.024 1.00 97.44 339 ARG A C 1
ATOM 2545 O O . ARG A 1 339 ? -6.418 -0.770 40.319 1.00 97.44 339 ARG A O 1
ATOM 2552 N N . GLU A 1 340 ? -7.388 -0.345 42.275 1.00 97.62 340 GLU A N 1
ATOM 2553 C CA . GLU A 1 340 ? -6.999 -1.609 42.921 1.00 97.62 340 GLU A CA 1
ATOM 2554 C C . GLU A 1 340 ? -7.761 -2.832 42.364 1.00 97.62 340 GLU A C 1
ATOM 2556 O O . GLU A 1 340 ? -7.506 -3.964 42.781 1.00 97.62 340 GLU A O 1
ATOM 2561 N N . SER A 1 341 ? -8.698 -2.641 41.426 1.00 96.25 341 SER A N 1
ATOM 2562 C CA . SER A 1 341 ? -9.565 -3.700 40.877 1.00 96.25 341 SER A CA 1
ATOM 2563 C C . SER A 1 341 ? -9.023 -4.402 39.625 1.00 96.25 341 SER A C 1
ATOM 2565 O O . SER A 1 341 ? -9.778 -5.128 38.963 1.00 96.25 341 SER A O 1
ATOM 2567 N N . GLY A 1 342 ? -7.747 -4.200 39.283 1.00 93.12 342 GLY A N 1
ATOM 2568 C CA . GLY A 1 342 ? -7.104 -4.819 38.117 1.00 93.12 342 GLY A CA 1
ATOM 2569 C C . GLY A 1 342 ? -7.817 -4.462 36.810 1.00 93.12 342 GLY A C 1
ATOM 2570 O O . GLY A 1 342 ? -8.134 -3.302 36.577 1.00 93.12 342 GLY A O 1
ATOM 2571 N N . ASP A 1 343 ? -8.152 -5.460 35.987 1.00 93.19 343 ASP A N 1
ATOM 2572 C CA . ASP A 1 343 ? -8.749 -5.268 34.650 1.00 93.19 343 ASP A CA 1
ATOM 2573 C C . ASP A 1 343 ? -10.108 -4.537 34.646 1.00 93.19 343 ASP A C 1
ATOM 2575 O O . ASP A 1 343 ? -10.581 -4.098 33.596 1.00 93.19 343 ASP A O 1
ATOM 2579 N N . THR A 1 344 ? -10.755 -4.410 35.811 1.00 96.50 344 THR A N 1
ATOM 2580 C CA . THR A 1 344 ? -12.030 -3.687 35.973 1.00 96.50 344 THR A CA 1
ATOM 2581 C C . THR A 1 344 ? -11.875 -2.275 36.538 1.00 96.50 344 THR A C 1
ATOM 2583 O O . THR A 1 344 ? -12.882 -1.633 36.833 1.00 96.50 344 THR A O 1
ATOM 2586 N N . ALA A 1 345 ? -10.639 -1.798 36.701 1.00 97.62 345 ALA A N 1
ATOM 2587 C CA . ALA A 1 345 ? -10.341 -0.429 37.098 1.00 97.62 345 ALA A CA 1
ATOM 2588 C C . ALA A 1 345 ? -10.865 0.596 36.073 1.00 97.62 345 ALA A C 1
ATOM 2590 O O . ALA A 1 345 ? -10.883 0.302 34.873 1.00 97.62 345 ALA A O 1
ATOM 2591 N N . PRO A 1 346 ? -11.278 1.792 36.524 1.00 98.00 346 PRO A N 1
ATOM 2592 C CA . PRO A 1 346 ? -11.650 2.884 35.639 1.00 98.00 346 PRO A CA 1
ATOM 2593 C C . PRO A 1 346 ? -10.435 3.373 34.845 1.00 98.00 346 PRO A C 1
ATOM 2595 O O . PRO A 1 346 ? -9.304 3.330 35.327 1.00 98.00 346 PRO A O 1
ATOM 2598 N N . TYR A 1 347 ? -10.675 3.845 33.625 1.00 97.94 347 TYR A N 1
ATOM 2599 C CA . TYR A 1 347 ? -9.629 4.349 32.735 1.00 97.94 347 TYR A CA 1
ATOM 2600 C C . TYR A 1 347 ? -10.187 5.397 31.773 1.00 97.94 347 TYR A C 1
ATOM 2602 O O . TYR A 1 347 ? -11.397 5.467 31.536 1.00 97.94 347 TYR A O 1
ATOM 2610 N N . LEU A 1 348 ? -9.290 6.195 31.201 1.00 97.44 348 LEU A N 1
ATOM 2611 C CA . LEU A 1 348 ? -9.590 7.105 30.105 1.00 97.44 348 LEU A CA 1
ATOM 2612 C C . LEU A 1 348 ? -9.222 6.432 28.781 1.00 97.44 348 LEU A C 1
ATOM 2614 O O . LEU A 1 348 ? -8.121 5.910 28.622 1.00 97.44 348 LEU A O 1
ATOM 2618 N N . HIS A 1 349 ? -10.142 6.443 27.832 1.00 94.75 349 HIS A N 1
ATOM 2619 C CA . HIS A 1 349 ? -9.912 6.029 26.460 1.00 94.75 349 HIS A CA 1
ATOM 2620 C C . HIS A 1 349 ? -9.731 7.276 25.594 1.00 94.75 349 HIS A C 1
ATOM 2622 O O . HIS A 1 349 ? -10.637 8.108 25.508 1.00 94.75 349 HIS A O 1
ATOM 2628 N N . VAL A 1 350 ? -8.566 7.416 24.973 1.00 92.56 350 VAL A N 1
ATOM 2629 C CA . VAL A 1 350 ? -8.197 8.568 24.150 1.00 92.56 350 VAL A CA 1
ATOM 2630 C C . VAL A 1 350 ? -8.049 8.107 22.707 1.00 92.56 350 VAL A C 1
ATOM 2632 O O . VAL A 1 350 ? -7.134 7.365 22.369 1.00 92.56 350 VAL A O 1
ATOM 2635 N N . GLY A 1 351 ? -8.962 8.556 21.855 1.00 87.31 351 GLY A N 1
ATOM 2636 C CA . GLY A 1 351 ? -8.883 8.367 20.412 1.00 87.31 351 GLY A CA 1
ATOM 2637 C C . GLY A 1 351 ? -8.181 9.562 19.779 1.00 87.31 351 GLY A C 1
ATOM 2638 O O . GLY A 1 351 ? -8.564 10.703 20.035 1.00 87.31 351 GLY A O 1
ATOM 2639 N N . VAL A 1 352 ? -7.189 9.316 18.933 1.00 81.00 352 VAL A N 1
ATOM 2640 C CA . VAL A 1 352 ? -6.417 10.331 18.204 1.00 81.00 352 VAL A CA 1
ATOM 2641 C C . VAL A 1 352 ? -6.577 10.066 16.717 1.00 81.00 352 VAL A C 1
ATOM 2643 O O . VAL A 1 352 ? -6.356 8.946 16.264 1.00 81.00 352 VAL A O 1
ATOM 2646 N N . ARG A 1 353 ? -6.978 11.073 15.942 1.00 71.31 353 ARG A N 1
ATOM 2647 C CA . ARG A 1 353 ? -6.955 10.989 14.483 1.00 71.31 353 ARG A CA 1
ATOM 2648 C C . ARG A 1 353 ? -5.513 11.072 14.022 1.00 71.31 353 ARG A C 1
ATOM 2650 O O . ARG A 1 353 ? -4.797 12.003 14.392 1.00 71.31 353 ARG A O 1
ATOM 2657 N N . ALA A 1 354 ? -5.103 10.130 13.185 1.00 67.25 354 ALA A N 1
ATOM 2658 C CA . ALA A 1 354 ? -3.817 10.239 12.524 1.00 67.25 354 ALA A CA 1
ATOM 2659 C C . ALA A 1 354 ? -3.759 11.532 11.698 1.00 67.25 354 ALA A C 1
ATOM 2661 O O . ALA A 1 354 ? -4.712 11.880 10.994 1.00 67.25 354 ALA A O 1
ATOM 2662 N N . GLY A 1 355 ? -2.637 12.246 11.792 1.00 65.56 355 GLY A N 1
ATOM 2663 C CA . GLY A 1 355 ? -2.404 13.441 10.994 1.00 65.56 355 GLY A CA 1
ATOM 2664 C C . GLY A 1 355 ? -2.365 13.085 9.509 1.00 65.56 355 GLY A C 1
ATOM 2665 O O . GLY A 1 355 ? -1.488 12.351 9.064 1.00 65.56 355 GLY A O 1
ATOM 2666 N N . THR A 1 356 ? -3.305 13.623 8.741 1.00 70.44 356 THR A N 1
ATOM 2667 C CA . THR A 1 356 ? -3.273 13.654 7.276 1.00 70.44 356 THR A CA 1
ATOM 2668 C C . THR A 1 356 ? -3.495 15.093 6.830 1.00 70.44 356 THR A C 1
ATOM 2670 O O . THR A 1 356 ? -4.246 15.838 7.462 1.00 70.44 356 THR A O 1
ATOM 2673 N N . ASP A 1 357 ? -2.855 15.505 5.740 1.00 72.19 357 ASP A N 1
ATOM 2674 C CA . ASP A 1 357 ? -3.181 16.768 5.075 1.00 72.19 357 ASP A CA 1
ATOM 2675 C C . ASP A 1 357 ? -4.184 16.584 3.924 1.00 72.19 357 ASP A C 1
ATOM 2677 O O . ASP A 1 357 ? -4.477 17.534 3.194 1.00 72.19 357 ASP A O 1
ATOM 2681 N N . GLY A 1 358 ? -4.708 15.362 3.763 1.00 76.56 358 GLY A N 1
ATOM 2682 C CA . GLY A 1 358 ? -5.654 14.964 2.724 1.00 76.56 358 GLY A CA 1
ATOM 2683 C C . GLY A 1 358 ? -5.052 14.896 1.321 1.00 76.56 358 GLY A C 1
ATOM 2684 O O . GLY A 1 358 ? -5.764 14.564 0.371 1.00 76.56 358 GLY A O 1
ATOM 2685 N N . ARG A 1 359 ? -3.761 15.204 1.147 1.00 87.50 359 ARG A N 1
ATOM 2686 C CA . ARG A 1 359 ? -3.106 15.208 -0.161 1.00 87.50 359 ARG A CA 1
ATOM 2687 C C . ARG A 1 359 ? -2.395 13.886 -0.364 1.00 87.50 359 ARG A C 1
ATOM 2689 O O . ARG A 1 359 ? -1.550 13.471 0.425 1.00 87.50 359 ARG A O 1
ATOM 2696 N N . THR A 1 360 ? -2.685 13.256 -1.494 1.00 93.75 360 THR A N 1
ATOM 2697 C CA . THR A 1 360 ? -2.017 12.023 -1.894 1.00 93.75 360 THR A CA 1
ATOM 2698 C C . THR A 1 360 ? -1.375 12.178 -3.264 1.00 93.75 360 THR A C 1
ATOM 2700 O O . THR A 1 360 ? -1.754 13.016 -4.091 1.00 93.75 360 THR A O 1
ATOM 2703 N N . LYS A 1 361 ? -0.343 11.378 -3.511 1.00 96.44 361 LYS A N 1
ATOM 2704 C CA . LYS A 1 361 ? 0.344 11.325 -4.803 1.00 96.44 361 LYS A CA 1
ATOM 2705 C C . LYS A 1 361 ? 0.739 9.899 -5.142 1.00 96.44 361 LYS A C 1
ATOM 2707 O O . LYS A 1 361 ? 0.797 9.025 -4.280 1.00 96.44 361 LYS A O 1
ATOM 2712 N N . SER A 1 362 ? 0.996 9.634 -6.414 1.00 98.38 362 SER A N 1
ATOM 2713 C CA . SER A 1 362 ? 1.562 8.366 -6.877 1.00 98.38 362 SER A CA 1
ATOM 2714 C C . SER A 1 362 ? 2.789 8.610 -7.728 1.00 98.38 362 SER A C 1
ATOM 2716 O O . SER A 1 362 ? 2.755 9.392 -8.677 1.00 98.38 362 SER A O 1
ATOM 2718 N N . VAL A 1 363 ? 3.884 7.954 -7.372 1.00 98.69 363 VAL A N 1
ATOM 2719 C CA . VAL A 1 363 ? 5.189 8.196 -7.981 1.00 98.69 363 VAL A CA 1
ATOM 2720 C C . VAL A 1 363 ? 5.349 7.258 -9.164 1.00 98.69 363 VAL A C 1
ATOM 2722 O O . VAL A 1 363 ? 5.373 6.041 -9.013 1.00 98.69 363 VAL A O 1
ATOM 2725 N N . VAL A 1 364 ? 5.424 7.830 -10.358 1.00 98.75 364 VAL A N 1
ATOM 2726 C CA . VAL A 1 364 ? 5.617 7.094 -11.614 1.00 98.75 364 VAL A CA 1
ATOM 2727 C C . VAL A 1 364 ? 7.084 6.713 -11.781 1.00 98.75 364 VAL A C 1
ATOM 2729 O O . VAL A 1 364 ? 7.392 5.605 -12.204 1.00 98.75 364 VAL A O 1
ATOM 2732 N N . GLU A 1 365 ? 7.983 7.635 -11.441 1.00 98.50 365 GLU A N 1
ATOM 2733 C CA . GLU A 1 365 ? 9.432 7.448 -11.491 1.00 98.50 365 GLU A CA 1
ATOM 2734 C C . GLU A 1 365 ? 10.102 8.377 -10.476 1.00 98.50 365 GLU A C 1
ATOM 2736 O O . GLU A 1 365 ? 9.654 9.508 -10.283 1.00 98.50 365 GLU A O 1
ATOM 2741 N N . HIS A 1 366 ? 11.191 7.912 -9.875 1.00 98.25 366 HIS A N 1
ATOM 2742 C CA . HIS A 1 366 ? 12.088 8.697 -9.038 1.00 98.25 366 HIS A CA 1
ATOM 2743 C C . HIS A 1 366 ? 13.506 8.149 -9.219 1.00 98.25 366 HIS A C 1
ATOM 2745 O O . HIS A 1 366 ? 13.993 7.309 -8.459 1.00 98.25 366 HIS A O 1
ATOM 2751 N N . ARG A 1 367 ? 14.157 8.607 -10.289 1.00 97.94 367 ARG A N 1
ATOM 2752 C CA . ARG A 1 367 ? 15.420 8.053 -10.762 1.00 97.94 367 ARG A CA 1
ATOM 2753 C C . ARG A 1 367 ? 16.601 8.878 -10.269 1.00 97.94 367 ARG A C 1
ATOM 2755 O O . ARG A 1 367 ? 16.726 10.027 -10.681 1.00 97.94 367 ARG A O 1
ATOM 2762 N N . ASN A 1 368 ? 17.509 8.275 -9.504 1.00 98.06 368 ASN A N 1
ATOM 2763 C CA . ASN A 1 368 ? 18.879 8.763 -9.343 1.00 98.06 368 ASN A CA 1
ATOM 2764 C C . ASN A 1 368 ? 19.588 8.832 -10.709 1.00 98.06 368 ASN A C 1
ATOM 2766 O O . ASN A 1 368 ? 19.704 7.823 -11.405 1.00 98.06 368 ASN A O 1
ATOM 2770 N N . THR A 1 369 ? 20.042 10.022 -11.098 1.00 96.12 369 THR A N 1
ATOM 2771 C CA . THR A 1 369 ? 20.748 10.288 -12.361 1.00 96.12 369 THR A CA 1
ATOM 2772 C C . THR A 1 369 ? 22.231 10.599 -12.155 1.00 96.12 369 THR A C 1
ATOM 2774 O O . THR A 1 369 ? 22.881 11.140 -13.052 1.00 96.12 369 THR A O 1
ATOM 2777 N N . GLY A 1 370 ? 22.768 10.260 -10.981 1.00 96.25 370 GLY A N 1
ATOM 2778 C CA . GLY A 1 370 ? 24.166 10.446 -10.621 1.00 96.25 370 GLY A CA 1
ATOM 2779 C C . GLY A 1 370 ? 24.482 11.882 -10.199 1.00 96.25 370 GLY A C 1
ATOM 2780 O O . GLY A 1 370 ? 23.638 12.631 -9.706 1.00 96.25 370 GLY A O 1
ATOM 2781 N N . THR A 1 371 ? 25.724 12.296 -10.432 1.00 96.25 371 THR A N 1
ATOM 2782 C CA . THR A 1 371 ? 26.256 13.630 -10.095 1.00 96.25 371 THR A CA 1
ATOM 2783 C C . THR A 1 371 ? 25.948 14.700 -11.147 1.00 96.25 371 THR A C 1
ATOM 2785 O O . THR A 1 371 ? 26.566 15.762 -11.176 1.00 96.25 371 THR A O 1
ATOM 2788 N N . SER A 1 372 ? 25.020 14.432 -12.069 1.00 95.00 372 SER A N 1
ATOM 2789 C CA . SER A 1 372 ? 24.569 15.398 -13.071 1.00 95.00 372 SER A CA 1
ATOM 2790 C C . SER A 1 372 ? 23.053 15.319 -13.279 1.00 95.00 372 SER A C 1
ATOM 2792 O O . SER A 1 372 ? 22.479 14.232 -13.176 1.00 95.00 372 SER A O 1
ATOM 2794 N N . PRO A 1 373 ? 22.381 16.440 -13.608 1.00 96.38 373 PRO A N 1
ATOM 2795 C CA . PRO A 1 373 ? 20.946 16.437 -13.864 1.00 96.38 373 PRO A CA 1
ATOM 2796 C C . PRO A 1 373 ? 20.573 15.523 -15.035 1.00 96.38 373 PRO A C 1
ATOM 2798 O O . PRO A 1 373 ? 21.109 15.650 -16.141 1.00 96.38 373 PRO A O 1
ATOM 2801 N N . GLY A 1 374 ? 19.604 14.637 -14.816 1.00 95.88 374 GLY A N 1
ATOM 2802 C CA . GLY A 1 374 ? 19.018 13.825 -15.873 1.00 95.88 374 GLY A CA 1
ATOM 2803 C C . GLY A 1 374 ? 18.267 14.651 -16.913 1.00 95.88 374 GLY A C 1
ATOM 2804 O O . GLY A 1 374 ? 17.665 15.684 -16.617 1.00 95.88 374 GLY A O 1
ATOM 2805 N N . ARG A 1 375 ? 18.235 14.162 -18.158 1.00 97.81 375 ARG A N 1
ATOM 2806 C CA . ARG A 1 375 ? 17.412 14.762 -19.216 1.00 97.81 375 ARG A CA 1
ATOM 2807 C C . ARG A 1 375 ? 16.018 14.137 -19.219 1.00 97.81 375 ARG A C 1
ATOM 2809 O O . ARG A 1 375 ? 15.779 13.161 -19.931 1.00 97.81 375 ARG A O 1
ATOM 2816 N N . LEU A 1 376 ? 15.113 14.740 -18.453 1.00 98.62 376 LEU A N 1
ATOM 2817 C CA . LEU A 1 376 ? 13.687 14.423 -18.447 1.00 98.62 376 LEU A CA 1
ATOM 2818 C C . LEU A 1 376 ? 12.929 15.330 -19.428 1.00 98.62 376 LEU A C 1
ATOM 2820 O O . LEU A 1 376 ? 13.102 16.551 -19.432 1.00 98.62 376 LEU A O 1
ATOM 2824 N N . VAL A 1 377 ? 12.080 14.739 -20.265 1.00 98.38 377 VAL A N 1
ATOM 2825 C CA . VAL A 1 377 ? 11.177 15.444 -21.185 1.00 98.38 377 VAL A CA 1
ATOM 2826 C C . VAL A 1 377 ? 9.749 14.990 -20.915 1.00 98.38 377 VAL A C 1
ATOM 2828 O O . VAL A 1 377 ? 9.498 13.793 -20.871 1.00 98.38 377 VAL A O 1
ATOM 2831 N N . ILE A 1 378 ? 8.806 15.922 -20.801 1.00 98.38 378 ILE A N 1
ATOM 2832 C CA . ILE A 1 378 ? 7.364 15.651 -20.705 1.00 98.38 378 ILE A CA 1
ATOM 2833 C C . ILE A 1 378 ? 6.638 16.449 -21.789 1.00 98.38 378 ILE A C 1
ATOM 2835 O O . ILE A 1 378 ? 6.836 17.656 -21.909 1.00 98.38 378 ILE A O 1
ATOM 2839 N N . ASP A 1 379 ? 5.900 15.773 -22.673 1.00 95.56 379 ASP A N 1
ATOM 2840 C CA . ASP A 1 379 ? 5.235 16.374 -23.842 1.00 95.56 379 ASP A CA 1
ATOM 2841 C C . ASP A 1 379 ? 6.068 17.413 -24.621 1.00 95.56 379 ASP A C 1
ATOM 2843 O O . ASP A 1 379 ? 5.619 18.501 -24.983 1.00 95.56 379 ASP A O 1
ATOM 2847 N N . ARG A 1 380 ? 7.311 17.031 -24.953 1.00 90.44 380 ARG A N 1
ATOM 2848 C CA . ARG A 1 380 ? 8.318 17.847 -25.674 1.00 90.44 380 ARG A CA 1
ATOM 2849 C C . ARG A 1 380 ? 8.894 19.024 -24.883 1.00 90.44 380 ARG A C 1
ATOM 2851 O O . ARG A 1 380 ? 9.726 19.753 -25.423 1.00 90.44 380 ARG A O 1
ATOM 2858 N N . ARG A 1 381 ? 8.502 19.210 -23.626 1.00 94.75 381 ARG A N 1
ATOM 2859 C CA . ARG A 1 381 ? 9.132 20.161 -22.713 1.00 94.75 381 ARG A CA 1
ATOM 2860 C C . ARG A 1 381 ? 10.241 19.454 -21.947 1.00 94.75 381 ARG A C 1
ATOM 2862 O O . ARG A 1 381 ? 9.974 18.527 -21.192 1.00 94.75 381 ARG A O 1
ATOM 2869 N N . GLN A 1 382 ? 11.481 19.900 -22.129 1.00 96.69 382 GLN A N 1
ATOM 2870 C CA . GLN A 1 382 ? 12.570 19.491 -21.247 1.00 96.69 382 GLN A CA 1
ATOM 2871 C C . GLN A 1 382 ? 12.345 20.094 -19.855 1.00 96.69 382 GLN A C 1
ATOM 2873 O O . GLN A 1 382 ? 12.019 21.278 -19.736 1.00 96.69 382 GLN A O 1
ATOM 2878 N N . VAL A 1 383 ? 12.492 19.269 -18.826 1.00 97.25 383 VAL A N 1
ATOM 2879 C CA . VAL A 1 383 ? 12.335 19.649 -17.422 1.00 97.25 383 VAL A CA 1
ATOM 2880 C C . VAL A 1 383 ? 13.688 20.132 -16.904 1.00 97.25 383 VAL A C 1
ATOM 2882 O O . VAL A 1 383 ? 14.689 19.432 -17.028 1.00 97.25 383 VAL A O 1
ATOM 2885 N N . SER A 1 384 ? 13.714 21.349 -16.371 1.00 86.38 384 SER A N 1
ATOM 2886 C CA . SER A 1 384 ? 14.864 21.944 -15.674 1.00 86.38 384 SER A CA 1
ATOM 2887 C C . SER A 1 384 ? 14.463 22.356 -14.264 1.00 86.38 384 SER A C 1
ATOM 2889 O O . SER A 1 384 ? 15.152 22.036 -13.309 1.00 86.38 384 SER A O 1
ATOM 2891 N N . ASP A 1 385 ? 13.297 22.988 -14.154 1.00 88.25 385 ASP A N 1
ATOM 2892 C CA . ASP A 1 385 ? 12.603 23.285 -12.907 1.00 88.25 385 ASP A CA 1
ATOM 2893 C C . ASP A 1 385 ? 11.342 22.427 -12.809 1.00 88.25 385 ASP A C 1
ATOM 2895 O O . ASP A 1 385 ? 10.821 21.955 -13.829 1.00 88.25 385 ASP A O 1
ATOM 2899 N N . ALA A 1 386 ? 10.824 22.267 -11.589 1.00 95.25 386 ALA A N 1
ATOM 2900 C CA . ALA A 1 386 ? 9.566 21.570 -11.368 1.00 95.25 386 ALA A CA 1
ATOM 2901 C C . ALA A 1 386 ? 8.444 22.182 -12.226 1.00 95.25 386 ALA A C 1
ATOM 2903 O O . ALA A 1 386 ? 8.216 23.394 -12.236 1.00 95.25 386 ALA A O 1
ATOM 2904 N N . VAL A 1 387 ? 7.731 21.329 -12.955 1.00 97.06 387 VAL A N 1
ATOM 2905 C CA . VAL A 1 387 ? 6.611 21.711 -13.811 1.00 97.06 387 VAL A CA 1
ATOM 2906 C C . VAL A 1 387 ? 5.415 20.827 -13.506 1.00 97.06 387 VAL A C 1
ATOM 2908 O O . VAL A 1 387 ? 5.541 19.615 -13.361 1.00 97.06 387 VAL A O 1
ATOM 2911 N N . ARG A 1 388 ? 4.238 21.445 -13.444 1.00 96.75 388 ARG A N 1
ATOM 2912 C CA . ARG A 1 388 ? 2.957 20.752 -13.353 1.00 96.75 388 ARG A CA 1
ATOM 2913 C C . ARG A 1 388 ? 2.231 20.855 -14.686 1.00 96.75 388 ARG A C 1
ATOM 2915 O O . ARG A 1 388 ? 2.124 21.952 -15.237 1.00 96.75 388 ARG A O 1
ATOM 2922 N N . LEU A 1 389 ? 1.759 19.727 -15.200 1.00 95.88 389 LEU A N 1
ATOM 2923 C CA . LEU A 1 389 ? 0.971 19.641 -16.425 1.00 95.88 389 LEU A CA 1
ATOM 2924 C C . LEU A 1 389 ? -0.339 18.914 -16.139 1.00 95.88 389 LEU A C 1
ATOM 2926 O O . LEU A 1 389 ? -0.368 17.951 -15.378 1.00 95.88 389 LEU A O 1
ATOM 2930 N N . THR A 1 390 ? -1.408 19.369 -16.781 1.00 95.00 390 THR A N 1
ATOM 2931 C CA . THR A 1 390 ? -2.698 18.679 -16.795 1.00 95.00 390 THR A CA 1
ATOM 2932 C C . THR A 1 390 ? -2.792 17.861 -18.075 1.00 95.00 390 THR A C 1
ATOM 2934 O O . THR A 1 390 ? -2.541 18.395 -19.155 1.00 95.00 390 THR A O 1
ATOM 2937 N N . ASP A 1 391 ? -3.139 16.587 -17.929 1.00 95.31 391 ASP A N 1
ATOM 2938 C CA . ASP A 1 391 ? -3.313 15.602 -19.000 1.00 95.31 391 ASP A CA 1
ATOM 2939 C C . ASP A 1 391 ? -2.117 15.473 -19.975 1.00 95.31 391 ASP A C 1
ATOM 2941 O O . ASP A 1 391 ? -2.297 15.485 -21.201 1.00 95.31 391 ASP A O 1
ATOM 2945 N N . PRO A 1 392 ? -0.863 15.375 -19.477 1.00 97.62 392 PRO A N 1
ATOM 2946 C CA . PRO A 1 392 ? 0.250 15.079 -20.362 1.00 97.62 392 PRO A CA 1
ATOM 2947 C C . PRO A 1 392 ? 0.129 13.654 -20.906 1.00 97.62 392 PRO A C 1
ATOM 2949 O O . PRO A 1 392 ? -0.323 12.747 -20.218 1.00 97.62 392 PRO A O 1
ATOM 2952 N N . GLN A 1 393 ? 0.589 13.433 -22.133 1.00 98.25 393 GLN A N 1
ATOM 2953 C CA . GLN A 1 393 ? 0.410 12.152 -22.823 1.00 98.25 393 GLN A CA 1
ATOM 2954 C C . GLN A 1 393 ? 1.589 11.196 -22.608 1.00 98.25 393 GLN A C 1
ATOM 2956 O O . GLN A 1 393 ? 1.423 9.976 -22.569 1.00 98.25 393 GLN A O 1
ATOM 2961 N N . TRP A 1 394 ? 2.807 11.728 -22.486 1.00 98.69 394 TRP A N 1
ATOM 2962 C CA . TRP A 1 394 ? 4.008 10.922 -22.265 1.00 98.69 394 TRP A CA 1
ATOM 2963 C C . TRP A 1 394 ? 5.163 11.727 -21.665 1.00 98.69 394 TRP A C 1
ATOM 2965 O O . TRP A 1 394 ? 5.259 12.949 -21.822 1.00 98.69 394 TRP A O 1
ATOM 2975 N N . ALA A 1 395 ? 6.092 11.001 -21.050 1.00 98.81 395 ALA A N 1
ATOM 2976 C CA . ALA A 1 395 ? 7.393 11.490 -20.625 1.00 98.81 395 ALA A CA 1
ATOM 2977 C C . ALA A 1 395 ? 8.513 10.537 -21.073 1.00 98.81 395 ALA A C 1
ATOM 2979 O O . ALA A 1 395 ? 8.277 9.365 -21.358 1.00 98.81 395 ALA A O 1
ATOM 2980 N N . HIS A 1 396 ? 9.742 11.033 -21.170 1.00 98.81 396 HIS A N 1
ATOM 2981 C CA . HIS A 1 396 ? 10.927 10.248 -21.513 1.00 98.81 396 HIS A CA 1
ATOM 2982 C C . HIS A 1 396 ? 12.122 10.716 -20.690 1.00 98.81 396 HIS A C 1
ATOM 2984 O O . HIS A 1 396 ? 12.383 11.919 -20.609 1.00 98.81 396 HIS A O 1
ATOM 2990 N N . LEU A 1 397 ? 12.843 9.762 -20.105 1.00 98.50 397 LEU A N 1
ATOM 2991 C CA . LEU A 1 397 ? 14.077 10.001 -19.370 1.00 98.50 397 LEU A CA 1
ATOM 2992 C C . LEU A 1 397 ? 15.238 9.336 -20.114 1.00 98.50 397 LEU A C 1
ATOM 2994 O O . LEU A 1 397 ? 15.272 8.113 -20.288 1.00 98.50 397 LEU A O 1
ATOM 2998 N N . SER A 1 398 ? 16.187 10.150 -20.584 1.00 97.69 398 SER A N 1
ATOM 2999 C CA . SER A 1 398 ? 17.357 9.669 -21.326 1.00 97.69 398 SER A CA 1
ATOM 3000 C C . SER A 1 398 ? 18.126 8.604 -20.544 1.00 97.69 398 SER A C 1
ATOM 3002 O O . SER A 1 398 ? 18.458 8.811 -19.384 1.00 97.69 398 SER A O 1
ATOM 3004 N N . GLY A 1 399 ? 18.444 7.488 -21.205 1.00 96.19 399 GLY A N 1
ATOM 3005 C CA . GLY A 1 399 ? 19.158 6.362 -20.595 1.00 96.19 399 GLY A CA 1
ATOM 3006 C C . GLY A 1 399 ? 18.269 5.401 -19.802 1.00 96.19 399 GLY A C 1
ATOM 3007 O O . GLY A 1 399 ? 18.710 4.289 -19.549 1.00 96.19 399 GLY A O 1
ATOM 3008 N N . VAL A 1 400 ? 17.023 5.780 -19.492 1.00 97.88 400 VAL A N 1
ATOM 3009 C CA . VAL A 1 400 ? 16.127 4.994 -18.630 1.00 97.88 400 VAL A CA 1
ATOM 3010 C C . VAL A 1 400 ? 14.971 4.386 -19.410 1.00 97.88 400 VAL A C 1
ATOM 3012 O O . VAL A 1 400 ? 14.852 3.166 -19.496 1.00 97.88 400 VAL A O 1
ATOM 3015 N N . GLY A 1 401 ? 14.118 5.213 -20.016 1.00 98.12 401 GLY A N 1
ATOM 3016 C CA . GLY A 1 401 ? 12.922 4.717 -20.690 1.00 98.12 401 GLY A CA 1
ATOM 3017 C C . GLY A 1 401 ? 11.837 5.762 -20.916 1.00 98.12 401 GLY A C 1
ATOM 3018 O O . GLY A 1 401 ? 12.027 6.965 -20.715 1.00 98.12 401 GLY A O 1
ATOM 3019 N N . GLY A 1 402 ? 10.697 5.274 -21.397 1.00 98.69 402 GLY A N 1
ATOM 3020 C CA . GLY A 1 402 ? 9.502 6.064 -21.665 1.00 98.69 402 GLY A CA 1
ATOM 3021 C C . GLY A 1 402 ? 8.383 5.795 -20.674 1.00 98.69 402 GLY A C 1
ATOM 3022 O O . GLY A 1 402 ? 8.246 4.681 -20.178 1.00 98.69 402 GLY A O 1
ATOM 3023 N N . TYR A 1 403 ? 7.533 6.793 -20.471 1.00 98.88 403 TYR A N 1
ATOM 3024 C CA . TYR A 1 403 ? 6.327 6.702 -19.659 1.00 98.88 403 TYR A CA 1
ATOM 3025 C C . TYR A 1 403 ? 5.150 7.224 -20.479 1.00 98.88 403 TYR A C 1
ATOM 3027 O O . TYR A 1 403 ? 5.274 8.257 -21.139 1.00 98.88 403 TYR A O 1
ATOM 3035 N N . VAL A 1 404 ? 4.024 6.515 -20.485 1.00 98.88 404 VAL A N 1
ATOM 3036 C CA . VAL A 1 404 ? 2.810 6.915 -21.223 1.00 98.88 404 VAL A CA 1
ATOM 3037 C C . VAL A 1 404 ? 1.647 6.960 -20.252 1.00 98.88 404 VAL A C 1
ATOM 3039 O O . VAL A 1 404 ? 1.388 5.961 -19.592 1.00 98.88 404 VAL A O 1
ATOM 3042 N N . PHE A 1 405 ? 0.936 8.078 -20.183 1.00 98.44 405 PHE A N 1
ATOM 3043 C CA . PHE A 1 405 ? -0.249 8.202 -19.337 1.00 98.44 405 PHE A CA 1
ATOM 3044 C C . PHE A 1 405 ? -1.456 7.643 -20.098 1.00 98.44 405 PHE A C 1
ATOM 3046 O O . PHE A 1 405 ? -1.713 8.023 -21.238 1.00 98.44 405 PHE A O 1
ATOM 3053 N N . LEU A 1 406 ? -2.136 6.665 -19.498 1.00 98.06 406 LEU A N 1
ATOM 3054 C CA . LEU A 1 406 ? -3.258 5.935 -20.102 1.00 98.06 406 LEU A CA 1
ATOM 3055 C C . LEU A 1 406 ? -4.624 6.484 -19.669 1.00 98.06 406 LEU A C 1
ATOM 3057 O O . LEU A 1 406 ? -5.645 6.076 -20.217 1.00 98.06 406 LEU A O 1
ATOM 3061 N N . ALA A 1 407 ? -4.635 7.388 -18.692 1.00 94.50 407 ALA A N 1
ATOM 3062 C CA . ALA A 1 407 ? -5.806 8.098 -18.203 1.00 94.50 407 ALA A CA 1
ATOM 3063 C C . ALA A 1 407 ? -5.442 9.575 -17.957 1.00 94.50 407 ALA A C 1
ATOM 3065 O O . ALA A 1 407 ? -4.265 9.864 -17.707 1.00 94.50 407 ALA A O 1
ATOM 3066 N N . PRO A 1 408 ? -6.421 10.498 -18.004 1.00 93.62 408 PRO A N 1
ATOM 3067 C CA . PRO A 1 408 ? -6.194 11.892 -17.648 1.00 93.62 408 PRO A CA 1
ATOM 3068 C C . PRO A 1 408 ? -5.624 12.020 -16.236 1.00 93.62 408 PRO A C 1
ATOM 3070 O O . PRO A 1 408 ? -6.130 11.412 -15.298 1.00 93.62 408 PRO A O 1
ATOM 3073 N N . ALA A 1 409 ? -4.572 12.820 -16.079 1.00 93.94 409 ALA A N 1
ATOM 3074 C CA . ALA A 1 409 ? -3.910 13.010 -14.794 1.00 93.94 409 ALA A CA 1
ATOM 3075 C C . ALA A 1 409 ? -3.279 14.400 -14.688 1.00 93.94 409 ALA A C 1
ATOM 3077 O O . ALA A 1 409 ? -2.839 14.979 -15.682 1.00 93.94 409 ALA A O 1
ATOM 3078 N N . THR A 1 410 ? -3.169 14.923 -13.468 1.00 96.31 410 THR A N 1
ATOM 3079 C CA . THR A 1 410 ? -2.268 16.047 -13.190 1.00 96.31 410 THR A CA 1
ATOM 3080 C C . THR A 1 410 ? -0.911 15.488 -12.793 1.00 96.31 410 THR A C 1
ATOM 3082 O O . THR A 1 410 ? -0.803 14.777 -11.798 1.00 96.31 410 THR A O 1
ATOM 3085 N N . VAL A 1 411 ? 0.130 15.814 -13.558 1.00 97.56 411 VAL A N 1
ATOM 3086 C CA . VAL A 1 411 ? 1.480 15.279 -13.352 1.00 97.56 411 VAL A CA 1
ATOM 3087 C C . VAL A 1 411 ? 2.440 16.395 -12.988 1.00 97.56 411 VAL A C 1
ATOM 3089 O O . VAL A 1 411 ? 2.524 17.419 -13.673 1.00 97.56 411 VAL A O 1
ATOM 3092 N N . GLN A 1 412 ? 3.197 16.176 -11.923 1.00 98.00 412 GLN A N 1
ATOM 3093 C CA . GLN A 1 412 ? 4.363 16.962 -11.569 1.00 98.00 412 GLN A CA 1
ATOM 3094 C C . GLN A 1 412 ? 5.623 16.253 -12.067 1.00 98.00 412 GLN A C 1
ATOM 3096 O O . GLN A 1 412 ? 5.822 15.068 -11.817 1.00 98.00 412 GLN A O 1
ATOM 3101 N N . ALA A 1 413 ? 6.469 16.982 -12.788 1.00 98.62 413 ALA A N 1
ATOM 3102 C CA . ALA A 1 413 ? 7.765 16.513 -13.253 1.00 98.62 413 ALA A CA 1
ATOM 3103 C C . ALA A 1 413 ? 8.862 17.430 -12.711 1.00 98.62 413 ALA A C 1
ATOM 3105 O O . ALA A 1 413 ? 8.733 18.654 -12.794 1.00 98.62 413 ALA A O 1
ATOM 3106 N N . SER A 1 414 ? 9.940 16.866 -12.177 1.00 98.38 414 SER A N 1
ATOM 3107 C CA . SER A 1 414 ? 11.045 17.635 -11.597 1.00 98.38 414 SER A CA 1
ATOM 3108 C C . SER A 1 414 ? 12.398 16.964 -11.836 1.00 98.38 414 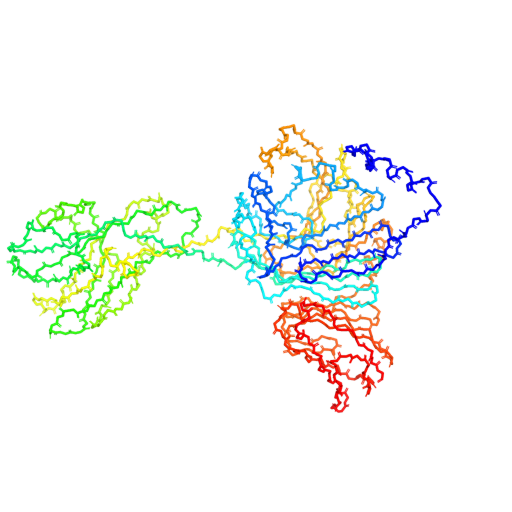SER A C 1
ATOM 3110 O O . SER A 1 414 ? 12.484 15.753 -12.042 1.00 98.38 414 SER A O 1
ATOM 3112 N N . VAL A 1 415 ? 13.460 17.771 -11.827 1.00 98.06 415 VAL A N 1
ATOM 3113 C CA . VAL A 1 415 ? 14.848 17.305 -11.752 1.00 98.06 415 VAL A CA 1
ATOM 3114 C C . VAL A 1 415 ? 15.504 18.088 -10.623 1.00 98.06 415 VAL A C 1
ATOM 3116 O O . VAL A 1 415 ? 15.658 19.301 -10.735 1.00 98.06 415 VAL A O 1
ATOM 3119 N N . VAL A 1 416 ? 15.810 17.421 -9.513 1.00 97.19 416 VAL A N 1
ATOM 3120 C CA . VAL A 1 416 ? 16.252 18.074 -8.270 1.00 97.19 416 VAL A CA 1
ATOM 3121 C C . VAL A 1 416 ? 17.545 17.461 -7.759 1.00 97.19 416 VAL A C 1
ATOM 3123 O O . VAL A 1 416 ? 17.767 16.266 -7.904 1.00 97.19 416 VAL A O 1
ATOM 3126 N N . GLU A 1 417 ? 18.409 18.283 -7.179 1.00 97.38 417 GLU A N 1
ATOM 3127 C CA . GLU A 1 417 ? 19.564 17.815 -6.413 1.00 97.38 417 GLU A CA 1
ATOM 3128 C C . GLU A 1 417 ? 19.116 17.448 -4.992 1.00 97.38 417 GLU A C 1
ATOM 3130 O O . GLU A 1 417 ? 18.272 18.136 -4.411 1.00 97.38 417 GLU A O 1
ATOM 3135 N N . ARG A 1 418 ? 19.650 16.354 -4.448 1.00 97.88 418 ARG A N 1
ATOM 3136 C CA . ARG A 1 418 ? 19.406 15.906 -3.076 1.00 97.88 418 ARG A CA 1
ATOM 3137 C C . ARG A 1 418 ? 20.718 15.499 -2.424 1.00 97.88 418 ARG A C 1
ATOM 3139 O O . ARG A 1 418 ? 21.536 14.832 -3.060 1.00 97.88 418 ARG A O 1
ATOM 3146 N N . SER A 1 419 ? 20.869 15.871 -1.158 1.00 98.44 419 SER A N 1
ATOM 3147 C CA . SER A 1 419 ? 21.992 15.472 -0.317 1.00 98.44 419 SER A CA 1
ATOM 3148 C C . SER A 1 419 ? 21.515 14.670 0.887 1.00 98.44 419 SER A C 1
ATOM 3150 O O . SER A 1 419 ? 20.399 14.882 1.362 1.00 98.44 419 SER A O 1
ATOM 3152 N N . GLY A 1 420 ? 22.372 13.781 1.372 1.00 97.88 420 GLY A N 1
ATOM 3153 C CA . GLY A 1 420 ? 22.181 13.035 2.611 1.00 97.88 420 GLY A CA 1
ATOM 3154 C C . GLY A 1 420 ? 23.366 12.118 2.893 1.00 97.88 420 GLY A C 1
ATOM 3155 O O . GLY A 1 420 ? 24.253 11.948 2.049 1.00 97.88 420 GLY A O 1
ATOM 3156 N N . ALA A 1 421 ? 23.407 11.555 4.092 1.00 98.19 421 ALA A N 1
ATOM 3157 C CA . ALA A 1 421 ? 24.471 10.678 4.561 1.00 98.19 421 ALA A CA 1
ATOM 3158 C C . ALA A 1 421 ? 23.911 9.311 4.969 1.00 98.19 421 ALA A C 1
ATOM 3160 O O . ALA A 1 421 ? 22.761 9.174 5.384 1.00 98.19 421 ALA A O 1
ATOM 3161 N N . TRP A 1 422 ? 24.747 8.271 4.927 1.00 98.12 422 TRP A N 1
ATOM 3162 C CA . TRP A 1 422 ? 24.358 6.949 5.437 1.00 98.12 422 TRP A CA 1
ATOM 3163 C C . TRP A 1 422 ? 23.946 6.997 6.910 1.00 98.12 422 TRP A C 1
ATOM 3165 O O . TRP A 1 422 ? 23.090 6.216 7.324 1.00 98.12 422 TRP A O 1
ATOM 3175 N N . ARG A 1 423 ? 24.513 7.933 7.683 1.00 97.31 423 ARG A N 1
ATOM 3176 C CA . ARG A 1 423 ? 24.145 8.184 9.079 1.00 97.31 423 ARG A CA 1
ATOM 3177 C C . ARG A 1 423 ? 22.665 8.534 9.269 1.00 97.31 423 ARG A C 1
ATOM 3179 O O . ARG A 1 423 ? 22.114 8.207 10.318 1.00 97.31 423 ARG A O 1
ATOM 3186 N N . ASP A 1 424 ? 22.028 9.147 8.271 1.00 95.19 424 ASP A N 1
ATOM 3187 C CA . ASP A 1 424 ? 20.636 9.613 8.349 1.00 95.19 424 ASP A CA 1
ATOM 3188 C C . ASP A 1 424 ? 19.630 8.452 8.348 1.00 95.19 424 ASP A C 1
ATOM 3190 O O . ASP A 1 424 ? 18.530 8.573 8.885 1.00 95.19 424 ASP A O 1
ATOM 3194 N N . ILE A 1 425 ? 20.014 7.310 7.768 1.00 95.50 425 ILE A N 1
ATOM 3195 C CA . ILE A 1 425 ? 19.173 6.105 7.652 1.00 95.50 425 ILE A CA 1
ATOM 3196 C C . ILE A 1 425 ? 19.733 4.899 8.416 1.00 95.50 425 ILE A C 1
ATOM 3198 O O . ILE A 1 425 ? 19.050 3.883 8.564 1.00 95.50 425 ILE A O 1
ATOM 3202 N N . ASN A 1 426 ? 20.980 4.986 8.882 1.00 96.75 426 ASN A N 1
ATOM 3203 C CA . ASN A 1 426 ? 21.659 3.946 9.638 1.00 96.75 426 ASN A CA 1
ATOM 3204 C C . ASN A 1 426 ? 22.597 4.573 10.681 1.00 96.75 426 ASN A C 1
ATOM 3206 O O . ASN A 1 426 ? 23.589 5.214 10.348 1.00 96.75 426 ASN A O 1
ATOM 3210 N N . THR A 1 427 ? 22.348 4.315 11.963 1.00 95.50 427 THR A N 1
ATOM 3211 C CA . THR A 1 427 ? 23.142 4.839 13.087 1.00 95.50 427 THR A CA 1
ATOM 3212 C C . THR A 1 427 ? 24.606 4.380 13.040 1.00 95.50 427 THR A C 1
ATOM 3214 O O . THR A 1 427 ? 25.461 5.030 13.627 1.00 95.50 427 THR A O 1
ATOM 3217 N N . GLY A 1 428 ? 24.937 3.283 12.358 1.00 95.56 428 GLY A N 1
ATOM 3218 C CA . GLY A 1 428 ? 26.317 2.844 12.114 1.00 95.56 428 GLY A CA 1
ATOM 3219 C C . GLY A 1 428 ? 26.963 3.426 10.849 1.00 95.56 428 GLY A C 1
ATOM 3220 O O . GLY A 1 428 ? 28.145 3.177 10.614 1.00 95.56 428 GLY A O 1
ATOM 3221 N N . GLY A 1 429 ? 26.210 4.168 10.035 1.00 96.19 429 GLY A N 1
ATOM 3222 C CA . GLY A 1 429 ? 26.634 4.693 8.738 1.00 96.19 429 GLY A CA 1
ATOM 3223 C C . GLY A 1 429 ? 27.619 5.865 8.811 1.00 96.19 429 GLY A C 1
ATOM 3224 O O . GLY A 1 429 ? 27.772 6.510 9.851 1.00 96.19 429 GLY A O 1
ATOM 3225 N N . SER A 1 430 ? 28.278 6.139 7.677 1.00 97.50 430 SER A N 1
ATOM 3226 C CA . SER A 1 430 ? 29.160 7.304 7.517 1.00 97.50 430 SER A CA 1
ATOM 3227 C C . SER A 1 430 ? 28.381 8.618 7.632 1.00 97.50 430 SER A C 1
ATOM 3229 O O . SER A 1 430 ? 27.262 8.722 7.130 1.00 97.50 430 SER A O 1
ATOM 3231 N N . GLU A 1 431 ? 29.001 9.621 8.257 1.00 98.00 431 GLU A N 1
ATOM 3232 C CA . GLU A 1 431 ? 28.510 11.006 8.336 1.00 98.00 431 GLU A CA 1
ATOM 3233 C C . GLU A 1 431 ? 28.854 11.822 7.076 1.00 98.00 431 GLU A C 1
ATOM 3235 O O . GLU A 1 431 ? 28.427 12.967 6.951 1.00 98.00 431 GLU A O 1
ATOM 3240 N N . ASP A 1 432 ? 29.631 11.250 6.149 1.00 98.19 432 ASP A N 1
ATOM 3241 C CA . ASP A 1 432 ? 30.017 11.922 4.911 1.00 98.19 432 ASP A CA 1
ATOM 3242 C C . ASP A 1 432 ? 28.791 12.161 4.023 1.00 98.19 432 ASP A C 1
ATOM 3244 O O . ASP A 1 432 ? 28.179 11.220 3.510 1.00 98.19 432 ASP A O 1
ATOM 3248 N N . GLU A 1 433 ? 28.469 13.434 3.807 1.00 98.19 433 GLU A N 1
ATOM 3249 C CA . GLU A 1 433 ? 27.368 13.842 2.943 1.00 98.19 433 GLU A CA 1
ATOM 3250 C C . GLU A 1 433 ? 27.660 13.497 1.476 1.00 98.19 433 GLU A C 1
ATOM 3252 O O . GLU A 1 433 ? 28.732 13.792 0.936 1.00 98.19 433 GLU A O 1
ATOM 3257 N N . GLN A 1 434 ? 26.674 12.884 0.825 1.00 98.38 434 GLN A N 1
ATOM 3258 C CA . GLN A 1 434 ? 26.668 12.572 -0.598 1.00 98.38 434 GLN A CA 1
ATOM 3259 C C . GLN A 1 434 ? 25.583 13.379 -1.293 1.00 98.38 434 GLN A C 1
ATOM 3261 O O . GLN A 1 434 ? 24.535 13.646 -0.714 1.00 98.38 434 GLN A O 1
ATOM 3266 N N . THR A 1 435 ? 25.807 13.718 -2.562 1.00 98.50 435 THR A N 1
ATOM 3267 C CA . THR A 1 435 ? 24.851 14.482 -3.371 1.00 98.50 435 THR A CA 1
ATOM 3268 C C . THR A 1 435 ? 24.575 13.772 -4.687 1.00 98.50 435 THR A C 1
ATOM 3270 O O . THR A 1 435 ? 25.508 13.369 -5.389 1.00 98.50 435 THR A O 1
ATOM 3273 N N . ARG A 1 436 ? 23.297 13.623 -5.039 1.00 98.38 436 ARG A N 1
ATOM 3274 C CA . ARG A 1 436 ? 22.838 13.039 -6.306 1.00 98.38 436 ARG A CA 1
ATOM 3275 C C . ARG A 1 436 ? 21.668 13.833 -6.878 1.00 98.38 436 ARG A C 1
ATOM 3277 O O . ARG A 1 436 ? 20.926 14.494 -6.153 1.00 98.38 436 ARG A O 1
ATOM 3284 N N . HIS A 1 437 ? 21.495 13.773 -8.192 1.00 97.81 437 HIS A N 1
ATOM 3285 C CA . HIS A 1 437 ? 20.328 14.333 -8.865 1.00 97.81 437 HIS A CA 1
ATOM 3286 C C . HIS A 1 437 ? 19.241 13.280 -9.044 1.00 97.81 437 HIS A C 1
ATOM 3288 O O . HIS A 1 437 ? 19.528 12.119 -9.316 1.00 97.81 437 HIS A O 1
ATOM 3294 N N . TYR A 1 438 ? 17.987 13.716 -8.964 1.00 98.25 438 TYR A N 1
ATOM 3295 C CA . TYR A 1 438 ? 16.813 12.874 -9.118 1.00 98.25 438 TYR A CA 1
ATOM 3296 C C . TYR A 1 438 ? 15.853 13.446 -10.151 1.00 98.25 438 TYR A C 1
ATOM 3298 O O . TYR A 1 438 ? 15.389 14.579 -10.012 1.00 98.25 438 TYR A O 1
ATOM 3306 N N . ALA A 1 439 ? 15.522 12.648 -11.165 1.00 98.25 439 ALA A N 1
ATOM 3307 C CA . ALA A 1 439 ? 14.443 12.931 -12.105 1.00 98.25 439 ALA A CA 1
ATOM 3308 C C . ALA A 1 439 ? 13.163 12.230 -11.631 1.00 98.25 439 ALA A C 1
ATOM 3310 O O . ALA A 1 439 ? 13.137 11.005 -11.517 1.00 98.25 439 ALA A O 1
ATOM 3311 N N . THR A 1 440 ? 12.111 13.002 -11.356 1.00 98.69 440 THR A N 1
ATOM 3312 C CA . THR A 1 440 ? 10.890 12.498 -10.710 1.00 98.69 440 THR A CA 1
ATOM 3313 C C . THR A 1 440 ? 9.649 12.820 -11.540 1.00 98.69 440 THR A C 1
ATOM 3315 O O . THR A 1 440 ? 9.529 13.917 -12.094 1.00 98.69 440 THR A O 1
ATOM 3318 N N . LEU A 1 441 ? 8.728 11.859 -11.621 1.00 98.81 441 LEU A N 1
ATOM 3319 C CA . LEU A 1 441 ? 7.393 11.985 -12.202 1.00 98.81 441 LEU A CA 1
ATOM 3320 C C . LEU A 1 441 ? 6.356 11.547 -11.164 1.00 98.81 441 LEU A C 1
ATOM 3322 O O . LEU A 1 441 ? 6.411 10.424 -10.668 1.00 98.81 441 LEU A O 1
ATOM 3326 N N . GLU A 1 442 ? 5.390 12.409 -10.866 1.00 98.50 442 GLU A N 1
ATOM 3327 C CA . GLU A 1 442 ? 4.381 12.180 -9.829 1.00 98.50 442 GLU A CA 1
ATOM 3328 C C . GLU A 1 442 ? 2.992 12.506 -10.378 1.00 98.50 442 GLU A C 1
ATOM 3330 O O . GLU A 1 442 ? 2.764 13.610 -10.871 1.00 98.50 442 GLU A O 1
ATOM 3335 N N . VAL A 1 443 ? 2.051 11.572 -10.271 1.00 97.94 443 VAL A N 1
ATOM 3336 C CA . VAL A 1 443 ? 0.621 11.853 -10.434 1.00 97.94 443 VAL A CA 1
ATOM 3337 C C . VAL A 1 443 ? 0.103 12.431 -9.122 1.00 97.94 443 VAL A C 1
ATOM 3339 O O . VAL A 1 443 ? 0.289 11.831 -8.064 1.00 97.94 443 VAL A O 1
ATOM 3342 N N . LEU A 1 444 ? -0.526 13.601 -9.188 1.00 96.06 444 LEU A N 1
ATOM 3343 C CA . LEU A 1 444 ? -1.119 14.273 -8.035 1.00 96.06 444 LEU A CA 1
ATOM 3344 C C . LEU A 1 444 ? -2.613 13.950 -7.961 1.00 96.06 444 LEU A C 1
ATOM 3346 O O . LEU A 1 444 ? -3.343 14.226 -8.917 1.00 96.06 444 LEU A O 1
ATOM 3350 N N . HIS A 1 445 ? -3.063 13.439 -6.817 1.00 92.62 445 HIS A N 1
ATOM 3351 C CA . HIS A 1 445 ? -4.475 13.161 -6.549 1.00 92.62 445 HIS A CA 1
ATOM 3352 C C . HIS A 1 445 ? -5.106 14.400 -5.926 1.00 92.62 445 HIS A C 1
ATOM 3354 O O . HIS A 1 445 ? -5.112 14.595 -4.713 1.00 92.62 445 HIS A O 1
ATOM 3360 N N . THR A 1 446 ? -5.526 15.319 -6.791 1.00 77.75 446 THR A N 1
ATOM 3361 C CA . THR A 1 446 ? -6.209 16.556 -6.395 1.00 77.75 446 THR A CA 1
ATOM 3362 C C . THR A 1 446 ? -7.630 16.264 -5.911 1.00 77.75 446 THR A C 1
ATOM 3364 O O . THR A 1 446 ? -8.172 15.212 -6.234 1.00 77.75 446 THR A O 1
ATOM 3367 N N . GLU A 1 447 ? -8.277 17.215 -5.231 1.00 72.12 447 GLU A N 1
ATOM 3368 C CA . GLU A 1 447 ? -9.696 17.098 -4.832 1.00 72.12 447 GLU A CA 1
ATOM 3369 C C . GLU A 1 447 ? -10.625 16.756 -6.015 1.00 72.12 447 GLU A C 1
ATOM 3371 O O . GLU A 1 447 ? -11.593 16.024 -5.848 1.00 72.12 447 GLU A O 1
ATOM 3376 N N . ASP A 1 448 ? -10.293 17.231 -7.223 1.00 67.81 448 ASP A N 1
ATOM 3377 C CA . ASP A 1 448 ? -11.035 16.946 -8.460 1.00 67.81 448 ASP A CA 1
ATOM 3378 C C . ASP A 1 448 ? -10.679 15.596 -9.122 1.00 67.81 448 ASP A C 1
ATOM 3380 O O . ASP A 1 448 ? -11.230 15.260 -10.172 1.00 67.81 448 ASP A O 1
ATOM 3384 N N . SER A 1 449 ? -9.716 14.841 -8.579 1.00 75.56 449 SER A N 1
ATOM 3385 C CA . SER A 1 449 ? -9.353 13.523 -9.115 1.00 75.56 449 SER A CA 1
ATOM 3386 C C . SER A 1 449 ? -10.351 12.465 -8.647 1.00 75.56 449 SER A C 1
ATOM 3388 O O . SER A 1 449 ? -10.857 12.522 -7.531 1.00 75.56 449 SER A O 1
ATOM 3390 N N . ASP A 1 450 ? -10.608 11.458 -9.477 1.00 82.19 450 ASP A N 1
ATOM 3391 C CA . ASP A 1 450 ? -11.452 10.311 -9.118 1.00 82.19 450 ASP A CA 1
ATOM 3392 C C . ASP A 1 450 ? -10.702 9.253 -8.283 1.00 82.19 450 ASP A C 1
ATOM 3394 O O . ASP A 1 450 ? -11.147 8.110 -8.172 1.00 82.19 450 ASP A O 1
ATOM 3398 N N . GLY A 1 451 ? -9.548 9.621 -7.710 1.00 87.38 451 GLY A N 1
ATOM 3399 C CA . GLY A 1 451 ? -8.692 8.714 -6.948 1.00 87.38 451 GLY A CA 1
ATOM 3400 C C . GLY A 1 451 ? -8.100 7.591 -7.802 1.00 87.38 451 GLY A C 1
ATOM 3401 O O . GLY A 1 451 ? -7.854 6.497 -7.289 1.00 87.38 451 GLY A O 1
ATOM 3402 N N . SER A 1 452 ? -7.902 7.815 -9.107 1.00 95.75 452 SER A N 1
ATOM 3403 C CA . SER A 1 452 ? -7.369 6.812 -10.028 1.00 95.75 452 SER A CA 1
ATOM 3404 C C . SER A 1 452 ? -6.182 7.314 -10.858 1.00 95.75 452 SER A C 1
ATOM 3406 O O . SER A 1 452 ? -5.955 8.509 -11.043 1.00 95.75 452 SER A O 1
ATOM 3408 N N . TYR A 1 453 ? -5.373 6.377 -11.350 1.00 98.06 453 TYR A N 1
ATOM 3409 C CA . TYR A 1 453 ? -4.306 6.638 -12.310 1.00 98.06 453 TYR A CA 1
ATOM 3410 C C . TYR A 1 453 ? -4.043 5.408 -13.175 1.00 98.06 453 TYR A C 1
ATOM 3412 O O . TYR A 1 453 ? -4.250 4.271 -12.755 1.00 98.06 453 TYR A O 1
ATOM 3420 N N . ALA A 1 454 ? -3.526 5.627 -14.380 1.00 98.62 454 ALA A N 1
ATOM 3421 C CA . ALA A 1 454 ? -3.021 4.555 -15.223 1.00 98.62 454 ALA A CA 1
ATOM 3422 C C . ALA A 1 454 ? -1.849 5.057 -16.068 1.00 98.62 454 ALA A C 1
ATOM 3424 O O . ALA A 1 454 ? -1.944 6.101 -16.720 1.00 98.62 454 ALA A O 1
ATOM 3425 N N . TYR A 1 455 ? -0.743 4.319 -16.079 1.00 98.88 455 TYR A N 1
ATOM 3426 C CA . TYR A 1 455 ? 0.421 4.643 -16.900 1.00 98.88 455 TYR A CA 1
ATOM 3427 C C . TYR A 1 455 ? 1.166 3.393 -17.369 1.00 98.88 455 TYR A C 1
ATOM 3429 O O . TYR A 1 455 ? 1.008 2.305 -16.821 1.00 98.88 455 TYR A O 1
ATOM 3437 N N . LEU A 1 456 ? 1.991 3.552 -18.400 1.00 98.81 456 LEU A N 1
ATOM 3438 C CA . LEU A 1 456 ? 2.962 2.561 -18.845 1.00 98.81 456 LEU A CA 1
ATOM 3439 C C . LEU A 1 456 ? 4.362 2.981 -18.448 1.00 98.81 456 LEU A C 1
ATOM 3441 O O . LEU A 1 456 ? 4.723 4.139 -18.640 1.00 98.81 456 LEU A O 1
ATOM 3445 N N . VAL A 1 457 ? 5.162 2.011 -18.034 1.00 98.88 457 VAL A N 1
ATOM 3446 C CA . VAL A 1 457 ? 6.620 2.064 -18.051 1.00 98.88 457 VAL A CA 1
ATOM 3447 C C . VAL A 1 457 ? 7.094 1.302 -19.289 1.00 98.88 457 VAL A C 1
ATOM 3449 O O . VAL A 1 457 ? 6.667 0.174 -19.548 1.00 98.88 457 VAL A O 1
ATOM 3452 N N . LEU A 1 458 ? 7.966 1.930 -20.074 1.00 98.75 458 LEU A N 1
ATOM 3453 C CA . LEU A 1 458 ? 8.592 1.381 -21.276 1.00 98.75 458 LEU A CA 1
ATOM 3454 C C . LEU A 1 458 ? 10.115 1.387 -21.075 1.00 98.75 458 LEU A C 1
ATOM 3456 O O . LEU A 1 458 ? 10.788 2.333 -21.517 1.00 98.75 458 LEU A O 1
ATOM 3460 N N . PRO A 1 459 ? 10.665 0.372 -20.385 1.00 98.19 459 PRO A N 1
ATOM 3461 C CA . PRO A 1 459 ? 12.090 0.292 -20.090 1.00 98.19 459 PRO A CA 1
ATOM 3462 C C . PRO A 1 459 ? 12.929 0.402 -21.361 1.00 98.19 459 PRO A C 1
ATOM 3464 O O . PRO A 1 459 ? 12.631 -0.221 -22.379 1.00 98.19 459 PRO A O 1
ATOM 3467 N N . GLN A 1 460 ? 13.960 1.243 -21.319 1.00 96.44 460 GLN A N 1
ATOM 3468 C CA . GLN A 1 460 ? 14.894 1.506 -22.418 1.00 96.44 460 GLN A CA 1
ATOM 3469 C C . GLN A 1 460 ? 14.282 1.966 -23.749 1.00 96.44 460 GLN A C 1
ATOM 3471 O O . GLN A 1 460 ? 14.975 2.038 -24.771 1.00 96.44 460 GLN A O 1
ATOM 3476 N N . ALA A 1 461 ? 12.999 2.326 -23.777 1.00 97.75 461 ALA A N 1
ATOM 3477 C CA . ALA A 1 461 ? 12.392 2.856 -24.983 1.00 97.75 461 ALA A CA 1
ATOM 3478 C C . ALA A 1 461 ? 13.037 4.191 -25.379 1.00 97.75 461 ALA A C 1
ATOM 3480 O O . ALA A 1 461 ? 13.306 5.066 -24.553 1.00 97.75 461 ALA A O 1
ATOM 3481 N N . SER A 1 462 ? 13.242 4.383 -26.684 1.00 97.88 462 SER A N 1
ATOM 3482 C CA . SER A 1 462 ? 13.614 5.694 -27.218 1.00 97.88 462 SER A CA 1
ATOM 3483 C C . SER A 1 462 ? 12.460 6.691 -27.078 1.00 97.88 462 SER A C 1
ATOM 3485 O O . SER A 1 462 ? 11.288 6.304 -27.049 1.00 97.88 462 SER A O 1
ATOM 3487 N N . GLU A 1 463 ? 12.763 7.990 -27.095 1.00 98.12 463 GLU A N 1
ATOM 3488 C CA . GLU A 1 463 ? 11.739 9.046 -27.117 1.00 98.12 463 GLU A CA 1
ATOM 3489 C C . GLU A 1 463 ? 10.766 8.854 -28.301 1.00 98.12 463 GLU A C 1
ATOM 3491 O O . GLU A 1 463 ? 9.551 9.009 -28.174 1.00 98.12 463 GLU A O 1
ATOM 3496 N N . ALA A 1 464 ? 11.282 8.431 -29.462 1.00 98.25 464 ALA A N 1
ATOM 3497 C CA . ALA A 1 464 ? 10.475 8.154 -30.648 1.00 98.25 464 ALA A CA 1
ATOM 3498 C C . ALA A 1 464 ? 9.511 6.971 -30.448 1.00 98.25 464 ALA A C 1
ATOM 3500 O O . ALA A 1 464 ? 8.339 7.077 -30.817 1.00 98.25 464 ALA A O 1
ATOM 3501 N N . LEU A 1 465 ? 9.981 5.871 -29.847 1.00 98.19 465 LEU A N 1
ATOM 3502 C CA . LEU A 1 465 ? 9.136 4.719 -29.522 1.00 98.19 465 LEU A CA 1
ATOM 3503 C C . LEU A 1 465 ? 8.091 5.087 -28.465 1.00 98.19 465 LEU A C 1
ATOM 3505 O O . LEU A 1 465 ? 6.921 4.758 -28.632 1.00 98.19 465 LEU A O 1
ATOM 3509 N N . THR A 1 466 ? 8.487 5.834 -27.438 1.00 98.69 466 THR A N 1
ATOM 3510 C CA . THR A 1 466 ? 7.596 6.329 -26.378 1.00 98.69 466 THR A CA 1
ATOM 3511 C C . THR A 1 466 ? 6.437 7.127 -26.969 1.00 98.69 466 THR A C 1
ATOM 3513 O O . THR A 1 466 ? 5.272 6.812 -26.744 1.00 98.69 466 THR A O 1
ATOM 3516 N N . ARG A 1 467 ? 6.739 8.085 -27.851 1.00 98.00 467 ARG A N 1
ATOM 3517 C CA . ARG A 1 467 ? 5.728 8.869 -28.577 1.00 98.00 467 ARG A CA 1
ATOM 3518 C C . ARG A 1 467 ? 4.843 8.025 -29.489 1.00 98.00 467 ARG A C 1
ATOM 3520 O O . ARG A 1 467 ? 3.686 8.377 -29.712 1.00 98.00 467 ARG A O 1
ATOM 3527 N N . ALA A 1 468 ? 5.378 6.955 -30.075 1.00 98.50 468 ALA A N 1
ATOM 3528 C CA . ALA A 1 468 ? 4.580 6.025 -30.866 1.00 98.50 468 ALA A CA 1
ATOM 3529 C C . ALA A 1 468 ? 3.618 5.224 -29.973 1.00 98.50 468 ALA A C 1
ATOM 3531 O O . ALA A 1 468 ? 2.456 5.060 -30.340 1.00 98.50 468 ALA A O 1
ATOM 3532 N N . ARG A 1 469 ? 4.068 4.797 -28.785 1.00 98.31 469 ARG A N 1
ATOM 3533 C CA . ARG A 1 469 ? 3.241 4.097 -27.791 1.00 98.31 469 ARG A CA 1
ATOM 3534 C C . ARG A 1 469 ? 2.197 4.995 -27.139 1.00 98.31 469 ARG A C 1
ATOM 3536 O O . ARG A 1 469 ? 1.092 4.523 -26.929 1.00 98.31 469 ARG A O 1
ATOM 3543 N N . ALA A 1 470 ? 2.470 6.285 -26.966 1.00 98.06 470 ALA A N 1
ATOM 3544 C CA . ALA A 1 470 ? 1.461 7.258 -26.543 1.00 98.06 470 ALA A CA 1
ATOM 3545 C C . ALA A 1 470 ? 0.270 7.355 -27.514 1.00 98.06 470 ALA A C 1
ATOM 3547 O O . ALA A 1 470 ? -0.846 7.643 -27.113 1.00 98.06 470 ALA A O 1
ATOM 3548 N N . LYS A 1 471 ? 0.488 7.083 -28.808 1.00 97.62 471 LYS A N 1
ATOM 3549 C CA . LYS A 1 471 ? -0.591 7.044 -29.813 1.00 97.62 471 LYS A CA 1
ATOM 3550 C C . LYS A 1 471 ? -1.263 5.681 -29.928 1.00 97.62 471 LYS A C 1
ATOM 3552 O O . LYS A 1 471 ? -2.372 5.587 -30.443 1.00 97.62 471 LYS A O 1
ATOM 3557 N N . LYS A 1 472 ? -0.538 4.621 -29.577 1.00 97.62 472 LYS A N 1
ATOM 3558 C CA . LYS A 1 472 ? -0.986 3.235 -29.679 1.00 97.62 472 LYS A CA 1
ATOM 3559 C C . LYS A 1 472 ? -0.295 2.412 -28.601 1.00 97.62 472 LYS A C 1
ATOM 3561 O O . LYS A 1 472 ? 0.771 1.820 -28.832 1.00 97.62 472 LYS A O 1
ATOM 3566 N N . ALA A 1 473 ? -0.912 2.409 -27.428 1.00 97.81 473 ALA A N 1
ATOM 3567 C CA . ALA A 1 473 ? -0.463 1.616 -26.302 1.00 97.81 473 ALA A CA 1
ATOM 3568 C C . ALA A 1 473 ? -0.482 0.119 -26.674 1.00 97.81 473 ALA A C 1
ATOM 3570 O O . ALA A 1 473 ? -1.281 -0.307 -27.514 1.00 97.81 473 ALA A O 1
ATOM 3571 N N . PRO A 1 474 ? 0.426 -0.695 -26.110 1.00 97.12 474 PRO A N 1
ATOM 3572 C CA . PRO A 1 474 ? 0.356 -2.142 -26.260 1.00 97.12 474 PRO A CA 1
ATOM 3573 C C . PRO A 1 474 ? -0.847 -2.733 -25.513 1.00 97.12 474 PRO A C 1
ATOM 3575 O O . PRO A 1 474 ? -1.226 -3.856 -25.817 1.00 97.12 474 PRO A O 1
ATOM 3578 N N . VAL A 1 475 ? -1.441 -1.995 -24.574 1.00 98.25 475 VAL A N 1
ATOM 3579 C CA . VAL A 1 475 ? -2.591 -2.417 -23.773 1.00 98.25 475 VAL A CA 1
ATOM 3580 C C . VAL A 1 475 ? -3.741 -1.428 -23.886 1.00 98.25 475 VAL A C 1
ATOM 3582 O O . VAL A 1 475 ? -3.526 -0.258 -24.201 1.00 98.25 475 VAL A O 1
ATOM 3585 N N . GLU A 1 476 ? -4.937 -1.897 -23.564 1.00 98.38 476 GLU A N 1
ATOM 3586 C CA . GLU A 1 476 ? -6.126 -1.078 -23.335 1.00 98.38 476 GLU A CA 1
ATOM 3587 C C . GLU A 1 476 ? -6.616 -1.314 -21.903 1.00 98.38 476 GLU A C 1
ATOM 3589 O O . GLU A 1 476 ? -6.640 -2.455 -21.443 1.00 98.38 476 GLU A O 1
ATOM 3594 N N . VAL A 1 477 ? -6.955 -0.241 -21.184 1.00 98.50 477 VAL A N 1
ATOM 3595 C CA . VAL A 1 477 ? -7.539 -0.321 -19.837 1.00 98.50 477 VAL A CA 1
ATOM 3596 C C . VAL A 1 477 ? -9.037 -0.540 -19.994 1.00 98.50 477 VAL A C 1
ATOM 3598 O O . VAL A 1 477 ? -9.739 0.353 -20.459 1.00 98.50 477 VAL A O 1
ATOM 3601 N N . VAL A 1 478 ? -9.521 -1.724 -19.619 1.00 97.88 478 VAL A N 1
ATOM 3602 C CA . VAL A 1 478 ? -10.942 -2.094 -19.754 1.00 97.88 478 VAL A CA 1
ATOM 3603 C C . VAL A 1 478 ? -11.724 -1.908 -18.454 1.00 97.88 478 VAL A C 1
ATOM 3605 O O . VAL A 1 478 ? -12.939 -1.737 -18.494 1.00 97.88 478 VAL A O 1
ATOM 3608 N N . ALA A 1 479 ? -11.039 -1.893 -17.306 1.00 98.44 479 ALA A N 1
ATOM 3609 C CA . ALA A 1 479 ? -11.605 -1.475 -16.026 1.00 98.44 479 ALA A CA 1
ATOM 3610 C C . ALA A 1 479 ? -10.516 -0.933 -15.090 1.00 98.44 479 ALA A C 1
ATOM 3612 O O . ALA A 1 479 ? -9.394 -1.443 -15.074 1.00 98.44 479 ALA A O 1
ATOM 3613 N N . ASN A 1 480 ? -10.857 0.080 -14.294 1.00 98.38 480 ASN A N 1
ATOM 3614 C CA . ASN A 1 480 ? -10.002 0.608 -13.233 1.00 98.38 480 ASN A CA 1
ATOM 3615 C C . ASN A 1 480 ? -10.862 1.157 -12.082 1.00 98.38 480 ASN A C 1
ATOM 3617 O O . ASN A 1 480 ? -11.028 2.365 -11.948 1.00 98.38 480 ASN A O 1
ATOM 3621 N N . SER A 1 481 ? -11.468 0.265 -11.296 1.00 97.00 481 SER A N 1
ATOM 3622 C CA . SER A 1 481 ? -12.356 0.611 -10.176 1.00 97.00 481 SER A CA 1
ATOM 3623 C C . SER A 1 481 ? -11.915 -0.056 -8.870 1.00 97.00 481 SER A C 1
ATOM 3625 O O . SER A 1 481 ? -10.900 -0.759 -8.839 1.00 97.00 481 SER A O 1
ATOM 3627 N N . ALA A 1 482 ? -12.657 0.175 -7.784 1.00 94.88 482 ALA A N 1
ATOM 3628 C CA . ALA A 1 482 ? -12.425 -0.471 -6.491 1.00 94.88 482 ALA A CA 1
ATOM 3629 C C . ALA A 1 482 ? -12.734 -1.982 -6.518 1.00 94.88 482 ALA A C 1
ATOM 3631 O O . ALA A 1 482 ? -12.216 -2.733 -5.699 1.00 94.88 482 ALA A O 1
ATOM 3632 N N . GLU A 1 483 ? -13.561 -2.447 -7.459 1.00 97.25 483 GLU A N 1
ATOM 3633 C CA . GLU A 1 483 ? -13.968 -3.849 -7.593 1.00 97.25 483 GLU A CA 1
ATOM 3634 C C . GLU A 1 483 ? -13.058 -4.645 -8.531 1.00 97.25 483 GLU A C 1
ATOM 3636 O O . GLU A 1 483 ? -12.766 -5.810 -8.253 1.00 97.25 483 GLU A O 1
ATOM 3641 N N . VAL A 1 484 ? -12.604 -4.038 -9.635 1.00 98.62 484 VAL A N 1
ATOM 3642 C CA . VAL A 1 484 ? -11.770 -4.712 -10.639 1.00 98.62 484 VAL A CA 1
ATOM 3643 C C . VAL A 1 484 ? -10.838 -3.742 -11.371 1.00 98.62 484 VAL A C 1
ATOM 3645 O O . VAL A 1 484 ? -11.227 -2.652 -11.794 1.00 98.62 484 VAL A O 1
ATOM 3648 N N . GLN A 1 485 ? -9.594 -4.176 -11.566 1.00 98.88 485 GLN A N 1
ATOM 3649 C CA . GLN A 1 485 ? -8.616 -3.527 -12.438 1.00 98.88 485 GLN A CA 1
ATOM 3650 C C . GLN A 1 485 ? -8.209 -4.504 -13.531 1.00 98.88 485 GLN A C 1
ATOM 3652 O O . GLN A 1 485 ? -7.740 -5.605 -13.239 1.00 98.88 485 GLN A O 1
ATOM 3657 N N . ALA A 1 486 ? -8.401 -4.117 -14.789 1.00 98.81 486 ALA A N 1
ATOM 3658 C CA . ALA A 1 486 ? -8.216 -5.017 -15.912 1.00 98.81 486 ALA A CA 1
ATOM 3659 C C . ALA A 1 486 ? -7.690 -4.313 -17.162 1.00 98.81 486 ALA A C 1
ATOM 3661 O O . ALA A 1 486 ? -8.090 -3.195 -17.504 1.00 98.81 486 ALA A O 1
ATOM 3662 N N . VAL A 1 487 ? -6.814 -5.021 -17.872 1.00 98.81 487 VAL A N 1
ATOM 3663 C CA . VAL A 1 487 ? -6.234 -4.592 -19.144 1.00 98.81 487 VAL A CA 1
ATOM 3664 C C . VAL A 1 487 ? -6.305 -5.705 -20.181 1.00 98.81 487 VAL A C 1
ATOM 3666 O O . VAL A 1 487 ? -6.204 -6.889 -19.851 1.00 98.81 487 VAL A O 1
ATOM 3669 N N . THR A 1 488 ? -6.415 -5.325 -21.451 1.00 98.62 488 THR A N 1
ATOM 3670 C CA . THR A 1 488 ? -6.302 -6.251 -22.582 1.00 98.62 488 THR A CA 1
ATOM 3671 C C . THR A 1 488 ? -5.014 -6.030 -23.367 1.00 98.62 488 THR A C 1
ATOM 3673 O O . THR A 1 488 ? -4.623 -4.892 -23.630 1.00 98.62 488 THR A O 1
ATOM 3676 N N . HIS A 1 489 ? -4.369 -7.119 -23.791 1.00 97.31 489 HIS A N 1
ATOM 3677 C CA . HIS A 1 489 ? -3.199 -7.133 -24.674 1.00 97.31 489 HIS A CA 1
ATOM 3678 C C . HIS A 1 489 ? -3.401 -8.159 -25.797 1.00 97.31 489 HIS A C 1
ATOM 3680 O O . HIS A 1 489 ? -3.162 -9.356 -25.627 1.00 97.31 489 HIS A O 1
ATOM 3686 N N . GLY A 1 490 ? -3.868 -7.706 -26.963 1.00 95.06 490 GLY A N 1
ATOM 3687 C CA . GLY A 1 490 ? -4.264 -8.621 -28.036 1.00 95.06 490 GLY A CA 1
ATOM 3688 C C . GLY A 1 490 ? -5.451 -9.486 -27.602 1.00 95.06 490 GLY A C 1
ATOM 3689 O O . GLY A 1 490 ? -6.502 -8.949 -27.282 1.00 95.06 490 GLY A O 1
ATOM 3690 N N . ALA A 1 491 ? -5.283 -10.811 -27.591 1.00 94.94 491 ALA A N 1
ATOM 3691 C CA . ALA A 1 491 ? -6.307 -11.759 -27.132 1.00 94.94 491 ALA A CA 1
ATOM 3692 C C . ALA A 1 491 ? -6.247 -12.053 -25.619 1.00 94.94 491 ALA A C 1
ATOM 3694 O O . ALA A 1 491 ? -7.003 -12.892 -25.128 1.00 94.94 491 ALA A O 1
ATOM 3695 N N . VAL A 1 492 ? -5.326 -11.412 -24.892 1.00 97.94 492 VAL A N 1
ATOM 3696 C CA . VAL A 1 492 ? -5.158 -11.611 -23.451 1.00 97.94 492 VAL A CA 1
ATOM 3697 C C . VAL A 1 492 ? -5.974 -10.588 -22.675 1.00 97.94 492 VAL A C 1
ATOM 3699 O O . VAL A 1 492 ? -5.866 -9.396 -22.951 1.00 97.94 492 VAL A O 1
ATOM 3702 N N . LEU A 1 493 ? -6.709 -11.055 -21.670 1.00 98.50 493 LEU A N 1
ATOM 3703 C CA . LEU A 1 493 ? -7.294 -10.264 -20.592 1.00 98.50 493 LEU A CA 1
ATOM 3704 C C . LEU A 1 493 ? -6.524 -10.566 -19.300 1.00 98.50 493 LEU A C 1
ATOM 3706 O O . LEU A 1 493 ? -6.425 -11.724 -18.899 1.00 98.50 493 LEU A O 1
ATOM 3710 N N . ALA A 1 494 ? -5.991 -9.539 -18.647 1.00 98.75 494 ALA A N 1
ATOM 3711 C CA . ALA A 1 494 ? -5.397 -9.636 -17.317 1.00 98.75 494 ALA A CA 1
ATOM 3712 C C . ALA A 1 494 ? -6.243 -8.806 -16.350 1.00 98.75 494 ALA A C 1
ATOM 3714 O O . ALA A 1 494 ? -6.467 -7.624 -16.611 1.00 98.75 494 ALA A O 1
ATOM 3715 N N . ALA A 1 495 ? -6.731 -9.415 -15.270 1.00 98.88 495 ALA A N 1
ATOM 3716 C CA . ALA A 1 495 ? -7.673 -8.787 -14.353 1.00 98.88 495 ALA A CA 1
ATOM 3717 C C . ALA A 1 495 ? -7.403 -9.173 -12.892 1.00 98.88 495 ALA A C 1
ATOM 3719 O O . ALA A 1 495 ? -7.335 -10.355 -12.549 1.00 98.88 495 ALA A O 1
ATOM 3720 N N . ASN A 1 496 ? -7.272 -8.162 -12.036 1.00 98.88 496 ASN A N 1
ATOM 3721 C CA . ASN A 1 496 ? -7.324 -8.308 -10.587 1.00 98.88 496 ASN A CA 1
ATOM 3722 C C . ASN A 1 496 ? -8.729 -7.938 -10.125 1.00 98.88 496 ASN A C 1
ATOM 3724 O O . ASN A 1 496 ? -9.173 -6.804 -10.315 1.00 98.88 496 ASN A O 1
ATOM 3728 N N . PHE A 1 497 ? -9.411 -8.899 -9.519 1.00 98.81 497 PHE A N 1
ATOM 3729 C CA . PHE A 1 497 ? -10.715 -8.727 -8.905 1.00 98.81 497 PHE A CA 1
ATOM 3730 C C . PHE A 1 497 ? -10.522 -8.569 -7.402 1.00 98.81 497 PHE A C 1
ATOM 3732 O O . PHE A 1 497 ? -10.103 -9.499 -6.712 1.00 98.81 497 PHE A O 1
ATOM 3739 N N . TRP A 1 498 ? -10.837 -7.384 -6.898 1.00 98.19 498 TRP A N 1
ATOM 3740 C CA . TRP A 1 498 ? -10.827 -7.057 -5.472 1.00 98.19 498 TRP A CA 1
ATOM 3741 C C . TRP A 1 498 ? -12.103 -7.537 -4.781 1.00 98.19 498 TRP A C 1
ATOM 3743 O O . TRP A 1 498 ? -12.132 -7.762 -3.572 1.00 98.19 498 TRP A O 1
ATOM 3753 N N . ARG A 1 499 ? -13.175 -7.681 -5.562 1.00 97.12 499 ARG A N 1
ATOM 3754 C CA . ARG A 1 499 ? -14.512 -8.131 -5.172 1.00 97.12 499 ARG A CA 1
ATOM 3755 C C . ARG A 1 499 ? -15.093 -9.007 -6.290 1.00 97.12 499 ARG A C 1
ATOM 3757 O O . ARG A 1 499 ? -14.576 -8.964 -7.407 1.00 97.12 499 ARG A O 1
ATOM 3764 N N . PRO A 1 500 ? -16.167 -9.775 -6.029 1.00 98.00 500 PRO A N 1
ATOM 3765 C CA . PRO A 1 500 ? -16.915 -10.429 -7.099 1.00 98.00 500 PRO A CA 1
ATOM 37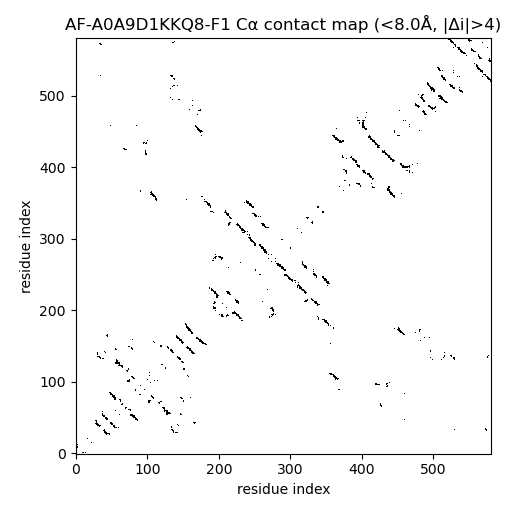66 C C . PRO A 1 500 ? -17.355 -9.387 -8.135 1.00 98.00 500 PRO A C 1
ATOM 3768 O O . PRO A 1 500 ? -18.038 -8.422 -7.790 1.00 98.00 500 PRO A O 1
ATOM 3771 N N . ALA A 1 501 ? -16.945 -9.555 -9.390 1.00 97.81 501 ALA A N 1
ATOM 3772 C CA . ALA A 1 501 ? -17.276 -8.623 -10.463 1.00 97.81 501 ALA A CA 1
ATOM 3773 C C . ALA A 1 501 ? -17.228 -9.311 -11.831 1.00 97.81 501 ALA A C 1
ATOM 3775 O O . ALA A 1 501 ? -16.865 -10.480 -11.955 1.00 97.81 501 ALA A O 1
ATOM 3776 N N . THR A 1 502 ? -17.621 -8.566 -12.865 1.00 97.94 502 THR A N 1
ATOM 3777 C CA . THR A 1 502 ? -17.580 -8.993 -14.268 1.00 97.94 502 THR A CA 1
ATOM 3778 C C . THR A 1 502 ? -16.869 -7.938 -15.100 1.00 97.94 502 THR A C 1
ATOM 3780 O O . THR A 1 502 ? -17.192 -6.756 -14.995 1.00 97.94 502 THR A O 1
ATOM 3783 N N . VAL A 1 503 ? -15.942 -8.357 -15.956 1.00 97.56 503 VAL A N 1
ATOM 3784 C CA . VAL A 1 503 ? -15.276 -7.492 -16.935 1.00 97.56 503 VAL A CA 1
ATOM 3785 C C . VAL A 1 503 ? -15.016 -8.282 -18.211 1.00 97.56 503 VAL A C 1
ATOM 3787 O O . VAL A 1 503 ? -14.616 -9.441 -18.159 1.00 97.56 503 VAL A O 1
ATOM 3790 N N . ASP A 1 504 ? -15.285 -7.671 -19.367 1.00 94.88 504 ASP A N 1
ATOM 3791 C CA . ASP A 1 504 ? -15.061 -8.291 -20.683 1.00 94.88 504 ASP A CA 1
ATOM 3792 C C . ASP A 1 504 ? -15.713 -9.692 -20.827 1.00 94.88 504 ASP A C 1
ATOM 3794 O O . ASP A 1 504 ? -15.174 -10.604 -21.440 1.00 94.88 504 ASP A O 1
ATOM 3798 N N . GLY A 1 505 ? -16.880 -9.924 -20.215 1.00 93.44 505 GLY A N 1
ATOM 3799 C CA . GLY A 1 505 ? -17.560 -11.229 -20.267 1.00 93.44 505 GLY A CA 1
ATOM 3800 C C . GLY A 1 505 ? -16.884 -12.351 -19.464 1.00 93.44 505 GLY A C 1
ATOM 3801 O O . GLY A 1 505 ? -17.246 -13.514 -19.642 1.00 93.44 505 GLY A O 1
ATOM 3802 N N . LEU A 1 506 ? -15.918 -12.017 -18.601 1.00 96.25 506 LEU A N 1
ATOM 3803 C CA . LEU A 1 506 ? -15.377 -12.886 -17.558 1.00 96.25 506 LEU A CA 1
ATOM 3804 C C . LEU A 1 506 ? -15.874 -12.411 -16.188 1.00 96.25 506 LEU A C 1
ATOM 3806 O O . LEU A 1 506 ? -15.742 -11.232 -15.852 1.00 96.25 506 LEU A O 1
ATOM 3810 N N . SER A 1 507 ? -16.401 -13.330 -15.388 1.00 97.88 507 SER A N 1
ATOM 3811 C CA . SER A 1 507 ? -16.900 -13.082 -14.034 1.00 97.88 507 SER A CA 1
ATOM 3812 C C . SER A 1 507 ? -16.188 -13.968 -13.021 1.00 97.88 507 SER A C 1
ATOM 3814 O O . SER A 1 507 ? -15.828 -15.104 -13.333 1.00 97.88 507 SER A O 1
ATOM 3816 N N . VAL A 1 508 ? -16.029 -13.471 -11.794 1.00 98.25 508 VAL A N 1
ATOM 3817 C CA . VAL A 1 508 ? -15.579 -14.274 -10.648 1.00 98.25 508 VAL A CA 1
ATOM 3818 C C . VAL A 1 508 ? -16.489 -14.094 -9.444 1.00 98.25 508 VAL A C 1
ATOM 3820 O O . VAL A 1 508 ? -17.073 -13.028 -9.242 1.00 98.25 508 VAL A O 1
ATOM 3823 N N . ASP A 1 509 ? -16.595 -15.137 -8.626 1.00 98.31 509 ASP A N 1
ATOM 3824 C CA . ASP A 1 509 ? -17.468 -15.165 -7.448 1.00 98.31 509 ASP A CA 1
ATOM 3825 C C . ASP A 1 509 ? -16.843 -14.559 -6.182 1.00 98.31 509 ASP A C 1
ATOM 3827 O O . ASP A 1 509 ? -17.533 -14.417 -5.172 1.00 98.31 509 ASP A O 1
ATOM 3831 N N . ARG A 1 510 ? -15.547 -14.227 -6.214 1.00 97.88 510 ARG A N 1
ATOM 3832 C CA . ARG A 1 510 ? -14.752 -13.754 -5.069 1.00 97.88 510 ARG A CA 1
ATOM 3833 C C . ARG A 1 510 ? -13.472 -13.041 -5.531 1.00 97.88 510 ARG A C 1
ATOM 3835 O O . ARG A 1 510 ? -13.181 -13.069 -6.728 1.00 97.88 510 ARG A O 1
ATOM 3842 N N . PRO A 1 511 ? -12.701 -12.415 -4.620 1.00 98.25 511 PRO A N 1
ATOM 3843 C CA . PRO A 1 511 ? -11.425 -11.808 -4.980 1.00 98.25 511 PRO A CA 1
ATOM 3844 C C . PRO A 1 511 ? -10.469 -12.829 -5.612 1.00 98.25 511 PRO A C 1
ATOM 3846 O O . PRO A 1 511 ? -10.327 -13.940 -5.107 1.00 98.25 511 PRO A O 1
ATOM 3849 N N . ALA A 1 512 ? -9.822 -12.464 -6.718 1.00 98.62 512 ALA A N 1
ATOM 3850 C CA . ALA A 1 512 ? -8.940 -13.356 -7.474 1.00 98.62 512 ALA A CA 1
ATOM 3851 C C . ALA A 1 512 ? -8.037 -12.564 -8.437 1.00 98.62 512 ALA A C 1
ATOM 3853 O O . ALA A 1 512 ? -8.381 -11.457 -8.854 1.00 98.62 512 ALA A O 1
ATOM 3854 N N . SER A 1 513 ? -6.895 -13.134 -8.833 1.00 98.81 513 SER A N 1
ATOM 3855 C CA . SER A 1 513 ? -6.042 -12.582 -9.902 1.00 98.81 513 SER A CA 1
ATOM 3856 C C . SER A 1 513 ? -5.999 -13.534 -11.090 1.00 98.81 513 SER A C 1
ATOM 3858 O O . SER A 1 513 ? -5.702 -14.720 -10.915 1.00 98.81 513 SER A O 1
ATOM 3860 N N . LEU A 1 514 ? -6.289 -13.037 -12.297 1.00 98.38 514 LEU A N 1
ATOM 3861 C CA . LEU A 1 514 ? -6.437 -13.868 -13.491 1.00 98.38 514 LEU A CA 1
ATOM 3862 C C . LEU A 1 514 ? -5.699 -13.306 -14.701 1.00 98.38 514 LEU A C 1
ATOM 3864 O O . LEU A 1 514 ? -5.688 -12.101 -14.950 1.00 98.38 514 LEU A O 1
ATOM 3868 N N . ILE A 1 515 ? -5.152 -14.216 -15.506 1.00 98.69 515 ILE A N 1
ATOM 3869 C CA . ILE A 1 515 ? -4.716 -13.934 -16.875 1.00 98.69 515 ILE A CA 1
ATOM 3870 C C . ILE A 1 515 ? -5.363 -14.975 -17.788 1.00 98.69 515 ILE A C 1
ATOM 3872 O O . ILE A 1 515 ? -5.093 -16.167 -17.653 1.00 98.69 515 ILE A O 1
ATOM 3876 N N . LEU A 1 516 ? -6.209 -14.526 -18.713 1.00 98.19 516 LEU A N 1
ATOM 3877 C CA . LEU A 1 516 ? -6.884 -15.353 -19.709 1.00 98.19 516 LEU A CA 1
ATOM 3878 C C . LEU A 1 516 ? -6.369 -15.000 -21.105 1.00 98.19 516 LEU A C 1
ATOM 3880 O O . LEU A 1 516 ? -6.574 -13.887 -21.578 1.00 98.19 516 LEU A O 1
ATOM 3884 N N . SER A 1 517 ? -5.761 -15.961 -21.794 1.00 96.81 517 SER A N 1
ATOM 3885 C CA . SER A 1 517 ? -5.471 -15.881 -23.228 1.00 96.81 517 SER A CA 1
ATOM 3886 C C . SER A 1 517 ? -6.604 -16.541 -24.012 1.00 96.81 517 SER A C 1
ATOM 3888 O O . SER A 1 517 ? -6.781 -17.755 -23.908 1.00 96.81 517 SER A O 1
ATOM 3890 N N . ARG A 1 518 ? -7.395 -15.767 -24.769 1.00 92.50 518 ARG A N 1
ATOM 3891 C CA . ARG A 1 518 ? -8.566 -16.270 -25.513 1.00 92.50 518 ARG A CA 1
ATOM 3892 C C . ARG A 1 518 ? -8.194 -16.925 -26.850 1.00 92.50 518 ARG A C 1
ATOM 3894 O O . ARG A 1 518 ? -7.256 -16.513 -27.527 1.00 92.50 518 ARG A O 1
ATOM 3901 N N . GLY A 1 519 ? -9.017 -17.888 -27.268 1.00 87.69 519 GLY A N 1
ATOM 3902 C CA . GLY A 1 519 ? -8.948 -18.584 -28.556 1.00 87.69 519 GLY A CA 1
ATOM 3903 C C . GLY A 1 519 ? -9.633 -19.953 -28.491 1.00 87.69 519 GLY A C 1
ATOM 3904 O O . GLY A 1 519 ? -10.117 -20.344 -27.428 1.00 87.69 519 GLY A O 1
ATOM 3905 N N . ASP A 1 520 ? -9.635 -20.699 -29.602 1.00 80.56 520 ASP A N 1
ATOM 3906 C CA . ASP A 1 520 ? -10.122 -22.095 -29.634 1.00 80.56 520 ASP A CA 1
ATOM 3907 C C . ASP A 1 520 ? -9.325 -22.995 -28.678 1.00 80.56 520 ASP A C 1
ATOM 3909 O O . ASP A 1 520 ? -9.856 -23.945 -28.115 1.00 80.56 520 ASP A O 1
ATOM 3913 N N . ARG A 1 521 ? -8.040 -22.671 -28.485 1.00 90.62 521 ARG A N 1
ATOM 3914 C CA . ARG A 1 521 ? -7.218 -23.157 -27.378 1.00 90.62 521 ARG A CA 1
ATOM 3915 C C . ARG A 1 521 ? -6.851 -21.972 -26.507 1.00 90.62 521 ARG A C 1
ATOM 3917 O O . ARG A 1 521 ? -6.038 -21.145 -26.920 1.00 90.62 521 ARG A O 1
ATOM 3924 N N . ALA A 1 522 ? -7.479 -21.881 -25.346 1.00 95.56 522 ALA A N 1
ATOM 3925 C CA . ALA A 1 522 ? -7.224 -20.824 -24.386 1.00 95.56 522 ALA A CA 1
ATOM 3926 C C . ALA A 1 522 ? -6.348 -21.328 -23.240 1.00 95.56 522 ALA A C 1
ATOM 3928 O O . ALA A 1 522 ? -6.292 -22.524 -22.958 1.00 95.56 522 ALA A O 1
ATOM 3929 N N . GLN A 1 523 ? -5.669 -20.397 -22.580 1.00 97.56 523 GLN A N 1
ATOM 3930 C CA . GLN A 1 523 ? -4.967 -20.667 -21.332 1.00 97.56 523 GLN A CA 1
ATOM 3931 C C . GLN A 1 523 ? -5.458 -19.701 -20.269 1.00 97.56 523 GLN A C 1
ATOM 3933 O O . GLN A 1 523 ? -5.610 -18.507 -20.536 1.00 97.56 523 GLN A O 1
ATOM 3938 N N . LEU A 1 524 ? -5.694 -20.222 -19.073 1.00 97.75 524 LEU A N 1
ATOM 3939 C CA . LEU A 1 524 ? -6.166 -19.455 -17.934 1.00 97.75 524 LEU A CA 1
ATOM 3940 C C . LEU A 1 524 ? -5.221 -19.683 -16.754 1.00 97.75 524 LEU A C 1
ATOM 3942 O O . LEU A 1 524 ? -5.021 -20.817 -16.333 1.00 97.75 524 LEU A O 1
ATOM 3946 N N . SER A 1 525 ? -4.664 -18.601 -16.218 1.00 98.38 525 SER A N 1
ATOM 3947 C CA . SER A 1 525 ? -4.007 -18.570 -14.911 1.00 98.38 525 SER A CA 1
ATOM 3948 C C . SER A 1 525 ? -4.963 -17.954 -13.899 1.00 98.38 525 SER A C 1
ATOM 3950 O O . SER A 1 525 ? -5.461 -16.859 -14.154 1.00 98.38 525 SER A O 1
ATOM 3952 N N . VAL A 1 526 ? -5.178 -18.611 -12.759 1.00 98.44 526 VAL A N 1
ATOM 3953 C CA . VAL A 1 526 ? -5.993 -18.107 -11.641 1.00 98.44 526 VAL A CA 1
ATOM 3954 C C . VAL A 1 526 ? -5.237 -18.296 -10.338 1.00 98.44 526 VAL A C 1
ATOM 3956 O O . VAL A 1 526 ? -4.712 -19.376 -10.083 1.00 98.44 526 VAL A O 1
ATOM 3959 N N . SER A 1 527 ? -5.228 -17.284 -9.483 1.00 98.44 527 SER A N 1
ATOM 3960 C CA . SER A 1 527 ? -4.781 -17.408 -8.098 1.00 98.44 527 SER A CA 1
ATOM 3961 C C . SER A 1 527 ? -5.789 -16.778 -7.146 1.00 98.44 527 SER A C 1
ATOM 3963 O O . SER A 1 527 ? -6.611 -15.946 -7.548 1.00 98.44 527 SER A O 1
ATOM 3965 N N . ASP A 1 528 ? -5.681 -17.163 -5.876 1.00 98.38 528 ASP A N 1
ATOM 3966 C CA . ASP A 1 528 ? -6.249 -16.434 -4.749 1.00 98.38 528 ASP A CA 1
ATOM 3967 C C . ASP A 1 528 ? -5.133 -15.692 -3.987 1.00 98.38 528 ASP A C 1
ATOM 3969 O O . ASP A 1 528 ? -4.376 -16.309 -3.232 1.00 98.38 528 ASP A O 1
ATOM 3973 N N . PRO A 1 529 ? -5.008 -14.370 -4.177 1.00 98.19 529 PRO A N 1
ATOM 3974 C CA . PRO A 1 529 ? -4.041 -13.551 -3.445 1.00 98.19 529 PRO A CA 1
ATOM 3975 C C . PRO A 1 529 ? -4.386 -13.288 -1.973 1.00 98.19 529 PRO A C 1
ATOM 3977 O O . PRO A 1 529 ? -3.531 -12.796 -1.234 1.00 98.19 529 PRO A O 1
ATOM 3980 N N . THR A 1 530 ? -5.606 -13.603 -1.527 1.00 96.94 530 THR A N 1
ATOM 3981 C CA . THR A 1 530 ? -5.945 -13.560 -0.092 1.00 96.94 530 THR A CA 1
ATOM 3982 C C . THR A 1 530 ? -5.262 -14.706 0.659 1.00 96.94 530 THR A C 1
ATOM 3984 O O . THR A 1 530 ? -4.811 -14.514 1.783 1.00 96.94 530 THR A O 1
ATOM 3987 N N . GLN A 1 531 ? -5.059 -15.843 -0.023 1.00 96.69 531 GLN A N 1
ATOM 3988 C CA . GLN A 1 531 ? -4.551 -17.112 0.515 1.00 96.69 531 GLN A CA 1
ATOM 3989 C C . GLN A 1 531 ? -5.505 -17.784 1.516 1.00 96.69 531 GLN A C 1
ATOM 3991 O O . GLN A 1 531 ? -5.075 -18.592 2.339 1.00 96.69 531 GLN A O 1
ATOM 3996 N N . GLU A 1 532 ? -6.795 -17.468 1.432 1.00 95.44 532 GLU A N 1
ATOM 3997 C CA . GLU A 1 532 ? -7.835 -17.936 2.354 1.00 95.44 532 GLU A CA 1
ATOM 3998 C C . GLU A 1 532 ? -8.899 -18.791 1.653 1.00 95.44 532 GLU A C 1
ATOM 4000 O O . GLU A 1 532 ? -9.599 -19.577 2.296 1.00 95.44 532 GLU A O 1
ATOM 4005 N N . ALA A 1 533 ? -9.053 -18.654 0.334 1.00 96.19 533 ALA A N 1
ATOM 4006 C CA . ALA A 1 533 ? -10.088 -19.347 -0.412 1.00 96.19 533 ALA A CA 1
ATOM 4007 C C . ALA A 1 533 ? -9.709 -20.807 -0.686 1.00 96.19 533 ALA A C 1
ATOM 4009 O O . ALA A 1 533 ? -8.590 -21.138 -1.065 1.00 96.19 533 ALA A O 1
ATOM 4010 N N . GLU A 1 534 ? -10.698 -21.697 -0.605 1.00 97.31 534 GLU A N 1
ATOM 4011 C CA . GLU A 1 534 ? -10.512 -23.080 -1.053 1.00 97.31 534 GLU A CA 1
ATOM 4012 C C . GLU A 1 534 ? -10.625 -23.212 -2.578 1.00 97.31 534 GLU A C 1
ATOM 4014 O O . GLU A 1 534 ? -9.934 -24.006 -3.218 1.00 97.31 534 GLU A O 1
ATOM 4019 N N . THR A 1 535 ? -11.530 -22.432 -3.175 1.00 98.12 535 THR A N 1
ATOM 4020 C CA . THR A 1 535 ? -11.839 -22.465 -4.610 1.00 98.12 535 THR A CA 1
ATOM 4021 C C . THR A 1 535 ? -12.150 -21.073 -5.140 1.00 98.12 535 THR A C 1
ATOM 4023 O O . THR A 1 535 ? -12.554 -20.214 -4.365 1.00 98.12 535 THR A O 1
ATOM 4026 N N . VAL A 1 536 ? -12.014 -20.869 -6.449 1.00 98.31 536 VAL A N 1
ATOM 4027 C CA . VAL A 1 536 ? -12.525 -19.703 -7.189 1.00 98.31 536 VAL A CA 1
ATOM 4028 C C . VAL A 1 536 ? -13.422 -20.213 -8.311 1.00 98.31 536 VAL A C 1
ATOM 4030 O O . VAL A 1 536 ? -13.059 -21.167 -9.008 1.00 98.31 536 VAL A O 1
ATOM 4033 N N . VAL A 1 537 ? -14.592 -19.599 -8.491 1.00 98.50 537 VAL A N 1
ATOM 4034 C CA . VAL A 1 537 ? -15.462 -19.870 -9.639 1.00 98.50 537 VAL A CA 1
ATOM 4035 C C . VAL A 1 537 ? -15.274 -18.766 -10.669 1.00 98.50 537 VAL A C 1
ATOM 4037 O O . VAL A 1 537 ? -15.471 -17.592 -10.367 1.00 98.50 537 VAL A O 1
ATOM 4040 N N . VAL A 1 538 ? -14.896 -19.159 -11.884 1.00 98.25 538 VAL A N 1
ATOM 4041 C CA . VAL A 1 538 ? -14.726 -18.277 -13.039 1.00 98.25 538 VAL A CA 1
ATOM 4042 C C . VAL A 1 538 ? -15.798 -18.608 -14.061 1.00 98.25 538 VAL A C 1
ATOM 4044 O O . VAL A 1 538 ? -15.910 -19.752 -14.498 1.00 98.25 538 VAL A O 1
ATOM 4047 N N . GLU A 1 539 ? -16.573 -17.617 -14.471 1.00 97.88 539 GLU A N 1
ATOM 4048 C CA . GLU A 1 539 ? -17.578 -17.769 -15.518 1.00 97.88 539 GLU A CA 1
ATOM 4049 C C . GLU A 1 539 ? -17.167 -16.969 -16.750 1.00 97.88 539 GLU A C 1
ATOM 4051 O O . GLU A 1 539 ? -16.741 -15.822 -16.640 1.00 97.88 539 GLU A O 1
ATOM 4056 N N . VAL A 1 540 ? -17.267 -17.577 -17.930 1.00 96.12 540 VAL A N 1
ATOM 4057 C CA . VAL A 1 540 ? -16.933 -16.931 -19.201 1.00 96.12 540 VAL A CA 1
ATOM 4058 C C . VAL A 1 540 ? -18.096 -17.105 -20.166 1.00 96.12 540 VAL A C 1
ATOM 4060 O O . VAL A 1 540 ? -18.461 -18.230 -20.521 1.00 96.12 540 VAL A O 1
ATOM 4063 N N . ALA A 1 541 ? -18.684 -15.984 -20.577 1.00 91.88 541 ALA A N 1
ATOM 4064 C CA . ALA A 1 541 ? -19.766 -15.961 -21.552 1.00 91.88 541 ALA A CA 1
ATOM 4065 C C . ALA A 1 541 ? -19.245 -16.240 -22.971 1.00 91.88 541 ALA A C 1
ATOM 4067 O O . ALA A 1 541 ? -18.128 -15.851 -23.322 1.00 91.88 541 ALA A O 1
ATOM 4068 N N . ASP A 1 542 ? -20.069 -16.912 -23.779 1.00 90.00 542 ASP A N 1
ATOM 4069 C CA . ASP A 1 542 ? -19.845 -17.183 -25.205 1.00 90.00 542 ASP A CA 1
ATOM 4070 C C . ASP A 1 542 ? -18.526 -17.919 -25.519 1.00 90.00 542 ASP A C 1
ATOM 4072 O O . ASP A 1 542 ? -17.975 -17.826 -26.620 1.00 90.00 542 ASP A O 1
ATOM 4076 N N . ALA A 1 543 ? -17.999 -18.677 -24.554 1.00 91.62 543 ALA A N 1
ATOM 4077 C CA . ALA A 1 543 ? -16.759 -19.422 -24.724 1.00 91.62 543 ALA A CA 1
ATOM 4078 C C . ALA A 1 543 ? -16.993 -20.774 -25.436 1.00 91.62 543 ALA A C 1
ATOM 4080 O O . ALA A 1 543 ? -17.911 -21.523 -25.071 1.00 91.62 543 ALA A O 1
ATOM 4081 N N . PRO A 1 544 ? -16.145 -21.157 -26.413 1.00 92.06 544 PRO A N 1
ATOM 4082 C CA . PRO A 1 544 ? -16.324 -22.392 -27.183 1.00 92.06 544 PRO A CA 1
ATOM 4083 C C . PRO A 1 544 ? -15.868 -23.655 -26.434 1.00 92.06 544 PRO A C 1
ATOM 4085 O O . PRO A 1 544 ? -16.086 -24.764 -26.917 1.00 92.06 544 PRO A O 1
ATOM 4088 N N . TRP A 1 545 ? -15.237 -23.506 -25.266 1.00 94.62 545 TRP A N 1
ATOM 4089 C CA . TRP A 1 545 ? -14.537 -24.598 -24.595 1.00 94.62 545 TRP A CA 1
ATOM 4090 C C . TRP A 1 545 ? -15.496 -25.629 -24.000 1.00 94.62 545 TRP A C 1
ATOM 4092 O O . TRP A 1 545 ? -16.490 -25.308 -23.343 1.00 94.62 545 TRP A O 1
ATOM 4102 N N . THR A 1 546 ? -15.178 -26.895 -24.211 1.00 94.06 546 THR A N 1
ATOM 4103 C CA . THR A 1 546 ? -15.908 -28.052 -23.677 1.00 94.06 546 THR A CA 1
ATOM 4104 C C . THR A 1 546 ? -15.024 -28.938 -22.808 1.00 94.06 546 THR A C 1
ATOM 4106 O O . THR A 1 546 ? -15.525 -29.868 -22.173 1.00 94.06 546 THR A O 1
ATOM 4109 N N . ARG A 1 547 ? -13.714 -28.674 -22.782 1.00 94.62 547 ARG A N 1
ATOM 4110 C CA . ARG A 1 547 ? -12.714 -29.434 -22.035 1.00 94.62 547 ARG A CA 1
ATOM 4111 C C . ARG A 1 547 ? -11.757 -28.495 -21.316 1.00 94.62 547 ARG A C 1
ATOM 4113 O O . ARG A 1 547 ? -11.419 -27.433 -21.835 1.00 94.62 547 ARG A O 1
ATOM 4120 N N . VAL A 1 548 ? -11.295 -28.946 -20.155 1.00 96.69 548 VAL A N 1
ATOM 4121 C CA . VAL A 1 548 ? -10.213 -28.335 -19.384 1.00 96.69 548 VAL A CA 1
ATOM 4122 C C . VAL A 1 548 ? -9.130 -29.382 -19.139 1.00 96.69 548 VAL A C 1
ATOM 4124 O O . VAL A 1 548 ? -9.451 -30.536 -18.848 1.00 96.69 548 VAL A O 1
ATOM 4127 N N . ASP A 1 549 ? -7.872 -28.983 -19.295 1.00 96.38 549 ASP A N 1
ATOM 4128 C CA . ASP A 1 549 ? -6.693 -29.748 -18.894 1.00 96.38 549 ASP A CA 1
ATOM 4129 C C . ASP A 1 549 ? -5.956 -28.966 -17.801 1.00 96.38 549 ASP A C 1
ATOM 4131 O O . ASP A 1 549 ? -5.469 -27.855 -18.029 1.00 96.38 549 ASP A O 1
ATOM 4135 N N . GLY A 1 550 ? -5.958 -29.511 -16.587 1.00 91.75 550 GLY A N 1
ATOM 4136 C CA . GLY A 1 550 ? -5.418 -28.854 -15.405 1.00 91.75 550 GLY A CA 1
ATOM 4137 C C . GLY A 1 550 ? -5.882 -29.508 -14.107 1.00 91.75 550 GLY A C 1
ATOM 4138 O O . GLY A 1 550 ? -7.061 -29.825 -13.939 1.00 91.75 550 GLY A O 1
ATOM 4139 N N . ASP A 1 551 ? -4.948 -29.702 -13.181 1.00 89.75 551 ASP A N 1
ATOM 4140 C CA . ASP A 1 551 ? -5.224 -30.332 -11.891 1.00 89.75 551 ASP A CA 1
ATOM 4141 C C . ASP A 1 551 ? -6.087 -29.433 -10.996 1.00 89.75 551 ASP A C 1
ATOM 4143 O O . ASP A 1 551 ? -5.822 -28.238 -10.851 1.00 89.75 551 ASP A O 1
ATOM 4147 N N . GLY A 1 552 ? -7.096 -30.023 -10.348 1.00 92.81 552 GLY A N 1
ATOM 4148 C CA . GLY A 1 552 ? -7.981 -29.308 -9.424 1.00 92.81 552 GLY A CA 1
ATOM 4149 C C . GLY A 1 552 ? -8.934 -28.329 -10.114 1.00 92.81 552 GLY A C 1
ATOM 4150 O O . GLY A 1 552 ? -9.411 -27.389 -9.482 1.00 92.81 552 GLY A O 1
ATOM 4151 N N . VAL A 1 553 ? -9.206 -28.510 -11.412 1.00 96.50 553 VAL A N 1
ATOM 4152 C CA . VAL A 1 553 ? -10.144 -27.663 -12.158 1.00 96.50 553 VAL A CA 1
ATOM 4153 C C . VAL A 1 553 ? -11.247 -28.494 -12.791 1.00 96.50 553 VAL A C 1
ATOM 4155 O O . VAL A 1 553 ? -11.011 -29.533 -13.402 1.00 96.50 553 VAL A O 1
ATOM 4158 N N . THR A 1 554 ? -12.479 -28.014 -12.656 1.00 97.25 554 THR A N 1
ATOM 4159 C CA . THR A 1 554 ? -13.658 -28.609 -13.296 1.00 97.25 554 THR A CA 1
ATOM 4160 C C . THR A 1 554 ? -14.326 -27.594 -14.209 1.00 97.25 554 THR A C 1
ATOM 4162 O O . THR A 1 554 ? -14.322 -26.400 -13.916 1.00 97.25 554 THR A O 1
ATOM 4165 N N . LEU A 1 555 ? -14.875 -28.077 -15.326 1.00 97.31 555 LEU A N 1
ATOM 4166 C CA . LEU A 1 555 ? -15.585 -27.279 -16.323 1.00 97.31 555 LEU A CA 1
ATOM 4167 C C . LEU A 1 555 ? -17.026 -27.773 -16.436 1.00 97.31 555 LEU A C 1
ATOM 4169 O O . LEU A 1 555 ? -17.267 -28.946 -16.723 1.00 97.31 555 LEU A O 1
ATOM 4173 N N . GLU A 1 556 ? -17.969 -26.854 -16.276 1.00 96.62 556 GLU A N 1
ATOM 4174 C CA . GLU A 1 556 ? -19.397 -27.061 -16.489 1.00 96.62 556 GLU A CA 1
ATOM 4175 C C . GLU A 1 556 ? -19.921 -26.084 -17.547 1.00 96.62 556 GLU A C 1
ATOM 4177 O O . GLU A 1 556 ? -19.412 -24.972 -17.698 1.00 96.62 556 GLU A O 1
ATOM 4182 N N . ARG A 1 557 ? -20.946 -26.499 -18.299 1.00 94.00 557 ARG A N 1
ATOM 4183 C CA . ARG A 1 557 ? -21.607 -25.647 -19.295 1.00 94.00 557 ARG A CA 1
ATOM 4184 C C . ARG A 1 557 ? -23.076 -25.456 -18.964 1.00 94.00 557 ARG A C 1
ATOM 4186 O O . ARG A 1 557 ? -23.792 -26.429 -18.733 1.00 94.00 557 ARG A O 1
ATOM 4193 N N . GLU A 1 558 ? -23.526 -24.212 -19.055 1.00 91.19 558 GLU A N 1
ATOM 4194 C CA . GLU A 1 558 ? -24.925 -23.816 -18.919 1.00 91.19 558 GLU A CA 1
ATOM 4195 C C . GLU A 1 558 ? -25.312 -22.956 -20.132 1.00 91.19 558 GLU A C 1
ATOM 4197 O O . GLU A 1 558 ? -25.147 -21.739 -20.151 1.00 91.19 558 GLU A O 1
ATOM 4202 N N . GLY A 1 559 ? -25.753 -23.615 -21.211 1.00 89.25 559 GLY A N 1
ATOM 4203 C CA . GLY A 1 559 ? -25.942 -22.963 -22.511 1.00 89.25 559 GLY A CA 1
ATOM 4204 C C . GLY A 1 559 ? -24.615 -22.466 -23.100 1.00 89.25 559 GLY A C 1
ATOM 4205 O O . GLY A 1 559 ? -23.695 -23.260 -23.341 1.00 89.25 559 GLY A O 1
ATOM 4206 N N . ASP A 1 560 ? -24.526 -21.154 -23.318 1.00 89.12 560 ASP A N 1
ATOM 4207 C CA . ASP A 1 560 ? -23.337 -20.472 -23.850 1.00 89.12 560 ASP A CA 1
ATOM 4208 C C . ASP A 1 560 ? -22.350 -20.035 -22.749 1.00 89.12 560 ASP A C 1
ATOM 4210 O O . ASP A 1 560 ? -21.255 -19.562 -23.050 1.00 89.12 560 ASP A O 1
ATOM 4214 N N . LEU A 1 561 ? -22.692 -20.248 -21.472 1.00 94.69 561 LEU A N 1
ATOM 4215 C CA . LEU A 1 561 ? -21.826 -19.965 -20.329 1.00 94.69 561 LEU A CA 1
ATOM 4216 C C . LEU A 1 561 ? -20.911 -21.157 -20.020 1.00 94.69 561 LEU A C 1
ATOM 4218 O O . LEU A 1 561 ? -21.382 -22.289 -19.862 1.00 94.69 561 LEU A O 1
ATOM 4222 N N . VAL A 1 562 ? -19.612 -20.894 -19.878 1.00 96.75 562 VAL A N 1
ATOM 4223 C CA . VAL A 1 562 ? -18.638 -21.837 -19.309 1.00 96.75 562 VAL A CA 1
ATOM 4224 C C . VAL A 1 562 ? -18.369 -21.446 -17.860 1.00 96.75 562 VAL A C 1
ATOM 4226 O O . VAL A 1 562 ? -17.955 -20.319 -17.602 1.00 96.75 562 VAL A O 1
ATOM 4229 N N . ARG A 1 563 ? -18.566 -22.376 -16.923 1.00 97.88 563 ARG A N 1
ATOM 4230 C CA . ARG A 1 563 ? -18.251 -22.222 -15.497 1.00 97.88 563 ARG A CA 1
ATOM 4231 C C . ARG A 1 563 ? -17.064 -23.113 -15.147 1.00 97.88 563 ARG A C 1
ATOM 4233 O O . ARG A 1 563 ? -17.126 -24.329 -15.310 1.00 97.88 563 ARG A O 1
ATOM 4240 N N . LEU A 1 564 ? -15.987 -22.509 -14.664 1.00 98.12 564 LEU A N 1
ATOM 4241 C CA . LEU A 1 564 ? -14.786 -23.178 -14.185 1.00 98.12 564 LEU A CA 1
ATOM 4242 C C . LEU A 1 564 ? -14.731 -23.067 -12.668 1.00 98.12 564 LEU A C 1
ATOM 4244 O O . LEU A 1 564 ? -14.756 -21.963 -12.133 1.00 98.12 564 LEU A O 1
ATOM 4248 N N . ARG A 1 565 ? -14.614 -24.188 -11.963 1.00 98.06 565 ARG A N 1
ATOM 4249 C CA . ARG A 1 565 ? -14.296 -24.196 -10.529 1.00 98.06 565 ARG A CA 1
ATOM 4250 C C . ARG A 1 565 ? -12.844 -24.623 -10.369 1.00 98.06 565 ARG A C 1
ATOM 4252 O O . ARG A 1 565 ? -12.503 -25.739 -10.755 1.00 98.06 565 ARG A O 1
ATOM 4259 N N . VAL A 1 566 ? -12.022 -23.730 -9.822 1.00 98.25 566 VAL A N 1
ATOM 4260 C CA . VAL A 1 566 ? -10.568 -23.881 -9.665 1.00 98.25 566 VAL A CA 1
ATOM 4261 C C . VAL A 1 566 ? -10.225 -24.050 -8.187 1.00 98.25 566 VAL A C 1
ATOM 4263 O O . VAL A 1 566 ? -10.597 -23.203 -7.379 1.00 98.25 566 VAL A O 1
ATOM 4266 N N . GLU A 1 567 ? -9.517 -25.116 -7.825 1.00 98.06 567 GLU A N 1
ATOM 4267 C CA . GLU A 1 567 ? -9.008 -25.369 -6.472 1.00 98.06 567 GLU A CA 1
ATOM 4268 C C . GLU A 1 567 ? -7.729 -24.571 -6.193 1.00 98.06 567 GLU A C 1
ATOM 4270 O O . GLU A 1 567 ? -6.681 -24.786 -6.812 1.00 98.06 567 GLU A O 1
ATOM 4275 N N . VAL A 1 568 ? -7.813 -23.657 -5.226 1.00 97.06 568 VAL A N 1
ATOM 4276 C CA . VAL A 1 568 ? -6.728 -22.731 -4.849 1.00 97.06 568 VAL A CA 1
ATOM 4277 C C . VAL A 1 568 ? -6.283 -22.884 -3.388 1.00 97.06 568 VAL A C 1
ATOM 4279 O O . VAL A 1 568 ? -5.317 -22.238 -2.983 1.00 97.06 568 VAL A O 1
ATOM 4282 N N . ALA A 1 569 ? -6.926 -23.784 -2.634 1.00 95.69 569 ALA A N 1
ATOM 4283 C CA . ALA A 1 569 ? -6.566 -24.136 -1.262 1.00 95.69 569 ALA A CA 1
ATOM 4284 C C . ALA A 1 569 ? -5.080 -24.510 -1.123 1.00 95.69 569 ALA A C 1
ATOM 4286 O O . ALA A 1 569 ? -4.523 -25.192 -1.986 1.00 95.69 569 ALA A O 1
ATOM 4287 N N . ASP A 1 570 ? -4.452 -24.097 -0.018 1.00 93.00 570 ASP A N 1
ATOM 4288 C CA . ASP A 1 570 ? -3.085 -24.474 0.378 1.00 93.00 570 ASP A CA 1
ATOM 4289 C C . ASP A 1 570 ? -1.986 -24.173 -0.662 1.00 93.00 570 ASP A C 1
ATOM 4291 O O . ASP A 1 570 ? -0.876 -24.707 -0.593 1.00 93.00 570 ASP A O 1
ATOM 4295 N N . ARG A 1 571 ? -2.257 -23.286 -1.631 1.00 94.56 571 ARG A N 1
ATOM 4296 C CA . ARG A 1 571 ? -1.283 -22.896 -2.665 1.00 94.56 571 ARG A CA 1
ATOM 4297 C C . ARG A 1 571 ? -0.453 -21.669 -2.307 1.00 94.56 571 ARG A C 1
ATOM 4299 O O . ARG A 1 571 ? 0.446 -21.332 -3.070 1.00 94.56 571 ARG A O 1
ATOM 4306 N N . ILE A 1 572 ? -0.725 -21.001 -1.182 1.00 94.75 572 ILE A N 1
ATOM 4307 C CA . ILE A 1 572 ? 0.024 -19.813 -0.718 1.00 94.75 572 ILE A CA 1
ATOM 4308 C C . ILE A 1 572 ? 0.063 -18.734 -1.824 1.00 94.75 572 ILE A C 1
ATOM 4310 O O . ILE A 1 572 ? 1.103 -18.163 -2.145 1.00 94.75 572 ILE A O 1
ATOM 4314 N N . GLY A 1 573 ? -1.067 -18.531 -2.513 1.00 94.75 573 GLY A N 1
ATOM 4315 C CA . GLY A 1 573 ? -1.191 -17.577 -3.620 1.00 94.75 573 GLY A CA 1
ATOM 4316 C C . GLY A 1 573 ? -0.435 -17.947 -4.905 1.00 94.75 573 GLY A C 1
ATOM 4317 O O . GLY A 1 573 ? -0.248 -17.084 -5.765 1.00 94.75 573 GLY A O 1
ATOM 4318 N N . VAL A 1 574 ? 0.041 -19.189 -5.058 1.00 96.62 574 VAL A N 1
ATOM 4319 C CA . VAL A 1 574 ? 0.612 -19.683 -6.323 1.00 96.62 574 VAL A CA 1
ATOM 4320 C C . VAL A 1 574 ? -0.517 -19.930 -7.336 1.00 96.62 574 VAL A C 1
ATOM 4322 O O . VAL A 1 574 ? -1.479 -20.629 -7.004 1.00 96.62 574 VAL A O 1
ATOM 4325 N N . PRO A 1 575 ? -0.423 -19.394 -8.569 1.00 97.06 575 PRO A N 1
ATOM 4326 C CA . PRO A 1 575 ? -1.469 -19.564 -9.569 1.00 97.06 575 PRO A CA 1
ATOM 4327 C C . PRO A 1 575 ? -1.594 -21.006 -10.072 1.00 97.06 575 PRO A C 1
ATOM 4329 O O . PRO A 1 575 ? -0.607 -21.726 -10.231 1.00 97.06 575 PRO A O 1
ATOM 4332 N N . VAL A 1 576 ? -2.825 -21.391 -10.395 1.00 97.50 576 VAL A N 1
ATOM 4333 C CA . VAL A 1 576 ? -3.173 -22.584 -11.169 1.00 97.50 576 VAL A CA 1
ATOM 4334 C C . VAL A 1 576 ? -3.290 -22.181 -12.631 1.00 97.50 576 VAL A C 1
ATOM 4336 O O . VAL A 1 576 ? -4.050 -21.273 -12.964 1.00 97.50 576 VAL A O 1
ATOM 4339 N N . THR A 1 577 ? -2.544 -22.852 -13.507 1.00 96.56 577 THR A N 1
ATOM 4340 C CA . THR A 1 577 ? -2.626 -22.653 -14.958 1.00 96.56 577 THR A CA 1
ATOM 4341 C C . THR A 1 577 ? -3.305 -23.846 -15.610 1.00 96.56 577 THR A C 1
ATOM 4343 O O . THR A 1 577 ? -2.915 -24.984 -15.354 1.00 96.56 577 THR A O 1
ATOM 4346 N N . VAL A 1 578 ? -4.290 -23.582 -16.468 1.00 96.00 578 VAL A N 1
ATOM 4347 C CA . VAL A 1 578 ? -5.040 -24.607 -17.203 1.00 96.00 578 VAL A CA 1
ATOM 4348 C C . VAL A 1 578 ? -5.144 -24.290 -18.687 1.00 96.00 578 VAL A C 1
ATOM 4350 O O . VAL A 1 578 ? -5.119 -23.122 -19.087 1.00 96.00 578 VAL A O 1
ATOM 4353 N N . GLU A 1 579 ? -5.310 -25.334 -19.495 1.00 97.31 579 GLU A N 1
ATOM 4354 C CA . GLU A 1 579 ? -5.647 -25.226 -20.915 1.00 97.31 579 GLU A CA 1
ATOM 4355 C C . GLU A 1 579 ? -7.133 -25.523 -21.141 1.00 97.31 579 GLU A C 1
ATOM 4357 O O . GLU A 1 579 ? -7.709 -26.420 -20.526 1.00 97.31 579 GLU A O 1
ATOM 4362 N N . LEU A 1 580 ? -7.767 -24.769 -22.036 1.00 96.44 580 LEU A N 1
ATOM 4363 C CA . LEU A 1 580 ? -9.191 -24.866 -22.357 1.00 96.44 580 LEU A CA 1
ATOM 4364 C C . LEU A 1 580 ? -9.353 -25.111 -23.862 1.00 96.44 580 LEU A C 1
ATOM 4366 O O . LEU A 1 580 ? -8.686 -24.451 -24.664 1.00 96.44 580 LEU A O 1
ATOM 4370 N N . SER A 1 581 ? -10.219 -26.057 -24.251 1.00 93.69 581 SER A N 1
ATOM 4371 C CA . SER A 1 581 ? -10.462 -26.428 -25.663 1.00 93.69 581 SER A CA 1
ATOM 4372 C C . SER A 1 581 ? -11.881 -26.876 -25.971 1.00 93.69 581 SER A C 1
ATOM 4374 O O . SER A 1 581 ? -12.598 -27.292 -25.029 1.00 93.69 581 SER A O 1
#

Secondary structure (DSSP, 8-state):
-TTTT--HHHHHHHHHHHTSSPPPPPPPPEEEEEGGGTEEEEE-TTSSEEEEEE--BTTB-S---BTTBSTT-TTTTSSEEEEEETTBTTTTTTTHHHHS-TTS-TT-EEESSPPPTTTT-STT------S-EEEEEETTEEEEEEEEE-STT--EEEEEEEEEETTEEEEEEEEEEE--PEEEEEEEEEEEEEEE-GGGTT---TT-SEEEEB-BSSTT-S--EEEEEEE-PPPP-SEEEEEEEEEEEEE--TT-SEEEEEEEEE----TTT--TTTPPPEEEEEEEEEEESS-EEEEEE-HHHHHHHHHTT--EEEEEEPPPPTT-SB-PPEEEE-GGGGGGS-EEEEEEEPP--S-EEEEEEEEE-TTS---EEETTEEPSS-EEEES--EEEETTTEEEEESS--EEEEEEEEEEE-HHHHBTTS----EEEEEEEEEEEE-TTS-S-EEEEEEET--HHHHHHHHHS-S-EEEEESSSEEEEEETTEEEEEESSSEEETTEEESSSEEEEEE-SSSEEEEEE-TTS--SEEEEEEET-----EESTTEEEEEETTEEEEEEE-TTSTTPPEEEEE-

Solvent-accessible surface area (backbone atoms only — not comparable to full-atom values): 29564 Å² total; per-residue (Å²): 112,94,59,65,94,48,52,74,68,55,43,51,53,51,52,52,52,74,74,45,93,71,76,85,79,79,82,78,59,22,55,46,77,39,45,88,66,33,34,38,40,37,26,20,72,82,67,49,34,35,40,35,40,28,36,29,26,62,88,33,31,39,44,61,21,53,98,54,29,40,36,57,41,60,42,60,12,48,39,18,45,48,79,45,35,74,91,46,82,47,53,75,69,68,59,27,76,38,29,53,62,50,79,62,40,22,44,17,62,37,57,74,54,85,72,60,71,43,62,72,53,47,73,40,74,44,48,38,92,35,80,36,35,29,29,19,60,54,83,56,27,32,38,39,37,30,38,45,56,46,73,61,52,28,24,31,33,29,41,37,36,39,43,34,44,52,71,36,32,39,41,39,36,9,54,46,47,66,52,78,31,67,52,76,45,81,40,64,50,75,39,43,36,23,27,28,33,38,95,41,22,81,42,65,41,51,85,43,54,52,29,40,26,13,33,44,73,62,77,67,72,52,64,32,22,37,25,38,42,28,32,70,44,69,59,49,91,57,51,77,69,40,32,29,44,37,40,32,29,18,32,68,36,97,90,54,44,69,48,55,39,30,37,19,37,33,54,80,80,57,49,93,72,35,14,42,82,65,54,57,61,79,54,60,78,72,47,74,46,81,39,38,42,63,78,42,83,44,78,42,77,40,32,91,81,39,45,72,43,43,42,66,27,41,73,45,35,36,29,38,37,33,71,70,55,92,95,49,65,52,54,58,36,31,39,31,36,20,62,75,40,58,97,47,28,32,31,38,39,39,25,30,27,33,68,58,82,82,44,38,38,32,23,72,37,61,40,65,44,44,89,43,81,48,60,37,30,46,74,88,42,73,45,67,55,75,43,77,42,76,55,57,48,37,36,31,36,72,94,50,19,14,36,28,45,74,44,81,44,40,35,39,36,34,43,44,81,31,65,29,20,41,36,81,42,19,69,88,39,54,77,65,74,41,67,35,14,34,36,34,34,30,41,51,46,49,94,89,46,86,25,56,47,32,33,34,44,25,72,67,36,47,64,69,54,31,58,49,35,54,77,52,56,81,57,46,81,79,40,69,45,74,42,35,38,27,36,34,46,87,60,28,41,38,36,42,27,69,29,57,48,73,57,97,58,36,33,35,75,45,53,31,17,35,35,37,38,62,60,79,68,22,42,40,16,40,15,33,30,63,60,76,50,56,58,48,44,40,37,32,58,76,48,88,54,82,46,71,53,46,88,61,54,46,76,47,75,62,88,53,33,32,39,35,44,37,58,42,53,96,42,56,21,52,50,48,66,32,41,34,55

Nearest PDB structures (foldseek):
  1rwh-assembly1_A  TM=9.368E-01  e=1.641E-37  Paenarthrobacter aurescens
  8fnx-assembly1_A  TM=9.070E-01  e=1.165E-34  Cutibacterium acnes HL110PA3
  8g0o-assembly2_B  TM=9.090E-01  e=8.311E-34  Cutibacterium acnes HL110PA3
  8g0o-assembly1_A  TM=9.071E-01  e=1.901E-33  Cutibacterium acnes HL110PA3
  8wab-assembly1_A  TM=8.117E-01  e=1.684E-12  Dysgonomonas sp. HDW5A

Radius of gyration: 31.93 Å; Cα contacts (8 Å, |Δi|>4): 1632; chains: 1; bounding box: 80×54×93 Å

Sequence (581 aa):
DILDGASIVRTALVHELLVSEVEPRPDATGPRLFSGMDRLVHRGRDNRWAMTVAMCSNRIAWYECGNGENDLGAQTSSGMTYLYLDNDDAHFDDEFWPTSDLTAPPGTTVDTVALPPRVEGQWGGSCPPNEWTGGSTLGELSLAGQHLIGPGSTGLTARKSWFAGPDFVACLGSDVSVIPQTSDSRVEVSADAHVNDGSRAEENFASNTTMLVKAVEAADTGYSRQSYLRIDPEAVDGELASVQLHLHAQISDSGGTEDSVTIHRCDDFDEATLTWNSRPEVGEALATVDIRGSFAWYSVDLTEALADQVAAGEPITLALVQPLQDGRSAGLSVEVRSRESGDTAPYLHVGVRAGTDGRTKSVVEHRNTGTSPGRLVIDRRQVSDAVRLTDPQWAHLSGVGGYVFLAPATVQASVVERSGAWRDINTGGSEDEQTRHYATLEVLHTEDSDGSYAYLVLPQASEALTRARAKKAPVEVVANSAEVQAVTHGAVLAANFWRPATVDGLSVDRPASLILSRGDRAQLSVSDPTQEAETVVVEVADAPWTRVDGDGVTLEREGDLVRLRVEVADRIGVPVTVELS

Foldseek 3Di:
DVCVVDDPVVVVVVVCVVPDPDDDDDDDAAWDWPLQAQKIWGAAPVNQKIKMWAAFAQRYFQDADDPQFQQLQNNVRQRAMDMDGPLCNCFCVQCCVFWFDNQAHARHKHFPDRAGGCQVHHPSPGGDHFQFWTWWGDDRKTKTWDQGDGTLQQQWTKIWMWIDGNFKIKIKIAPGFRDWDWDKDWFAFPFKWKAWAAPQQQPAGRQDQKAKAKDAQDGRPRGHMKMKTKTQADADDFQWPFKKKKWFKFFPFPPFFKFKKWKFFWDDDDNVRDYNVRDTDTHGTQFMDMHGHDTDIDIDTNCVPCVVCNNGSHMTMIMIYTDDDPPDRMDTMMMIGDSNNPPNHMIIMIIGTRDGPRKMKHWNHKTWPFPDWWFKDWLNDTADAKDKDWQTAWMATPPWFIKGWQDTFIKIWHKDKTKGWSCVRGVPTDRDIDITIITTIMTICDPPHSRITMMMTRTPDDPVVNVVCSVPPQWHFQDRYCQKTWIDHPQKIWMFGCAFDDTPQKTKHGTWTWIWRDDQKIKIKIWGRSLPDQKIKIKGAQHPFPDKDWPQWDWDDDPRIIIIIHGHHPVSGHITMMITD